Protein AF-A0A838L674-F1 (afdb_monomer)

Organism: NCBI:txid2683589

Secondary structure (DSSP, 8-state):
--EEEE--GGGGGGGHHHHHHHHHTT--EEESSGGGT-GGG-SHHHHHHHTEEE-TTS-TTSHHHHHHHHHHH-SEEEEEE-SGGGTSHHHHHHHHHHHHHTT-EEEEESS---GGGS-TTTTTSPEEEGGGSPTT-HHHHHHHIIIIIIHHHHHHHHTT--HHHHHHHHHHSS-----HHHHHHHHHHHHHHHHHS-EE--EEEEEETT--HHHHHHHTT-B-S----TTB-EEEEEEPPPS---TTHHHHHHHHHHHHHHHS-TT--HHHHHHHHHHH-S-EEEEEEE-S-GGG--HHHHHHHHHHHHHHHHH-TT-EEEEEEEEEESP--SSTTSPPPP--SSS-HHHHHHHHHHHHHHHHHTS-SS--------TTPPBPHHHHHHHHHHHHHHTS-HHHHHHHHHHIIIIITSSHHHHHH-B-HHHHHHHHHHHHH-

InterPro domains:
  IPR000157 Toll/interleukin-1 receptor homology (TIR) domain [PF13676] (3-128)
  IPR035897 Toll/interleukin-1 receptor homology (TIR) domain superfamily [G3DSA:3.40.50.10140] (1-124)

Radius of gyration: 28.42 Å; Cα contacts (8 Å, |Δi|>4): 595; chains: 1; bounding box: 70×61×75 Å

Structure (mmCIF, N/CA/C/O backbone):
data_AF-A0A838L674-F1
#
_entry.id   AF-A0A838L674-F1
#
loop_
_atom_site.group_PDB
_atom_site.id
_atom_site.type_symbol
_atom_site.label_atom_id
_atom_site.label_alt_id
_atom_site.label_comp_id
_atom_site.label_asym_id
_atom_site.label_entity_id
_atom_site.label_seq_id
_atom_site.pd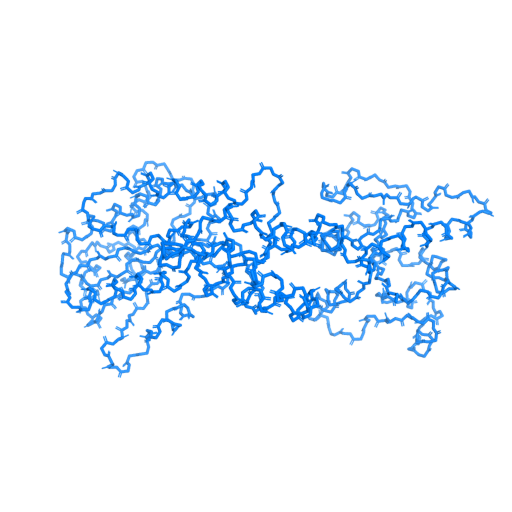bx_PDB_ins_code
_atom_site.Cartn_x
_atom_site.Cartn_y
_atom_site.Cartn_z
_atom_site.occupancy
_atom_site.B_iso_or_equiv
_atom_site.auth_seq_id
_atom_site.auth_comp_id
_atom_site.auth_asym_id
_atom_site.auth_atom_id
_atom_site.pdbx_PDB_model_num
ATOM 1 N N . MET A 1 1 ? 6.832 -9.378 -25.060 1.00 78.44 1 MET A N 1
ATOM 2 C CA . MET A 1 1 ? 8.159 -8.971 -24.554 1.00 78.44 1 MET A CA 1
ATOM 3 C C . MET A 1 1 ? 8.156 -7.478 -24.613 1.00 78.44 1 MET A C 1
ATOM 5 O O . MET A 1 1 ? 8.414 -6.964 -25.683 1.00 78.44 1 MET A O 1
ATOM 9 N N . THR A 1 2 ? 7.781 -6.805 -23.536 1.00 91.69 2 THR A N 1
ATOM 10 C CA . THR A 1 2 ? 7.606 -5.351 -23.599 1.00 91.69 2 THR A CA 1
ATOM 11 C C . THR A 1 2 ? 8.500 -4.662 -22.588 1.00 91.69 2 THR A C 1
ATOM 13 O O . THR A 1 2 ? 8.574 -5.089 -21.433 1.00 91.69 2 THR A O 1
ATOM 16 N N . VAL A 1 3 ? 9.215 -3.634 -23.040 1.00 95.81 3 VAL A N 1
ATOM 17 C CA . VAL A 1 3 ? 10.162 -2.864 -22.233 1.00 95.81 3 VAL A CA 1
ATOM 18 C C . VAL A 1 3 ? 9.635 -1.445 -22.067 1.00 95.81 3 VAL A C 1
ATOM 20 O O . VAL A 1 3 ? 9.452 -0.731 -23.047 1.00 95.81 3 VAL A O 1
ATOM 23 N N . PHE A 1 4 ? 9.431 -1.014 -20.829 1.00 96.00 4 PHE A N 1
ATOM 24 C CA . PHE A 1 4 ? 9.173 0.388 -20.521 1.00 96.00 4 PHE A CA 1
ATOM 25 C C . PHE A 1 4 ? 10.498 1.141 -20.409 1.00 96.00 4 PHE A C 1
ATOM 27 O O . PHE A 1 4 ? 11.373 0.730 -19.643 1.00 96.00 4 PHE A O 1
ATOM 34 N N . LEU A 1 5 ? 10.663 2.224 -21.169 1.00 96.25 5 LEU A N 1
ATOM 35 C CA . LEU A 1 5 ? 11.867 3.051 -21.137 1.00 96.25 5 LEU A CA 1
ATOM 36 C C . LEU A 1 5 ? 11.649 4.242 -20.195 1.00 96.25 5 LEU A C 1
ATOM 38 O O . LEU A 1 5 ? 10.994 5.210 -20.567 1.00 96.25 5 LEU A O 1
ATOM 42 N N . SER A 1 6 ? 12.219 4.180 -18.990 1.00 95.19 6 SER A N 1
ATOM 43 C CA . SER A 1 6 ? 12.151 5.268 -18.005 1.00 95.19 6 SER A CA 1
ATOM 44 C C . SER A 1 6 ? 13.402 6.142 -18.111 1.00 95.19 6 SER A C 1
ATOM 46 O O . SER A 1 6 ? 14.526 5.642 -18.002 1.00 95.19 6 SER A O 1
ATOM 48 N N . HIS A 1 7 ? 13.232 7.437 -18.377 1.00 94.50 7 HIS A N 1
ATOM 49 C CA . HIS A 1 7 ? 14.337 8.361 -18.631 1.00 94.50 7 HIS A CA 1
ATOM 50 C C . HIS A 1 7 ? 13.948 9.816 -18.331 1.00 94.50 7 HIS A C 1
ATOM 52 O O . HIS A 1 7 ? 12.779 10.183 -18.421 1.00 94.50 7 HIS A O 1
ATOM 58 N N . ALA A 1 8 ? 14.941 10.673 -18.069 1.00 93.25 8 ALA A N 1
ATOM 59 C CA . ALA A 1 8 ? 14.697 12.105 -17.918 1.00 93.25 8 ALA A CA 1
ATOM 60 C C . ALA A 1 8 ? 14.282 12.736 -19.257 1.00 93.25 8 ALA A C 1
ATOM 62 O O . ALA A 1 8 ? 14.741 12.321 -20.331 1.00 93.25 8 ALA A O 1
ATOM 63 N N . GLY A 1 9 ? 13.443 13.771 -19.221 1.00 91.38 9 GLY A N 1
ATOM 64 C CA . GLY A 1 9 ? 12.971 14.460 -20.424 1.00 91.38 9 GLY A CA 1
ATOM 65 C C . GLY A 1 9 ? 14.116 15.011 -21.279 1.00 91.38 9 GLY A C 1
ATOM 66 O O . GLY A 1 9 ? 14.084 14.902 -22.508 1.00 91.38 9 GLY A O 1
ATOM 67 N N . ALA A 1 10 ? 15.157 15.532 -20.627 1.00 94.06 10 ALA A N 1
ATOM 68 C CA . ALA A 1 10 ? 16.344 16.091 -21.272 1.00 94.06 10 ALA A CA 1
ATOM 69 C C . ALA A 1 10 ? 17.252 15.048 -21.955 1.00 94.06 10 ALA A C 1
ATOM 71 O O . ALA A 1 10 ? 18.045 15.408 -22.827 1.00 94.06 10 ALA A O 1
ATOM 72 N N . ASP A 1 11 ? 17.137 13.761 -21.610 1.00 95.19 11 ASP A N 1
ATOM 73 C CA . ASP A 1 11 ? 17.977 12.715 -22.205 1.00 95.19 11 ASP A CA 1
ATOM 74 C C . ASP A 1 11 ? 17.475 12.224 -23.556 1.00 95.19 11 ASP A C 1
ATOM 76 O O . ASP A 1 11 ? 18.248 11.602 -24.281 1.00 95.19 11 ASP A O 1
ATOM 80 N N . LYS A 1 12 ? 16.227 12.527 -23.930 1.00 95.00 12 LYS A N 1
ATOM 81 C CA . LYS A 1 12 ? 15.579 12.002 -25.141 1.00 95.00 12 LYS A CA 1
ATOM 82 C C . LYS A 1 12 ? 16.474 12.028 -26.396 1.00 95.00 12 LYS A C 1
ATOM 84 O O . LYS A 1 12 ? 16.638 10.966 -26.997 1.00 95.00 12 LYS A O 1
ATOM 89 N N . PRO A 1 13 ? 17.163 13.135 -26.749 1.00 94.75 13 PRO A N 1
ATOM 90 C CA . PRO A 1 13 ? 18.027 13.163 -27.934 1.00 94.75 13 PRO A CA 1
ATOM 91 C C . PRO A 1 13 ? 19.218 12.190 -27.881 1.00 94.75 13 PRO A C 1
ATOM 93 O O . PRO A 1 13 ? 19.725 11.775 -28.919 1.00 94.75 13 PRO A O 1
ATOM 96 N N . LYS A 1 14 ? 19.684 11.814 -26.682 1.00 95.31 14 LYS A N 1
ATOM 97 C CA . LYS A 1 14 ? 20.804 10.878 -26.487 1.00 95.31 14 LYS A CA 1
ATOM 98 C C . LYS A 1 14 ? 20.383 9.417 -26.681 1.00 95.31 14 LYS A C 1
ATOM 100 O O . LYS A 1 14 ? 21.240 8.555 -26.865 1.00 95.31 14 LYS A O 1
ATOM 105 N N . LEU A 1 15 ? 19.082 9.118 -26.625 1.00 96.44 15 LEU A N 1
ATOM 106 C CA . LEU A 1 15 ? 18.565 7.746 -26.605 1.00 96.44 15 LEU A CA 1
ATOM 107 C C . LEU A 1 15 ? 18.332 7.151 -27.995 1.00 96.44 15 LEU A C 1
ATOM 109 O O . LEU A 1 15 ? 18.083 5.951 -28.084 1.00 96.44 15 LEU A O 1
ATOM 113 N N . ALA A 1 16 ? 18.448 7.938 -29.071 1.00 95.69 16 ALA A N 1
ATOM 114 C CA . ALA A 1 16 ? 18.119 7.503 -30.431 1.00 95.69 16 ALA A CA 1
ATOM 115 C C . ALA A 1 16 ? 18.809 6.183 -30.820 1.00 95.69 16 ALA A C 1
ATOM 117 O O . ALA A 1 16 ? 18.149 5.224 -31.225 1.00 95.69 16 ALA A O 1
ATOM 118 N N . SER A 1 17 ? 20.127 6.088 -30.614 1.00 93.81 17 SER A N 1
ATOM 119 C CA . SER A 1 17 ? 20.902 4.882 -30.936 1.00 93.81 17 SER A CA 1
ATOM 120 C C . SER A 1 17 ? 20.486 3.666 -30.103 1.00 93.81 17 SER A C 1
ATOM 122 O O . SER A 1 17 ? 20.413 2.559 -30.632 1.00 93.81 17 SER A O 1
ATOM 124 N N . LEU A 1 18 ? 20.171 3.865 -28.818 1.00 95.44 18 LEU A N 1
ATOM 125 C CA . LEU A 1 18 ? 19.705 2.797 -27.931 1.00 95.44 18 LEU A CA 1
ATOM 126 C C . LEU A 1 18 ? 18.316 2.301 -28.352 1.00 95.44 18 LEU A C 1
ATOM 128 O O . LEU A 1 18 ? 18.121 1.098 -28.500 1.00 95.44 18 LEU A O 1
ATOM 132 N N . VAL A 1 19 ? 17.370 3.211 -28.591 1.00 96.12 19 VAL A N 1
ATOM 133 C CA . VAL A 1 19 ? 16.001 2.863 -29.002 1.00 96.12 19 VAL A CA 1
ATOM 134 C C . VAL A 1 19 ? 16.011 2.113 -30.331 1.00 96.12 19 VAL A C 1
ATOM 136 O O . VAL A 1 19 ? 15.438 1.029 -30.414 1.00 96.12 19 VAL A O 1
ATOM 139 N N . ARG A 1 20 ? 16.739 2.611 -31.342 1.00 94.56 20 ARG A N 1
ATOM 140 C CA . ARG A 1 20 ? 16.915 1.909 -32.628 1.00 94.56 20 ARG A CA 1
ATOM 141 C C . ARG A 1 20 ? 17.482 0.503 -32.426 1.00 94.56 20 ARG A C 1
ATOM 143 O O . ARG A 1 20 ? 16.994 -0.451 -33.025 1.00 94.56 20 ARG A O 1
ATOM 150 N N . ALA A 1 21 ? 18.485 0.356 -31.562 1.00 93.81 21 ALA A N 1
ATOM 151 C CA . ALA A 1 21 ? 19.097 -0.935 -31.271 1.00 93.81 21 ALA A CA 1
ATOM 152 C C . ALA A 1 21 ? 18.122 -1.931 -30.616 1.00 93.81 21 ALA A C 1
ATOM 154 O O . ALA A 1 21 ? 18.151 -3.115 -30.960 1.00 93.81 21 ALA A O 1
ATOM 155 N N . LEU A 1 22 ? 17.257 -1.479 -29.705 1.00 93.94 22 LEU A N 1
ATOM 156 C CA . LEU A 1 22 ? 16.237 -2.324 -29.073 1.00 93.94 22 LEU A CA 1
ATOM 157 C C . LEU A 1 22 ? 15.123 -2.706 -30.066 1.00 93.94 22 LEU A C 1
ATOM 159 O O . LEU A 1 22 ? 14.750 -3.877 -30.140 1.00 93.94 22 LEU A O 1
ATOM 163 N N . VAL A 1 23 ? 14.671 -1.759 -30.895 1.00 93.88 23 VAL A N 1
ATOM 164 C CA . VAL A 1 23 ? 13.682 -1.997 -31.965 1.00 93.88 23 VAL A CA 1
ATOM 165 C C . VAL A 1 23 ? 14.199 -3.013 -32.985 1.00 93.88 23 VAL A C 1
ATOM 167 O O . VAL A 1 23 ? 13.493 -3.959 -33.324 1.00 93.88 23 VAL A O 1
ATOM 170 N N . MET A 1 24 ? 15.453 -2.885 -33.438 1.00 92.06 24 MET A N 1
ATOM 171 C CA . MET A 1 24 ? 16.070 -3.847 -34.366 1.00 92.06 24 MET A CA 1
ATOM 172 C C . MET A 1 24 ? 16.154 -5.268 -33.793 1.00 92.06 24 MET A C 1
ATOM 174 O O . MET A 1 24 ? 16.178 -6.233 -34.553 1.00 92.06 24 MET A O 1
ATOM 178 N N . ARG A 1 25 ? 16.172 -5.408 -32.463 1.00 90.50 25 ARG A N 1
ATOM 179 C CA . ARG A 1 25 ? 16.142 -6.702 -31.762 1.00 90.50 25 ARG A CA 1
ATOM 180 C C . ARG A 1 25 ? 14.722 -7.229 -31.540 1.00 90.50 25 ARG A C 1
ATOM 182 O O . ARG A 1 25 ? 14.551 -8.267 -30.909 1.00 90.50 25 ARG A O 1
ATOM 189 N N . GLY A 1 26 ? 13.711 -6.543 -32.074 1.00 92.69 26 GLY A N 1
ATOM 190 C CA . GLY A 1 26 ? 12.313 -6.947 -31.980 1.00 92.69 26 GLY A CA 1
ATOM 191 C C . GLY A 1 26 ? 11.758 -6.836 -30.565 1.00 92.69 26 GLY A C 1
ATOM 192 O O . GLY A 1 26 ? 10.918 -7.650 -30.187 1.00 92.69 26 GLY A O 1
ATOM 193 N N . LEU A 1 27 ? 12.248 -5.875 -29.773 1.00 92.50 27 LEU A N 1
ATOM 194 C CA . LEU A 1 27 ? 11.741 -5.597 -28.433 1.00 92.50 27 LEU A CA 1
ATOM 195 C C . LEU A 1 27 ? 10.672 -4.502 -28.498 1.00 92.50 27 LEU A C 1
ATOM 197 O O . LEU A 1 27 ? 11.030 -3.351 -28.734 1.00 92.50 27 LEU A O 1
ATOM 201 N N . PRO A 1 28 ? 9.385 -4.831 -28.284 1.00 95.00 28 PRO A N 1
ATOM 202 C CA . PRO A 1 28 ? 8.348 -3.832 -28.083 1.00 95.00 28 PRO A CA 1
ATOM 203 C C . PRO A 1 28 ? 8.690 -2.846 -26.964 1.00 95.00 28 PRO A C 1
ATOM 205 O O . PRO A 1 28 ? 9.124 -3.265 -25.885 1.00 95.00 28 PRO A O 1
ATOM 208 N N . LEU A 1 29 ? 8.477 -1.550 -27.206 1.00 96.25 29 LEU A N 1
ATOM 209 C CA . LEU A 1 29 ? 8.847 -0.476 -26.280 1.00 96.25 29 LEU A CA 1
ATOM 210 C C . LEU A 1 29 ? 7.646 0.384 -25.892 1.00 96.25 29 LEU A C 1
ATOM 212 O O . LEU A 1 29 ? 6.852 0.761 -26.748 1.00 96.25 29 LEU A O 1
ATOM 216 N N . PHE A 1 30 ? 7.575 0.776 -24.623 1.00 95.94 30 PHE A N 1
ATOM 217 C CA . PHE A 1 30 ? 6.740 1.884 -24.159 1.00 95.94 30 PHE A CA 1
ATOM 218 C C . PHE A 1 30 ? 7.623 3.112 -23.966 1.00 95.94 30 PHE A C 1
ATOM 220 O O . PHE A 1 30 ? 8.600 3.052 -23.213 1.00 95.94 30 PHE A O 1
ATOM 227 N N . ILE A 1 31 ? 7.314 4.200 -24.677 1.00 93.94 31 ILE A N 1
ATOM 228 C CA . ILE A 1 31 ? 8.137 5.416 -24.682 1.00 93.94 31 ILE A CA 1
ATOM 229 C C . ILE A 1 31 ? 7.246 6.654 -24.562 1.00 93.94 31 ILE A C 1
ATOM 231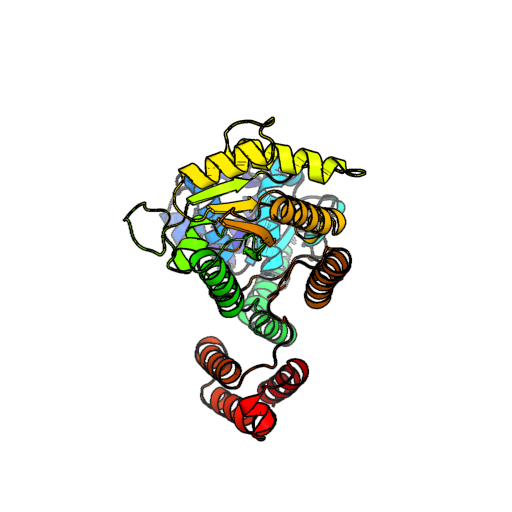 O O . ILE A 1 31 ? 6.264 6.816 -25.294 1.00 93.94 31 ILE A O 1
ATOM 235 N N . ASP A 1 32 ? 7.636 7.563 -23.671 1.00 91.06 32 ASP A N 1
ATOM 236 C CA . ASP A 1 32 ? 7.097 8.917 -23.628 1.00 91.06 32 ASP A CA 1
ATOM 237 C C . ASP A 1 32 ? 7.703 9.786 -24.741 1.00 91.06 32 ASP A C 1
ATOM 239 O O . ASP A 1 32 ? 8.921 9.961 -24.819 1.00 91.06 32 ASP A O 1
ATOM 243 N N . HIS A 1 33 ? 6.850 10.378 -25.580 1.00 91.50 33 HIS A N 1
ATOM 244 C CA . HIS A 1 33 ? 7.275 11.265 -26.666 1.00 91.50 33 HIS A CA 1
ATOM 245 C C . HIS A 1 33 ? 8.432 10.715 -27.541 1.00 91.50 33 HIS A C 1
ATOM 247 O O . HIS A 1 33 ? 9.469 11.386 -27.655 1.00 91.50 33 HIS A O 1
ATOM 253 N N . PRO A 1 34 ? 8.320 9.515 -28.166 1.00 94.06 34 PRO A N 1
ATOM 254 C CA . PRO A 1 34 ? 9.387 8.961 -29.002 1.00 94.06 34 PRO A CA 1
ATOM 255 C C . PRO A 1 34 ? 9.807 9.856 -30.177 1.00 94.06 34 PRO A C 1
ATOM 257 O O . PRO A 1 34 ? 10.960 9.782 -30.592 1.00 94.06 34 PRO A O 1
ATOM 260 N N . GLU A 1 35 ? 8.958 10.770 -30.653 1.00 94.31 35 GLU A N 1
ATOM 261 C CA . GLU A 1 35 ? 9.301 11.764 -31.679 1.00 94.31 35 GLU A CA 1
ATOM 262 C C . GLU A 1 35 ? 10.400 12.739 -31.236 1.00 94.31 35 GLU A C 1
ATOM 264 O O . GLU A 1 35 ? 11.129 13.291 -32.060 1.00 94.31 35 GLU A O 1
ATOM 269 N N . LYS A 1 36 ? 10.524 12.955 -29.922 1.00 94.50 36 LYS A N 1
ATOM 270 C CA . LYS A 1 36 ? 11.577 13.780 -29.317 1.00 94.50 36 LYS A CA 1
ATOM 271 C C . LYS A 1 36 ? 12.875 12.996 -29.099 1.00 94.50 36 LYS A C 1
ATOM 273 O O . LYS A 1 36 ? 13.911 13.617 -28.864 1.00 94.50 36 LYS A O 1
ATOM 278 N N . ILE A 1 37 ? 12.825 11.662 -29.148 1.00 95.62 37 ILE A N 1
ATOM 279 C CA . ILE A 1 37 ? 14.018 10.806 -29.190 1.00 95.62 37 ILE A CA 1
ATOM 280 C C . ILE A 1 37 ? 14.539 10.735 -30.622 1.00 95.62 37 ILE A C 1
ATOM 282 O O . ILE A 1 37 ? 15.727 10.935 -30.864 1.00 95.62 37 ILE A O 1
ATOM 286 N N . ASP A 1 38 ? 13.639 10.468 -31.564 1.00 94.62 38 ASP A N 1
ATOM 287 C CA . ASP A 1 38 ? 13.950 10.333 -32.977 1.00 94.62 38 ASP A CA 1
ATOM 288 C C . ASP A 1 38 ? 12.762 10.809 -33.832 1.00 94.62 38 ASP A C 1
ATOM 290 O O . ASP A 1 38 ? 11.669 10.243 -33.719 1.00 94.62 38 ASP A O 1
ATOM 294 N N . PRO A 1 39 ? 12.944 11.811 -34.713 1.00 93.69 39 PRO A N 1
ATOM 295 C CA . PRO A 1 39 ? 11.874 12.318 -35.572 1.00 93.69 39 PRO A CA 1
ATOM 296 C C . PRO A 1 39 ? 11.214 11.255 -36.461 1.00 93.69 39 PRO A C 1
ATOM 298 O O . PRO A 1 39 ? 10.077 11.448 -36.905 1.00 93.69 39 PRO A O 1
ATOM 301 N N . GLU A 1 40 ? 11.894 10.133 -36.724 1.00 92.44 40 GLU A N 1
ATOM 302 C CA . GLU A 1 40 ? 11.324 9.001 -37.459 1.00 92.44 40 GLU A CA 1
ATOM 303 C C . GLU A 1 40 ? 10.074 8.433 -36.757 1.00 92.44 40 GLU A C 1
ATOM 305 O O . GLU A 1 40 ? 9.129 8.029 -37.432 1.00 92.44 40 GLU A O 1
ATOM 310 N N . TYR A 1 41 ? 9.988 8.508 -35.424 1.00 92.12 41 TYR A N 1
ATOM 311 C CA . TYR A 1 41 ? 8.845 8.027 -34.634 1.00 92.12 41 TYR A CA 1
ATOM 312 C C . TYR A 1 41 ? 7.733 9.075 -34.441 1.00 92.12 41 TYR A C 1
ATOM 314 O O . TYR A 1 41 ? 6.926 8.981 -33.522 1.00 92.12 41 TYR A O 1
ATOM 322 N N . SER A 1 42 ? 7.653 10.084 -35.313 1.00 89.69 42 SER A N 1
ATOM 323 C CA . SER A 1 42 ? 6.653 11.166 -35.233 1.00 89.69 42 SER A CA 1
ATOM 324 C C . SER A 1 42 ? 5.218 10.764 -35.584 1.00 89.69 42 SER A C 1
ATOM 326 O O . SER A 1 42 ? 4.288 11.538 -35.360 1.00 89.69 42 SER A O 1
ATOM 328 N N . THR A 1 43 ? 5.011 9.569 -36.142 1.00 88.56 43 THR A N 1
ATOM 329 C CA . THR A 1 43 ? 3.687 9.092 -36.564 1.00 88.56 43 THR A CA 1
ATOM 330 C C . THR A 1 43 ? 3.322 7.791 -35.867 1.00 88.56 43 THR A C 1
ATOM 332 O O . THR A 1 43 ? 4.184 6.944 -35.620 1.00 88.56 43 THR A O 1
ATOM 335 N N . LYS A 1 44 ? 2.022 7.613 -35.596 1.00 88.00 44 LYS A N 1
ATOM 336 C CA . LYS A 1 44 ? 1.492 6.378 -35.008 1.00 88.00 44 LYS A CA 1
ATOM 337 C C . LYS A 1 44 ? 1.815 5.159 -35.877 1.00 88.00 44 LYS A C 1
ATOM 339 O O . LYS A 1 44 ? 2.335 4.183 -35.359 1.00 88.00 44 LYS A O 1
ATOM 344 N N . ASP A 1 45 ? 1.620 5.259 -37.192 1.00 90.19 45 ASP A N 1
ATOM 345 C CA . ASP A 1 45 ? 1.930 4.179 -38.137 1.00 90.19 45 ASP A CA 1
ATOM 346 C C . ASP A 1 45 ? 3.394 3.725 -38.060 1.00 90.19 45 ASP A C 1
ATOM 348 O O . ASP A 1 45 ? 3.677 2.531 -38.164 1.00 90.19 45 ASP A O 1
ATOM 352 N N . MET A 1 46 ? 4.343 4.656 -37.883 1.00 89.50 46 MET A N 1
ATOM 353 C CA . MET A 1 46 ? 5.747 4.276 -37.718 1.00 89.50 46 MET A CA 1
ATOM 354 C C . MET A 1 46 ? 5.993 3.611 -36.363 1.00 89.50 46 MET A C 1
ATOM 356 O O . MET A 1 46 ? 6.681 2.594 -36.308 1.00 89.50 46 MET A O 1
ATOM 360 N N . CYS A 1 47 ? 5.406 4.146 -35.291 1.00 91.38 47 CYS A N 1
ATOM 361 C CA . CYS A 1 47 ? 5.497 3.549 -33.960 1.00 91.38 47 CYS A CA 1
ATOM 362 C C . CYS A 1 47 ? 4.961 2.106 -33.965 1.00 91.38 47 CYS A C 1
ATOM 364 O O . CYS A 1 47 ? 5.689 1.191 -33.584 1.00 91.38 47 CYS A O 1
ATOM 366 N N . ASP A 1 48 ? 3.771 1.879 -34.528 1.00 90.06 48 ASP A N 1
ATOM 367 C CA . ASP A 1 48 ? 3.140 0.559 -34.639 1.00 90.06 48 ASP A CA 1
ATOM 368 C C . ASP A 1 48 ? 4.022 -0.425 -35.436 1.00 90.06 48 ASP A C 1
ATOM 370 O O . ASP A 1 48 ? 4.219 -1.572 -35.027 1.00 90.06 48 ASP A O 1
ATOM 374 N N . ARG A 1 49 ? 4.629 0.023 -36.548 1.00 90.19 49 ARG A N 1
ATOM 375 C CA . ARG A 1 49 ? 5.558 -0.795 -37.355 1.00 90.19 49 ARG A CA 1
ATOM 376 C C . ARG A 1 49 ? 6.848 -1.155 -36.621 1.00 90.19 49 ARG A C 1
ATOM 378 O O . ARG A 1 49 ? 7.425 -2.204 -36.905 1.00 90.19 49 ARG A O 1
ATOM 385 N N . CYS A 1 50 ? 7.307 -0.290 -35.725 1.00 90.38 50 CYS A N 1
ATOM 386 C CA . CYS A 1 50 ? 8.507 -0.485 -34.917 1.00 90.38 50 CYS A CA 1
ATOM 387 C C . CYS A 1 50 ? 8.221 -1.171 -33.570 1.00 90.38 50 CYS A C 1
ATOM 389 O O . CYS A 1 50 ? 9.156 -1.399 -32.806 1.00 90.38 50 CYS A O 1
ATOM 391 N N . GLY A 1 51 ? 6.960 -1.504 -33.269 1.00 92.25 51 GLY A N 1
ATOM 392 C CA . GLY A 1 51 ? 6.568 -2.065 -31.975 1.00 92.25 51 GLY A CA 1
ATOM 393 C C . GLY A 1 51 ? 6.714 -1.075 -30.815 1.00 92.25 51 GLY A C 1
ATOM 394 O O . GLY A 1 51 ? 6.925 -1.493 -29.680 1.00 92.25 51 GLY A O 1
ATOM 395 N N . ILE A 1 52 ? 6.646 0.227 -31.090 1.00 94.75 52 ILE A N 1
ATOM 396 C CA . ILE A 1 52 ? 6.673 1.282 -30.078 1.00 94.75 52 ILE A CA 1
ATOM 397 C C . ILE A 1 52 ? 5.230 1.680 -29.770 1.00 94.75 52 ILE A C 1
ATOM 399 O O . ILE A 1 52 ? 4.498 2.089 -30.665 1.00 94.75 52 ILE A O 1
ATOM 403 N N . GLU A 1 53 ? 4.832 1.625 -28.504 1.00 93.50 53 GLU A N 1
ATOM 404 C CA . GLU A 1 53 ? 3.614 2.279 -28.033 1.00 93.50 53 GLU A CA 1
ATOM 405 C C . GLU A 1 53 ? 3.976 3.644 -27.441 1.00 93.50 53 GLU A C 1
ATOM 407 O O . GLU A 1 53 ? 4.717 3.760 -26.460 1.00 93.50 53 GLU A O 1
ATOM 412 N N . ALA A 1 54 ? 3.461 4.688 -28.081 1.00 89.19 54 ALA A N 1
ATOM 413 C CA . ALA A 1 54 ? 3.675 6.066 -27.686 1.00 89.19 54 ALA A CA 1
ATOM 414 C C . ALA A 1 54 ? 2.687 6.493 -26.592 1.00 89.19 54 ALA A C 1
ATOM 416 O O . ALA A 1 54 ? 1.474 6.390 -26.771 1.00 89.19 54 ALA A O 1
ATOM 417 N N . LEU A 1 55 ? 3.196 7.031 -25.481 1.00 85.81 55 LEU A N 1
ATOM 418 C CA . LEU A 1 55 ? 2.366 7.352 -24.312 1.00 85.81 55 LEU A CA 1
ATOM 419 C C . LEU A 1 55 ? 1.655 8.720 -24.393 1.00 85.81 55 LEU A C 1
ATOM 421 O O . LEU A 1 55 ? 0.714 8.967 -23.642 1.00 85.81 55 LEU A O 1
ATOM 425 N N . TRP A 1 56 ? 2.028 9.597 -25.335 1.00 73.81 56 TRP A N 1
ATOM 426 C CA . TRP A 1 56 ? 1.599 11.010 -25.391 1.00 73.81 56 TRP A CA 1
ATOM 427 C C . TRP A 1 56 ? 0.100 11.264 -25.637 1.00 73.81 56 TRP A C 1
ATOM 429 O O . TRP A 1 56 ? -0.325 12.418 -25.660 1.00 73.81 56 TRP A O 1
ATOM 439 N N . THR A 1 57 ? -0.714 10.240 -25.912 1.00 61.91 57 THR A N 1
ATOM 440 C CA . THR A 1 57 ? -2.145 10.422 -26.226 1.00 61.91 57 THR A CA 1
ATOM 441 C C . THR A 1 57 ? -3.032 10.586 -24.991 1.00 61.91 57 THR A C 1
ATOM 443 O O . THR A 1 57 ? -4.236 10.784 -25.143 1.00 61.91 57 THR A O 1
ATOM 446 N N . GLN A 1 58 ? -2.471 10.486 -23.784 1.00 61.94 58 GLN A N 1
ATOM 447 C CA . GLN A 1 58 ? -3.222 10.573 -22.532 1.00 61.94 58 GLN A CA 1
ATOM 448 C C . GLN A 1 58 ? -3.302 12.017 -22.017 1.00 61.94 58 GLN A C 1
ATOM 450 O O . GLN A 1 58 ? -2.363 12.800 -22.166 1.00 61.94 58 GLN A O 1
ATOM 455 N N . ALA A 1 59 ? -4.444 12.387 -21.433 1.00 61.62 59 ALA A N 1
ATOM 456 C CA . ALA A 1 59 ? -4.628 13.709 -20.848 1.00 61.62 59 ALA A CA 1
ATOM 457 C C . ALA A 1 59 ? -3.686 13.897 -19.642 1.00 61.62 59 ALA A C 1
ATOM 459 O O . ALA A 1 59 ? -3.392 12.953 -18.910 1.00 61.62 59 ALA A O 1
ATOM 460 N N . GLN A 1 60 ? -3.180 15.119 -19.448 1.00 66.00 60 GLN A N 1
ATOM 461 C CA . GLN A 1 60 ? -2.125 15.420 -18.469 1.00 66.00 60 GLN A CA 1
ATOM 462 C C . GLN A 1 60 ? -2.534 15.113 -17.014 1.00 66.00 60 GLN A C 1
ATOM 464 O O . GLN A 1 60 ? -1.679 14.883 -16.166 1.00 66.00 60 GLN A O 1
ATOM 469 N N . ASP A 1 61 ? -3.835 15.079 -16.728 1.00 71.31 61 ASP A N 1
ATOM 470 C CA . ASP A 1 61 ? -4.432 14.718 -15.441 1.00 71.31 61 ASP A CA 1
ATOM 471 C C . ASP A 1 61 ? -4.483 13.202 -15.171 1.00 71.31 61 ASP A C 1
ATOM 473 O O . ASP A 1 61 ? -4.704 12.804 -14.029 1.00 71.31 61 ASP A O 1
ATOM 477 N N . GLN A 1 62 ? -4.233 12.364 -16.182 1.00 75.50 62 GLN A N 1
ATOM 478 C CA . GLN A 1 62 ? -4.201 10.895 -16.082 1.00 75.50 62 GLN A CA 1
ATOM 479 C C . GLN A 1 62 ? -2.791 10.305 -16.238 1.00 75.50 62 GLN A C 1
ATOM 481 O O . GLN A 1 62 ? -2.615 9.090 -16.172 1.00 75.50 62 GLN A O 1
ATOM 486 N N . TRP A 1 63 ? -1.776 11.155 -16.422 1.00 79.38 63 TRP A N 1
ATOM 487 C CA . TRP A 1 63 ? -0.413 10.735 -16.752 1.00 79.38 63 TRP A CA 1
ATOM 488 C C . TRP A 1 63 ? 0.194 9.753 -15.738 1.00 79.38 63 TRP A C 1
ATOM 490 O O . TRP A 1 63 ? 0.751 8.729 -16.126 1.00 79.38 63 TRP A O 1
ATOM 500 N N . ASP A 1 64 ? 0.022 10.013 -14.440 1.00 76.75 64 ASP A N 1
ATOM 501 C CA . ASP A 1 64 ? 0.553 9.157 -13.371 1.00 76.75 64 ASP A CA 1
ATOM 502 C C . ASP A 1 64 ? -0.078 7.755 -13.348 1.00 76.75 64 ASP A C 1
ATOM 504 O O . ASP A 1 64 ? 0.578 6.779 -12.980 1.00 76.75 64 ASP A O 1
ATOM 508 N N . GLU A 1 65 ? -1.364 7.652 -13.687 1.00 77.94 65 GLU A N 1
ATOM 509 C CA . GLU A 1 65 ? -2.092 6.380 -13.737 1.00 77.94 65 GLU A CA 1
ATOM 510 C C . GLU A 1 65 ? -1.688 5.599 -14.989 1.00 77.94 65 GLU A C 1
ATOM 512 O O . GLU A 1 65 ? -1.259 4.452 -14.884 1.00 77.94 65 GLU A O 1
ATOM 517 N N . ALA A 1 66 ? -1.664 6.275 -16.140 1.00 80.50 66 ALA A N 1
ATOM 518 C CA . ALA A 1 66 ? -1.202 5.726 -17.411 1.00 80.50 66 ALA A CA 1
ATOM 519 C C . ALA A 1 66 ? 0.213 5.143 -17.324 1.00 80.50 66 ALA A C 1
ATOM 521 O O . ALA A 1 66 ? 0.498 4.060 -17.837 1.00 80.50 66 ALA A O 1
ATOM 522 N N . LEU A 1 67 ? 1.113 5.873 -16.666 1.00 82.75 67 LEU A N 1
ATOM 523 C CA . LEU A 1 67 ? 2.503 5.481 -16.530 1.00 82.75 67 LEU A CA 1
ATOM 524 C C . LEU A 1 67 ? 2.658 4.263 -15.608 1.00 82.75 67 LEU A C 1
ATOM 526 O O . LEU A 1 67 ? 3.436 3.356 -15.910 1.00 82.75 67 LEU A O 1
ATOM 530 N N . ARG A 1 68 ? 1.874 4.188 -14.524 1.00 81.25 68 ARG A N 1
ATOM 531 C CA . ARG A 1 68 ? 1.830 3.003 -13.651 1.00 81.25 68 ARG A CA 1
ATOM 532 C C . ARG A 1 68 ? 1.299 1.779 -14.376 1.00 81.25 68 ARG A C 1
ATOM 534 O O . ARG A 1 68 ? 1.946 0.738 -14.308 1.00 81.25 68 ARG A O 1
ATOM 541 N N . ASP A 1 69 ? 0.195 1.918 -15.103 1.00 83.81 69 ASP A N 1
ATOM 542 C CA . ASP A 1 69 ? -0.388 0.820 -15.875 1.00 83.81 69 ASP A CA 1
ATOM 543 C C . ASP A 1 69 ? 0.631 0.253 -16.868 1.00 83.81 69 ASP A C 1
ATOM 545 O O . ASP A 1 69 ? 0.773 -0.961 -17.007 1.00 83.81 69 ASP A O 1
ATOM 549 N N . LYS A 1 70 ? 1.427 1.125 -17.499 1.00 88.19 70 LYS A N 1
ATOM 550 C CA . LYS A 1 70 ? 2.462 0.710 -18.452 1.00 88.19 70 LYS A CA 1
ATOM 551 C C . LYS A 1 70 ? 3.680 0.069 -17.798 1.00 88.19 70 LYS A C 1
ATOM 553 O O . LYS A 1 70 ? 4.260 -0.846 -18.381 1.00 88.19 70 LYS A O 1
ATOM 558 N N . ILE A 1 71 ? 4.052 0.472 -16.586 1.00 86.31 71 ILE A N 1
ATOM 559 C CA . ILE A 1 71 ? 5.067 -0.231 -15.783 1.00 86.31 71 ILE A CA 1
ATOM 560 C C . ILE A 1 71 ? 4.562 -1.619 -15.349 1.00 86.31 71 ILE A C 1
ATOM 562 O O . ILE A 1 71 ? 5.322 -2.597 -15.357 1.00 86.31 71 ILE A O 1
ATOM 566 N N . ASP A 1 72 ? 3.282 -1.724 -14.992 1.00 83.06 72 ASP A N 1
ATOM 567 C CA . ASP A 1 72 ? 2.649 -2.982 -14.595 1.00 83.06 72 ASP A CA 1
ATOM 568 C C . ASP A 1 72 ? 2.503 -3.942 -15.786 1.00 83.06 72 ASP A C 1
ATOM 570 O O . ASP A 1 72 ? 2.783 -5.137 -15.646 1.00 83.06 72 ASP A O 1
ATOM 574 N N . GLU A 1 73 ? 2.179 -3.425 -16.971 1.00 87.56 73 GLU A N 1
ATOM 575 C CA . GLU A 1 73 ? 2.102 -4.184 -18.223 1.00 87.56 73 GLU A CA 1
ATOM 576 C C . GLU A 1 73 ? 3.487 -4.600 -18.749 1.00 87.56 73 GLU A C 1
ATOM 578 O O . GLU A 1 73 ? 3.657 -5.705 -19.272 1.00 87.56 73 GLU A O 1
ATOM 583 N N . ALA A 1 74 ? 4.504 -3.746 -18.597 1.00 92.06 74 ALA A N 1
ATOM 584 C CA . ALA A 1 74 ? 5.844 -4.044 -19.081 1.00 92.06 74 ALA A CA 1
ATOM 585 C C . ALA A 1 74 ? 6.457 -5.256 -18.366 1.00 92.06 74 ALA A C 1
ATOM 587 O O . ALA A 1 74 ? 6.313 -5.459 -17.160 1.00 92.06 74 ALA A O 1
ATOM 588 N N . GLU A 1 75 ? 7.212 -6.060 -19.108 1.00 91.88 75 GLU A N 1
ATOM 589 C CA . GLU A 1 75 ? 7.931 -7.218 -18.568 1.00 91.88 75 GLU A CA 1
ATOM 590 C C . GLU A 1 75 ? 9.319 -6.823 -18.040 1.00 91.88 75 GLU A C 1
ATOM 592 O O . GLU A 1 75 ? 9.913 -7.536 -17.232 1.00 91.88 75 GLU A O 1
ATOM 597 N N . CYS A 1 76 ? 9.826 -5.671 -18.484 1.00 94.94 76 CYS A N 1
ATOM 598 C CA . CYS A 1 76 ? 11.067 -5.054 -18.038 1.00 94.94 76 CYS A CA 1
ATOM 599 C C . CYS A 1 76 ? 10.909 -3.532 -18.023 1.00 94.94 76 CYS A C 1
ATOM 601 O O . CYS A 1 76 ? 10.307 -2.959 -18.926 1.00 94.94 76 CYS A O 1
ATOM 603 N N . VAL A 1 77 ? 11.515 -2.875 -17.042 1.00 95.38 77 VAL A N 1
ATOM 604 C CA . VAL A 1 77 ? 11.662 -1.420 -16.988 1.00 95.38 77 VAL A CA 1
ATOM 605 C C . VAL A 1 77 ? 13.139 -1.099 -17.138 1.00 95.38 77 VAL A C 1
ATOM 607 O O . VAL A 1 77 ? 13.941 -1.436 -16.269 1.00 95.38 77 VAL A O 1
ATOM 610 N N . LEU A 1 78 ? 13.504 -0.480 -18.255 1.00 97.00 78 LEU A N 1
ATOM 611 C CA . LEU A 1 78 ? 14.860 -0.023 -18.523 1.00 97.00 78 LEU A CA 1
ATOM 612 C C . LEU A 1 78 ? 14.991 1.428 -18.055 1.00 97.00 78 LEU A C 1
ATOM 614 O O . LEU A 1 78 ? 14.532 2.347 -18.730 1.00 97.00 78 LEU A O 1
ATOM 618 N N . ALA A 1 79 ? 15.604 1.615 -16.892 1.00 96.06 79 ALA A N 1
ATOM 619 C CA . ALA A 1 79 ? 15.857 2.920 -16.300 1.00 96.06 79 ALA A CA 1
ATOM 620 C C . ALA A 1 79 ? 17.195 3.482 -16.781 1.00 96.06 79 ALA A C 1
ATOM 622 O O . ALA A 1 79 ? 18.255 2.880 -16.573 1.00 96.06 79 ALA A O 1
ATOM 623 N N . ILE A 1 80 ? 17.141 4.647 -17.418 1.00 96.44 80 ILE A N 1
ATOM 624 C CA . ILE A 1 80 ? 18.312 5.332 -17.950 1.00 96.44 80 ILE A CA 1
ATOM 625 C C . ILE A 1 80 ? 18.933 6.220 -16.877 1.00 96.44 80 ILE A C 1
ATOM 627 O O . ILE A 1 80 ? 18.266 7.087 -16.321 1.00 96.44 80 ILE A O 1
ATOM 631 N N . LEU A 1 81 ? 20.224 6.018 -16.614 1.00 95.06 81 LEU A N 1
ATOM 632 C CA . LEU A 1 81 ? 21.012 6.818 -15.684 1.00 95.06 81 LEU A CA 1
ATOM 633 C C . LEU A 1 81 ? 21.849 7.850 -16.448 1.00 95.06 81 LEU A C 1
ATOM 635 O O . LEU A 1 81 ? 22.664 7.503 -17.308 1.00 95.06 81 LEU A O 1
ATOM 639 N N . SER A 1 82 ? 21.653 9.117 -16.091 1.00 94.62 82 SER A N 1
ATOM 640 C CA . SER A 1 82 ? 22.401 10.282 -16.566 1.00 94.62 82 SER A CA 1
ATOM 641 C C . SER A 1 82 ? 22.452 11.339 -15.458 1.00 94.62 82 SER A C 1
ATOM 643 O O . SER A 1 82 ? 21.752 11.238 -14.450 1.00 94.62 82 SER A O 1
ATOM 645 N N . LYS A 1 83 ? 23.230 12.403 -15.633 1.00 92.19 83 LYS A N 1
ATOM 646 C CA . LYS A 1 83 ? 23.223 13.556 -14.726 1.00 92.19 83 LYS A CA 1
ATOM 647 C C . LYS A 1 83 ? 21.867 14.270 -14.661 1.00 92.19 83 LYS A C 1
ATOM 649 O O . LYS A 1 83 ? 21.566 14.868 -13.632 1.00 92.19 83 LYS A O 1
ATOM 654 N N . GLU A 1 84 ? 21.051 14.196 -15.716 1.00 91.31 84 GLU A N 1
ATOM 655 C CA . GLU A 1 84 ? 19.764 14.901 -15.804 1.00 91.31 84 GLU A CA 1
ATOM 656 C C . GLU A 1 84 ? 18.696 14.257 -14.916 1.00 91.31 84 GLU A C 1
ATOM 658 O O . GLU A 1 84 ? 17.877 14.949 -14.316 1.00 91.31 84 GLU A O 1
ATOM 663 N N . VAL A 1 85 ? 18.790 12.940 -14.715 1.00 87.12 85 VAL A N 1
ATOM 664 C CA . VAL A 1 85 ? 17.977 12.184 -13.751 1.00 87.12 85 VAL A CA 1
ATOM 665 C C . VAL A 1 85 ? 17.997 12.802 -12.359 1.00 87.12 85 VAL A C 1
ATOM 667 O O . VAL A 1 85 ? 16.994 12.758 -11.656 1.00 87.12 85 VAL A O 1
ATOM 670 N N . ILE A 1 86 ? 19.128 13.367 -11.929 1.00 80.75 86 ILE A N 1
ATOM 671 C CA . ILE A 1 86 ? 19.262 13.946 -10.585 1.00 80.75 86 ILE A CA 1
ATOM 672 C C . ILE A 1 86 ? 18.323 15.152 -10.426 1.00 80.75 86 ILE A C 1
ATOM 674 O O . ILE A 1 86 ? 17.796 15.382 -9.338 1.00 80.75 86 ILE A O 1
ATOM 678 N N . ASN A 1 87 ? 18.079 15.890 -11.510 1.00 77.88 87 ASN A N 1
ATOM 679 C CA . ASN A 1 87 ? 17.209 17.063 -11.516 1.00 77.88 87 ASN A CA 1
ATOM 680 C C . ASN A 1 87 ? 15.719 16.674 -11.549 1.00 77.88 87 ASN A C 1
ATOM 682 O O . ASN A 1 87 ? 14.897 17.368 -10.957 1.00 77.88 87 ASN A O 1
ATOM 686 N N . GLU A 1 88 ? 15.382 15.537 -12.166 1.00 75.38 88 GLU A N 1
ATOM 687 C CA . GLU A 1 88 ? 14.016 14.982 -12.280 1.00 75.38 88 GLU A CA 1
ATOM 688 C C . GLU A 1 88 ? 13.754 13.831 -11.273 1.00 75.38 88 GLU A C 1
ATOM 690 O O . GLU A 1 88 ? 12.771 13.093 -11.349 1.00 75.38 88 GLU A O 1
ATOM 695 N N . HIS A 1 89 ? 14.633 13.690 -10.275 1.00 65.75 89 HIS A N 1
ATOM 696 C CA . HIS A 1 89 ? 14.774 12.508 -9.418 1.00 65.75 89 HIS A CA 1
ATOM 697 C C . HIS A 1 89 ? 13.497 12.098 -8.672 1.00 65.75 89 HIS A C 1
ATOM 699 O O . HIS A 1 89 ? 13.307 10.926 -8.365 1.00 65.75 89 HIS A O 1
ATOM 705 N N . ARG A 1 90 ? 12.603 13.037 -8.344 1.00 65.88 90 ARG A N 1
ATOM 706 C CA . ARG A 1 90 ? 11.427 12.726 -7.516 1.00 65.88 90 ARG A CA 1
ATOM 707 C C . ARG A 1 90 ? 10.397 11.857 -8.242 1.00 65.88 90 ARG A C 1
ATOM 709 O O . ARG A 1 90 ? 9.800 10.997 -7.599 1.00 65.88 90 ARG A O 1
ATOM 716 N N . GLU A 1 91 ? 10.192 12.087 -9.533 1.00 70.19 91 GLU A N 1
ATOM 717 C CA . GLU A 1 91 ? 9.184 11.379 -10.332 1.00 70.19 91 GLU A CA 1
ATOM 718 C C . GLU A 1 91 ? 9.709 9.993 -10.722 1.00 70.19 91 GLU A C 1
ATOM 720 O O . GLU A 1 91 ? 9.083 8.979 -10.412 1.00 70.19 91 GLU A O 1
ATOM 725 N N . MET A 1 92 ? 10.947 9.930 -11.216 1.00 77.88 92 MET A N 1
ATOM 726 C CA . MET A 1 92 ? 11.582 8.676 -11.639 1.00 77.88 92 MET A CA 1
ATOM 727 C C . MET A 1 92 ? 11.826 7.687 -10.490 1.00 77.88 92 MET A C 1
ATOM 729 O O . MET A 1 92 ? 11.769 6.475 -10.686 1.00 77.88 92 MET A O 1
ATOM 733 N N . VAL A 1 93 ? 12.038 8.161 -9.257 1.00 73.62 93 VAL A N 1
ATOM 734 C CA . VAL A 1 93 ? 12.195 7.272 -8.091 1.00 73.62 93 VAL A CA 1
ATOM 735 C C . VAL A 1 93 ? 10.931 6.465 -7.792 1.00 73.62 93 VAL A C 1
ATOM 737 O O . VAL A 1 93 ? 11.044 5.332 -7.319 1.00 73.62 93 VAL A O 1
ATOM 740 N N . LEU A 1 94 ? 9.740 7.002 -8.073 1.00 72.19 94 LEU A N 1
ATOM 741 C CA . LEU A 1 94 ? 8.495 6.251 -7.900 1.00 72.19 94 LEU A CA 1
ATOM 742 C C . LEU A 1 94 ? 8.389 5.127 -8.936 1.00 72.19 94 LEU A C 1
ATOM 744 O O . LEU A 1 94 ? 8.062 3.995 -8.576 1.00 72.19 94 LEU A O 1
ATOM 748 N N . GLU A 1 95 ? 8.738 5.421 -10.188 1.00 81.62 95 GLU A N 1
ATOM 749 C CA . GLU A 1 95 ? 8.756 4.450 -11.287 1.00 81.62 95 GLU A CA 1
ATOM 750 C C . GLU A 1 95 ? 9.745 3.317 -11.010 1.00 81.62 95 GLU A C 1
ATOM 752 O O . GLU A 1 95 ? 9.407 2.133 -11.072 1.00 81.62 95 GLU A O 1
ATOM 757 N N . TRP A 1 96 ? 10.974 3.682 -10.642 1.00 89.56 96 TRP A N 1
ATOM 758 C CA . TRP A 1 96 ? 12.054 2.730 -10.408 1.00 89.56 96 TRP A CA 1
ATOM 759 C C . TRP A 1 96 ? 11.818 1.923 -9.142 1.00 89.56 96 TRP A C 1
ATOM 761 O O . TRP A 1 96 ? 12.107 0.730 -9.117 1.00 89.56 96 TRP A O 1
ATOM 771 N N . GLY A 1 97 ? 11.252 2.543 -8.104 1.00 80.94 97 GLY A N 1
ATOM 772 C CA . GLY A 1 97 ? 10.834 1.855 -6.888 1.00 80.94 97 GLY A CA 1
ATOM 773 C C . GLY A 1 97 ? 9.813 0.758 -7.187 1.00 80.94 97 GLY A C 1
ATOM 774 O O . GLY A 1 97 ? 10.034 -0.392 -6.805 1.00 80.94 97 GLY A O 1
ATOM 775 N N . GLY A 1 98 ? 8.750 1.085 -7.932 1.00 77.50 98 GLY A N 1
ATOM 776 C CA . GLY A 1 98 ? 7.736 0.112 -8.349 1.00 77.50 98 GLY A CA 1
ATOM 777 C C . GLY A 1 98 ? 8.323 -1.007 -9.212 1.00 77.50 98 GLY A C 1
ATOM 778 O O . GLY A 1 98 ? 8.162 -2.189 -8.909 1.00 77.50 98 GLY A O 1
ATOM 779 N N . ALA A 1 99 ? 9.104 -0.650 -10.231 1.00 85.69 99 ALA A N 1
ATOM 780 C CA . ALA A 1 99 ? 9.764 -1.616 -11.104 1.00 85.69 99 ALA A CA 1
ATOM 781 C C . ALA A 1 99 ? 10.731 -2.553 -10.360 1.00 85.69 99 ALA A C 1
ATOM 783 O O . ALA A 1 99 ? 10.803 -3.747 -10.661 1.00 85.69 99 ALA A O 1
ATOM 784 N N . ASN A 1 100 ? 11.480 -2.027 -9.388 1.00 86.38 100 ASN A N 1
ATOM 785 C CA . ASN A 1 100 ? 12.419 -2.800 -8.582 1.00 86.38 100 ASN A CA 1
ATOM 786 C C . ASN A 1 100 ? 11.693 -3.777 -7.651 1.00 86.38 100 ASN A C 1
ATOM 788 O O . ASN A 1 100 ? 12.085 -4.940 -7.554 1.00 86.38 100 ASN A O 1
ATOM 792 N N . GLN A 1 101 ? 10.595 -3.341 -7.025 1.00 77.00 101 GLN A N 1
ATOM 793 C CA . GLN A 1 101 ? 9.734 -4.209 -6.212 1.00 77.00 101 GLN A CA 1
ATOM 794 C C . GLN A 1 101 ? 9.166 -5.369 -7.038 1.00 77.00 101 GLN A C 1
ATOM 796 O O . GLN A 1 101 ? 9.169 -6.513 -6.584 1.00 77.00 101 GLN A O 1
ATOM 801 N N . LEU A 1 102 ? 8.772 -5.090 -8.283 1.00 78.44 102 LEU A N 1
ATOM 802 C CA . LEU A 1 102 ? 8.323 -6.094 -9.249 1.00 78.44 102 LEU A CA 1
ATOM 803 C C . LEU A 1 102 ? 9.472 -6.916 -9.860 1.00 78.44 102 LEU A C 1
ATOM 805 O O . LEU A 1 102 ? 9.225 -7.817 -10.659 1.00 78.44 102 LEU A O 1
ATOM 809 N N . ARG A 1 103 ? 10.731 -6.624 -9.500 1.00 84.12 103 ARG A N 1
ATOM 810 C CA . ARG A 1 103 ? 11.955 -7.222 -10.064 1.00 84.12 103 ARG A CA 1
ATOM 811 C C . ARG A 1 103 ? 12.047 -7.124 -11.589 1.00 84.12 103 ARG A C 1
ATOM 813 O O . ARG A 1 103 ? 12.673 -7.974 -12.222 1.00 84.12 103 ARG A O 1
ATOM 820 N N . LYS A 1 104 ? 11.443 -6.080 -12.155 1.00 92.25 104 LYS A N 1
ATOM 821 C CA . LYS A 1 104 ? 11.449 -5.741 -13.583 1.00 92.25 104 LYS A CA 1
ATOM 822 C C . LYS A 1 104 ? 12.536 -4.723 -13.937 1.00 92.25 104 LYS A C 1
ATOM 824 O O . LYS A 1 104 ? 12.769 -4.485 -15.116 1.00 92.25 104 LYS A O 1
ATOM 829 N N . LEU A 1 105 ? 13.173 -4.102 -12.942 1.00 93.94 105 LEU A N 1
ATOM 830 C CA . LEU A 1 105 ? 14.116 -3.004 -13.152 1.00 93.94 105 LEU A CA 1
ATOM 831 C C . LEU A 1 105 ? 15.462 -3.479 -13.722 1.00 93.94 105 LEU A C 1
ATOM 833 O O . LEU A 1 105 ? 16.108 -4.373 -13.175 1.00 93.94 105 LEU A O 1
ATOM 837 N N . VAL A 1 106 ? 15.909 -2.806 -14.779 1.00 95.31 106 VAL A N 1
ATOM 838 C CA . VAL A 1 106 ? 17.270 -2.850 -15.320 1.00 95.31 106 VAL A CA 1
ATOM 839 C C . VAL A 1 106 ? 17.809 -1.426 -15.339 1.00 95.31 106 VAL A C 1
ATOM 841 O O . VAL A 1 106 ? 17.188 -0.540 -15.921 1.00 95.31 106 VAL A O 1
ATOM 844 N N . LEU A 1 107 ? 18.972 -1.206 -14.728 1.00 95.44 107 LEU A N 1
ATOM 845 C CA . LEU A 1 107 ? 19.647 0.090 -14.739 1.00 95.44 107 LEU A CA 1
ATOM 846 C C . LEU A 1 107 ? 20.651 0.154 -15.895 1.00 95.44 107 LEU A C 1
ATOM 848 O O . LEU A 1 107 ? 21.490 -0.737 -16.040 1.00 95.44 107 LEU A O 1
ATOM 852 N N . CYS A 1 108 ? 20.599 1.217 -16.695 1.00 96.62 108 CYS A N 1
ATOM 853 C CA . CYS A 1 108 ? 21.506 1.437 -17.820 1.00 96.62 108 CYS A CA 1
ATOM 854 C C . CYS A 1 108 ? 22.081 2.855 -17.780 1.00 96.62 108 CYS A C 1
ATOM 856 O O . CYS A 1 108 ? 21.356 3.828 -17.966 1.00 96.62 108 CYS A O 1
ATOM 858 N N . ALA A 1 109 ? 23.386 2.984 -17.545 1.00 96.25 109 ALA A N 1
ATOM 859 C CA . ALA A 1 109 ? 24.076 4.268 -17.531 1.00 96.25 109 ALA A CA 1
ATOM 860 C C . ALA A 1 109 ? 24.589 4.634 -18.928 1.00 96.25 109 ALA A C 1
ATOM 862 O O . ALA A 1 109 ? 25.443 3.940 -19.481 1.00 96.25 109 ALA A O 1
ATOM 863 N N . ILE A 1 110 ? 24.082 5.735 -19.487 1.00 96.00 110 ILE A N 1
ATOM 864 C CA . ILE A 1 110 ? 24.476 6.243 -20.816 1.00 96.00 110 ILE A CA 1
ATOM 865 C C . ILE A 1 110 ? 25.640 7.243 -20.753 1.00 96.00 110 ILE A C 1
ATOM 867 O O . ILE A 1 110 ? 26.192 7.617 -21.783 1.00 96.00 110 ILE A O 1
ATOM 871 N N . GLU A 1 111 ? 26.024 7.650 -19.546 1.00 95.00 111 GLU A N 1
ATOM 872 C CA . GLU A 1 111 ? 27.179 8.487 -19.219 1.00 95.00 111 GLU A CA 1
ATOM 873 C C . GLU A 1 111 ? 27.692 8.114 -17.817 1.00 95.00 111 GLU A C 1
ATOM 875 O O . GLU A 1 111 ? 27.047 7.337 -17.105 1.00 95.00 111 GLU A O 1
ATOM 880 N N . GLU A 1 112 ? 28.855 8.637 -17.421 1.00 94.31 112 GLU A N 1
ATOM 881 C CA . GLU A 1 112 ? 29.413 8.399 -16.086 1.00 94.31 112 GLU A CA 1
ATOM 882 C C . GLU A 1 112 ? 28.435 8.889 -15.003 1.00 94.31 112 GLU A C 1
ATOM 884 O O . GLU A 1 112 ? 28.066 10.066 -14.957 1.00 94.31 112 GLU A O 1
ATOM 889 N N . PHE A 1 113 ? 27.994 7.975 -14.134 1.00 92.25 113 PHE A N 1
ATOM 890 C CA . PHE A 1 113 ? 26.964 8.242 -13.134 1.00 92.25 113 PHE A CA 1
ATOM 891 C C . PHE A 1 113 ? 27.349 7.667 -11.769 1.00 92.25 113 PHE A C 1
ATOM 893 O O . PHE A 1 113 ? 27.685 6.493 -11.632 1.00 92.25 113 PHE A O 1
ATOM 900 N N . ASP A 1 114 ? 27.244 8.496 -10.733 1.00 90.81 114 ASP A N 1
ATOM 901 C CA . ASP A 1 114 ? 27.512 8.094 -9.355 1.00 90.81 114 ASP A CA 1
ATOM 902 C C . ASP A 1 114 ? 26.292 7.377 -8.752 1.00 90.81 114 ASP A C 1
ATOM 904 O O . ASP A 1 114 ? 25.333 8.008 -8.301 1.00 90.81 114 ASP A O 1
ATOM 908 N N . ILE A 1 115 ? 26.350 6.042 -8.714 1.00 88.31 115 ILE A N 1
ATOM 909 C CA . ILE A 1 115 ? 25.301 5.159 -8.172 1.00 88.31 115 ILE A CA 1
ATOM 910 C C . ILE A 1 115 ? 24.967 5.497 -6.710 1.00 88.31 115 ILE A C 1
ATOM 912 O O . ILE A 1 115 ? 23.841 5.269 -6.262 1.00 88.31 115 ILE A O 1
ATOM 916 N N . SER A 1 116 ? 25.897 6.095 -5.953 1.00 87.00 116 SER A N 1
ATOM 917 C CA . SER A 1 116 ? 25.632 6.509 -4.571 1.00 87.00 116 SER A CA 1
ATOM 918 C C . SER A 1 116 ? 24.576 7.615 -4.466 1.00 87.00 116 SER A C 1
ATOM 920 O O . SER A 1 116 ? 24.021 7.826 -3.388 1.00 87.00 116 SER A O 1
ATOM 922 N N . LYS A 1 117 ? 24.234 8.277 -5.576 1.00 85.94 117 LYS A N 1
ATOM 923 C CA . LYS A 1 117 ? 23.148 9.260 -5.644 1.00 85.94 117 LYS A CA 1
ATOM 924 C C . LYS A 1 117 ? 21.764 8.622 -5.752 1.00 85.94 117 LYS A C 1
ATOM 926 O O . LYS A 1 117 ? 20.779 9.309 -5.511 1.00 85.94 117 LYS A O 1
ATOM 931 N N . LEU A 1 118 ? 21.672 7.324 -6.058 1.00 84.94 118 LEU A N 1
ATOM 932 C CA . LEU A 1 118 ? 20.394 6.608 -6.101 1.00 84.94 118 LEU A CA 1
ATOM 933 C C . LEU A 1 118 ? 19.863 6.315 -4.689 1.00 84.94 118 LEU A C 1
ATOM 935 O O . LEU A 1 118 ? 20.652 6.199 -3.741 1.00 84.94 118 LEU A O 1
ATOM 939 N N . PRO A 1 119 ? 18.544 6.118 -4.515 1.00 80.94 119 PRO A N 1
ATOM 940 C CA . PRO A 1 119 ? 17.980 5.574 -3.283 1.00 80.94 119 PRO A CA 1
ATOM 941 C C . PRO A 1 119 ? 18.577 4.204 -2.945 1.00 80.94 119 PRO A C 1
ATOM 943 O O . PRO A 1 119 ? 18.820 3.391 -3.837 1.00 80.94 119 PRO A O 1
ATOM 946 N N . SER A 1 120 ? 18.770 3.917 -1.654 1.00 78.06 120 SER A N 1
ATOM 947 C CA . SER A 1 120 ? 19.374 2.659 -1.177 1.00 78.06 120 SER A CA 1
ATOM 948 C C . SER A 1 120 ? 18.692 1.408 -1.737 1.00 78.06 120 SER A C 1
ATOM 950 O O . SER A 1 120 ? 19.383 0.462 -2.099 1.00 78.06 120 SER A O 1
ATOM 952 N N . ALA A 1 121 ? 17.364 1.441 -1.883 1.00 73.25 121 ALA A N 1
ATOM 953 C CA . ALA A 1 121 ? 16.569 0.342 -2.426 1.00 73.25 121 ALA A CA 1
ATOM 954 C C . ALA A 1 121 ? 16.932 -0.033 -3.876 1.00 73.25 121 ALA A C 1
ATOM 956 O O . ALA A 1 121 ? 16.721 -1.172 -4.273 1.00 73.25 121 ALA A O 1
ATOM 957 N N . ILE A 1 122 ? 17.469 0.906 -4.663 1.00 81.50 122 ILE A N 1
ATOM 958 C CA . ILE A 1 122 ? 17.788 0.713 -6.087 1.00 81.50 122 ILE A CA 1
ATOM 959 C C . ILE A 1 122 ? 19.277 0.379 -6.288 1.00 81.50 122 ILE A C 1
ATOM 961 O O . ILE A 1 122 ? 19.625 -0.306 -7.248 1.00 81.50 122 ILE A O 1
ATOM 965 N N . ARG A 1 123 ? 20.160 0.792 -5.363 1.00 79.31 123 ARG A N 1
ATOM 966 C CA . ARG A 1 123 ? 21.628 0.610 -5.457 1.00 79.31 123 ARG A CA 1
ATOM 967 C C . ARG A 1 123 ? 22.092 -0.842 -5.564 1.00 79.31 123 ARG A C 1
ATOM 969 O O . ARG A 1 123 ? 23.217 -1.080 -5.982 1.00 79.31 123 ARG A O 1
ATOM 976 N N . THR A 1 124 ? 21.270 -1.794 -5.138 1.00 69.62 124 THR A N 1
ATOM 977 C CA . THR A 1 124 ? 21.576 -3.231 -5.189 1.00 69.62 124 THR A CA 1
ATOM 978 C C . THR A 1 124 ? 21.340 -3.845 -6.570 1.00 69.62 124 THR A C 1
ATOM 980 O O . THR A 1 124 ? 21.670 -5.010 -6.779 1.00 69.62 124 THR A O 1
ATOM 983 N N . THR A 1 125 ? 20.777 -3.080 -7.508 1.00 78.75 125 THR A N 1
ATOM 984 C CA . THR A 1 125 ? 20.516 -3.530 -8.877 1.00 78.75 125 THR A CA 1
ATOM 985 C C . THR A 1 125 ? 21.785 -3.425 -9.714 1.00 78.75 125 THR A C 1
ATOM 987 O O . THR A 1 125 ? 22.454 -2.391 -9.700 1.00 78.75 125 THR A O 1
ATOM 990 N N . ASP A 1 126 ? 22.093 -4.473 -10.480 1.00 83.50 126 ASP A N 1
ATOM 991 C CA . ASP A 1 126 ? 23.206 -4.448 -11.429 1.00 83.50 126 ASP A CA 1
ATOM 992 C C . ASP A 1 126 ? 23.015 -3.307 -12.443 1.00 83.50 126 ASP A C 1
ATOM 994 O O . ASP A 1 126 ? 21.973 -3.208 -13.098 1.00 83.50 126 ASP A O 1
ATOM 998 N N . VAL A 1 127 ? 24.041 -2.468 -12.599 1.00 92.31 127 VAL A N 1
ATOM 999 C CA . VAL A 1 127 ? 24.061 -1.380 -13.583 1.00 92.31 127 VAL A CA 1
ATOM 1000 C C . VAL A 1 127 ? 24.820 -1.826 -14.824 1.00 92.31 127 VAL A C 1
ATOM 1002 O O . VAL A 1 127 ? 25.948 -2.310 -14.741 1.00 92.31 127 VAL A O 1
ATOM 1005 N N . PHE A 1 128 ? 24.208 -1.644 -15.991 1.00 94.88 128 PHE A N 1
ATOM 1006 C CA . PHE A 1 128 ? 24.893 -1.768 -17.268 1.00 94.88 128 PHE A CA 1
ATOM 1007 C C . PHE A 1 128 ? 25.456 -0.408 -17.697 1.00 94.88 128 PHE A C 1
ATOM 1009 O O . PHE A 1 128 ? 24.710 0.523 -17.985 1.00 94.88 128 PHE A O 1
ATOM 1016 N N . GLU A 1 129 ? 26.778 -0.284 -17.745 1.00 94.44 129 GLU A N 1
ATOM 1017 C CA . GLU A 1 129 ? 27.467 0.944 -18.155 1.00 94.44 129 GLU A CA 1
ATOM 1018 C C . GLU A 1 129 ? 27.624 0.994 -19.680 1.00 94.44 129 GLU A C 1
ATOM 1020 O O . GLU A 1 129 ? 28.641 0.572 -20.231 1.00 94.44 129 GLU A O 1
ATOM 1025 N N . LEU A 1 130 ? 26.613 1.515 -20.381 1.00 93.25 130 LEU A N 1
ATOM 1026 C CA . LEU A 1 130 ? 26.657 1.659 -21.838 1.00 93.25 130 LEU A CA 1
ATOM 1027 C C . LEU A 1 130 ? 27.769 2.623 -22.281 1.00 93.25 130 LEU A C 1
ATOM 1029 O O . LEU A 1 130 ? 28.410 2.385 -23.300 1.00 93.25 130 LEU A O 1
ATOM 1033 N N . TRP A 1 131 ? 28.037 3.675 -21.503 1.00 92.12 131 TRP A N 1
ATOM 1034 C CA . TRP A 1 131 ? 29.094 4.653 -21.798 1.00 92.12 131 TRP A CA 1
ATOM 1035 C C . TRP A 1 131 ? 30.511 4.061 -21.795 1.00 92.12 131 TRP A C 1
ATOM 1037 O O . TRP A 1 131 ? 31.412 4.623 -22.411 1.00 92.12 131 TRP A O 1
ATOM 1047 N N . ASN A 1 132 ? 30.707 2.929 -21.115 1.00 92.19 132 ASN A N 1
ATOM 1048 C CA . ASN A 1 132 ? 31.995 2.252 -20.983 1.00 92.19 132 ASN A CA 1
ATOM 1049 C C . ASN A 1 132 ? 32.208 1.187 -22.083 1.00 92.19 132 ASN A C 1
ATOM 1051 O O . ASN A 1 132 ? 33.192 0.444 -22.083 1.00 92.19 132 ASN A O 1
ATOM 1055 N N . VAL A 1 133 ? 31.276 1.074 -23.036 1.00 90.19 133 VAL A N 1
ATOM 1056 C CA . VAL A 1 133 ? 31.432 0.193 -24.197 1.00 90.19 133 VAL A CA 1
ATOM 1057 C C . VAL A 1 133 ? 32.455 0.816 -25.157 1.00 90.19 133 VAL A C 1
ATOM 1059 O O . VAL A 1 133 ? 32.264 1.953 -25.585 1.00 90.19 133 VAL A O 1
ATOM 1062 N N . PRO A 1 134 ? 33.532 0.097 -25.536 1.00 88.81 134 PRO A N 1
ATOM 1063 C CA . PRO A 1 134 ? 34.548 0.643 -26.427 1.00 88.81 134 PRO A CA 1
ATOM 1064 C C . PRO A 1 134 ? 33.970 1.125 -27.759 1.00 88.81 134 PRO A C 1
ATOM 1066 O O . PRO A 1 134 ? 33.102 0.472 -28.349 1.00 88.81 134 PRO A O 1
ATOM 1069 N N . GLU A 1 135 ? 34.517 2.225 -28.271 1.00 81.62 135 GLU A N 1
ATOM 1070 C CA . GLU A 1 135 ? 34.177 2.742 -29.594 1.00 81.62 135 GLU A CA 1
ATOM 1071 C C . GLU A 1 135 ? 34.379 1.652 -30.667 1.00 81.62 135 GLU A C 1
ATOM 1073 O O . GLU A 1 135 ? 35.341 0.879 -30.631 1.00 81.62 135 GLU A O 1
ATOM 1078 N N . GLY A 1 136 ? 33.415 1.514 -31.581 1.00 84.12 136 GLY A N 1
ATOM 1079 C CA . GLY A 1 136 ? 33.372 0.418 -32.559 1.00 84.12 136 GLY A CA 1
ATOM 1080 C C . GLY A 1 136 ? 32.822 -0.917 -32.032 1.00 84.12 136 GLY A C 1
ATOM 1081 O O . GLY A 1 136 ? 32.676 -1.853 -32.814 1.00 84.12 136 GLY A O 1
ATOM 1082 N N . LYS A 1 137 ? 32.469 -1.023 -30.741 1.00 90.19 137 LYS A N 1
ATOM 1083 C CA . LYS A 1 137 ? 31.801 -2.202 -30.145 1.00 90.19 137 LYS A CA 1
ATOM 1084 C C . LYS A 1 137 ? 30.395 -1.915 -29.616 1.00 90.19 137 LYS A C 1
ATOM 1086 O O . LYS A 1 137 ? 29.839 -2.738 -28.892 1.00 90.19 137 LYS A O 1
ATOM 1091 N N . MET A 1 138 ? 29.809 -0.779 -29.990 1.00 89.06 138 MET A N 1
ATOM 1092 C CA . MET A 1 138 ? 28.483 -0.363 -29.518 1.00 89.06 138 MET A CA 1
ATOM 1093 C C . MET A 1 138 ? 27.395 -1.402 -29.802 1.00 89.06 138 MET A C 1
ATOM 1095 O O . MET A 1 138 ? 26.603 -1.696 -28.913 1.00 89.06 138 MET A O 1
ATOM 1099 N N . GLU A 1 139 ? 27.397 -2.028 -30.983 1.00 89.06 139 GLU A N 1
ATOM 1100 C CA . GLU A 1 139 ? 26.436 -3.093 -31.309 1.00 89.06 139 GLU A CA 1
ATOM 1101 C C . GLU A 1 139 ? 26.526 -4.277 -30.343 1.00 89.06 139 GLU A C 1
ATOM 1103 O O . GLU A 1 139 ? 25.508 -4.682 -29.785 1.00 89.06 139 GLU A O 1
ATOM 1108 N N . ALA A 1 140 ? 27.741 -4.752 -30.055 1.00 88.56 140 ALA A N 1
ATOM 1109 C CA . ALA A 1 140 ? 27.970 -5.813 -29.075 1.00 88.56 140 ALA A CA 1
ATOM 1110 C C . ALA A 1 140 ? 27.595 -5.378 -27.644 1.00 88.56 140 ALA A C 1
ATOM 1112 O O . ALA A 1 140 ? 27.174 -6.199 -26.828 1.00 88.56 140 ALA A O 1
ATOM 1113 N N . GLY A 1 141 ? 27.728 -4.086 -27.327 1.00 91.44 141 GLY A N 1
ATOM 1114 C CA . GLY A 1 141 ? 27.217 -3.499 -26.088 1.00 91.44 141 GLY A CA 1
ATOM 1115 C C . GLY A 1 141 ? 25.696 -3.615 -25.982 1.00 91.44 141 GLY A C 1
ATOM 1116 O O . GLY A 1 141 ? 25.186 -4.070 -24.959 1.00 91.44 141 GLY A O 1
ATOM 1117 N N . TYR A 1 142 ? 24.973 -3.279 -27.052 1.00 92.19 142 TYR A N 1
ATOM 1118 C CA . TYR A 1 142 ? 23.518 -3.420 -27.107 1.00 92.19 142 TYR A CA 1
ATOM 1119 C C . TYR A 1 142 ? 23.060 -4.883 -27.056 1.00 92.19 142 TYR A C 1
ATOM 1121 O O . TYR A 1 142 ? 22.086 -5.177 -26.364 1.00 92.19 142 TYR A O 1
ATOM 1129 N N . ASP A 1 143 ? 23.778 -5.807 -27.707 1.00 89.69 143 ASP A N 1
ATOM 1130 C CA . ASP A 1 143 ? 23.520 -7.250 -27.576 1.00 89.69 143 ASP A CA 1
ATOM 1131 C C . ASP A 1 143 ? 23.643 -7.694 -26.125 1.00 89.69 143 ASP A C 1
ATOM 1133 O O . ASP A 1 143 ? 22.767 -8.366 -25.586 1.00 89.69 143 ASP A O 1
ATOM 1137 N N . ARG A 1 144 ? 24.705 -7.250 -25.449 1.00 91.12 144 ARG A N 1
ATOM 1138 C CA . ARG A 1 144 ? 24.928 -7.583 -24.048 1.00 91.12 144 ARG A CA 1
ATOM 1139 C C . ARG A 1 144 ? 23.818 -7.042 -23.147 1.00 91.12 144 ARG A C 1
ATOM 1141 O O . ARG A 1 144 ? 23.353 -7.778 -22.277 1.00 91.12 144 ARG A O 1
ATOM 1148 N N . LEU A 1 145 ? 23.384 -5.799 -23.353 1.00 92.81 145 LEU A N 1
ATOM 1149 C CA . LEU A 1 145 ? 22.262 -5.209 -22.618 1.00 92.81 145 LEU A CA 1
ATOM 1150 C C . LEU A 1 145 ? 20.974 -6.022 -22.829 1.00 92.81 145 LEU A C 1
ATOM 1152 O O . LEU A 1 145 ? 20.326 -6.417 -21.858 1.00 92.81 145 LEU A O 1
ATOM 1156 N N . SER A 1 146 ? 20.637 -6.318 -24.085 1.00 91.31 146 SER A N 1
ATOM 1157 C CA . SER A 1 146 ? 19.447 -7.093 -24.444 1.00 91.31 146 SER A CA 1
ATOM 1158 C C . SER A 1 146 ? 19.483 -8.501 -23.846 1.00 91.31 146 SER A C 1
ATOM 1160 O O . SER A 1 146 ? 18.590 -8.886 -23.093 1.00 91.31 146 SER A O 1
ATOM 1162 N N . ASP A 1 147 ? 20.537 -9.267 -24.112 1.00 88.94 147 ASP A N 1
ATOM 1163 C CA . ASP A 1 147 ? 20.565 -10.699 -23.815 1.00 88.94 147 ASP A CA 1
ATOM 1164 C C . ASP A 1 147 ? 20.889 -11.007 -22.359 1.00 88.94 147 ASP A C 1
ATOM 1166 O O . ASP A 1 147 ? 20.327 -11.934 -21.771 1.00 88.94 147 ASP A O 1
ATOM 1170 N N . GLN A 1 148 ? 21.792 -10.239 -21.748 1.00 87.25 148 GLN A N 1
ATOM 1171 C CA . GLN A 1 148 ? 22.246 -10.541 -20.394 1.00 87.25 148 GLN A CA 1
ATOM 1172 C C . GLN A 1 148 ? 21.420 -9.847 -19.323 1.00 87.25 148 GLN A C 1
ATOM 1174 O O . GLN A 1 148 ? 21.308 -10.408 -18.233 1.00 87.25 148 GLN A O 1
ATOM 1179 N N . TYR A 1 149 ? 20.858 -8.671 -19.600 1.00 91.38 149 TYR A N 1
ATOM 1180 C CA . TYR A 1 149 ? 20.143 -7.891 -18.591 1.00 91.38 149 TYR A CA 1
ATOM 1181 C C . TYR A 1 149 ? 18.637 -7.944 -18.829 1.00 91.38 149 TYR A C 1
ATOM 1183 O O . TYR A 1 149 ? 17.921 -8.497 -17.994 1.00 91.38 149 TYR A O 1
ATOM 1191 N N . ILE A 1 150 ? 18.162 -7.476 -19.988 1.00 92.06 150 ILE A N 1
ATOM 1192 C CA . ILE A 1 150 ? 16.722 -7.405 -20.288 1.00 92.06 150 ILE A CA 1
ATOM 1193 C C . ILE A 1 150 ? 16.115 -8.814 -20.356 1.00 92.06 150 ILE A C 1
ATOM 1195 O O . ILE A 1 150 ? 15.215 -9.142 -19.584 1.00 92.06 150 ILE A O 1
ATOM 1199 N N . ASN A 1 151 ? 16.650 -9.695 -21.204 1.00 89.56 151 ASN A N 1
ATOM 1200 C CA . ASN A 1 151 ? 16.162 -11.069 -21.359 1.00 89.56 151 ASN A CA 1
ATOM 1201 C C . ASN A 1 151 ? 16.262 -11.878 -20.059 1.00 89.56 151 ASN A C 1
ATOM 1203 O O . ASN A 1 151 ? 15.382 -12.683 -19.764 1.00 89.56 151 ASN A O 1
ATOM 1207 N N . ARG A 1 152 ? 17.297 -11.655 -19.239 1.00 87.44 152 ARG A N 1
ATOM 1208 C CA . ARG A 1 152 ? 17.429 -12.314 -17.929 1.00 87.44 152 ARG A CA 1
ATOM 1209 C C . ARG A 1 152 ? 16.309 -11.905 -16.977 1.00 87.44 152 ARG A C 1
ATOM 1211 O O . ARG A 1 152 ? 15.750 -12.773 -16.308 1.00 87.44 152 ARG A O 1
ATOM 1218 N N . VAL A 1 153 ? 15.996 -10.612 -16.906 1.00 86.25 153 VAL A N 1
ATOM 1219 C CA . VAL A 1 153 ? 14.896 -10.097 -16.081 1.00 86.25 153 VAL A CA 1
ATOM 1220 C C . VAL A 1 153 ? 13.561 -10.630 -16.588 1.00 86.25 153 VAL A C 1
ATOM 1222 O O . VAL A 1 153 ? 12.816 -11.218 -15.811 1.00 86.25 153 VAL A O 1
ATOM 1225 N N . ILE A 1 154 ? 13.305 -10.554 -17.892 1.00 86.12 154 ILE A N 1
ATOM 1226 C CA . ILE A 1 154 ? 12.049 -11.036 -18.478 1.00 86.12 154 ILE A CA 1
ATOM 1227 C C . ILE A 1 154 ? 11.879 -12.541 -18.282 1.00 86.12 154 ILE A C 1
ATOM 1229 O O . ILE A 1 154 ? 10.815 -12.988 -17.866 1.00 86.12 154 ILE A O 1
ATOM 1233 N N . ASN A 1 155 ? 12.928 -13.337 -18.490 1.00 84.25 155 ASN A N 1
ATOM 1234 C CA . ASN A 1 155 ? 12.872 -14.776 -18.236 1.00 84.25 155 ASN A CA 1
ATOM 1235 C C . ASN A 1 155 ? 12.657 -15.087 -16.751 1.00 84.25 155 ASN A C 1
ATOM 1237 O O . ASN A 1 155 ? 11.944 -16.031 -16.437 1.00 84.25 155 ASN A O 1
ATOM 1241 N N . ARG A 1 156 ? 13.215 -14.291 -15.830 1.00 78.31 156 ARG A N 1
ATOM 1242 C CA . ARG A 1 156 ? 12.967 -14.428 -14.386 1.00 78.31 156 ARG A CA 1
ATOM 1243 C C . ARG A 1 156 ? 11.514 -14.111 -14.025 1.00 78.31 156 ARG A C 1
ATOM 1245 O O . ARG A 1 156 ? 10.927 -14.838 -13.228 1.00 78.31 156 ARG A O 1
ATOM 1252 N N . VAL A 1 157 ? 10.950 -13.056 -14.613 1.00 74.62 157 VAL A N 1
ATOM 1253 C CA . VAL A 1 157 ? 9.544 -12.664 -14.434 1.00 74.62 157 VAL A CA 1
ATOM 1254 C C . VAL A 1 157 ? 8.619 -13.752 -14.997 1.00 74.62 157 VAL A C 1
ATOM 1256 O O . VAL A 1 157 ? 7.737 -14.231 -14.291 1.00 74.62 157 VAL A O 1
ATOM 1259 N N . ARG A 1 158 ? 8.880 -14.233 -16.220 1.00 77.19 158 ARG A N 1
ATOM 1260 C CA . ARG A 1 158 ? 8.101 -15.293 -16.889 1.00 77.19 158 ARG 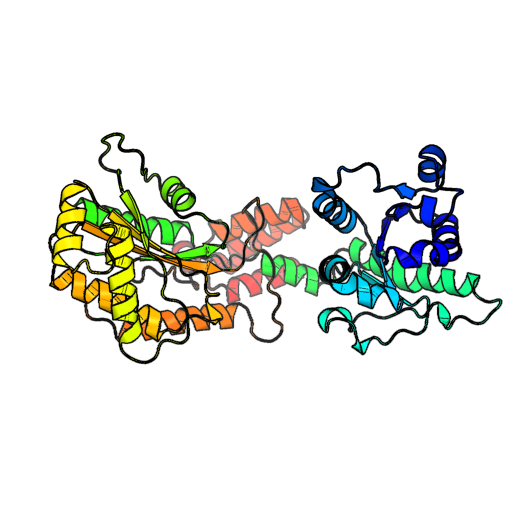A CA 1
ATOM 1261 C C . ARG A 1 158 ? 8.220 -16.667 -16.241 1.00 77.19 158 ARG A C 1
ATOM 1263 O O . ARG A 1 158 ? 7.255 -17.420 -16.241 1.00 77.19 158 ARG A O 1
ATOM 1270 N N . ALA A 1 159 ? 9.386 -17.013 -15.696 1.00 64.75 159 ALA A N 1
ATOM 1271 C CA . ALA A 1 159 ? 9.614 -18.297 -15.032 1.00 64.75 159 ALA A CA 1
ATOM 1272 C C . ALA A 1 159 ? 8.908 -18.413 -13.666 1.00 64.75 159 ALA A C 1
ATOM 1274 O O . ALA A 1 159 ? 9.056 -19.435 -12.995 1.00 64.75 159 ALA A O 1
ATOM 1275 N N . GLY A 1 160 ? 8.136 -17.398 -13.256 1.00 53.41 160 GLY A N 1
ATOM 1276 C CA . GLY A 1 160 ? 7.223 -17.502 -12.124 1.00 53.41 160 GLY A CA 1
ATOM 1277 C C . GLY A 1 160 ? 7.946 -17.688 -10.797 1.00 53.41 160 GLY A C 1
ATOM 1278 O O . GLY A 1 160 ? 7.636 -18.628 -10.069 1.00 53.41 160 GLY A O 1
ATOM 1279 N N . GLY A 1 161 ? 8.906 -16.805 -10.504 1.00 49.84 161 GLY A N 1
ATOM 1280 C CA . GLY A 1 161 ? 9.511 -16.677 -9.182 1.00 49.84 161 GLY A CA 1
ATOM 1281 C C . GLY A 1 161 ? 10.335 -17.894 -8.742 1.00 49.84 161 GLY A C 1
ATOM 1282 O O . GLY A 1 161 ? 10.020 -19.063 -8.982 1.00 49.84 161 GLY A O 1
ATOM 1283 N N . SER A 1 162 ? 11.434 -17.642 -8.043 1.00 47.19 162 SER A N 1
ATOM 1284 C CA . SER A 1 162 ? 12.153 -18.719 -7.358 1.00 47.19 162 SER A CA 1
ATOM 1285 C C . SER A 1 162 ? 11.192 -19.497 -6.436 1.00 47.19 162 SER A C 1
ATOM 1287 O O . SER A 1 162 ? 10.153 -18.978 -6.029 1.00 47.19 162 SER A O 1
ATOM 1289 N N . ALA A 1 163 ? 11.513 -20.737 -6.057 1.00 41.81 163 ALA A N 1
ATOM 1290 C CA . ALA A 1 163 ? 10.731 -21.462 -5.046 1.00 41.81 163 ALA A CA 1
ATOM 1291 C C . ALA A 1 163 ? 10.523 -20.625 -3.759 1.00 41.81 163 ALA A C 1
ATOM 1293 O O . ALA A 1 163 ? 9.491 -20.736 -3.108 1.00 41.81 163 ALA A O 1
ATOM 1294 N N . GLN A 1 164 ? 11.455 -19.714 -3.449 1.00 41.22 164 GLN A N 1
ATOM 1295 C CA . GLN A 1 164 ? 11.322 -18.722 -2.381 1.00 41.22 164 GLN A CA 1
ATOM 1296 C C . GLN A 1 164 ? 10.278 -17.631 -2.665 1.00 41.22 164 GLN A C 1
ATOM 1298 O O . GLN A 1 164 ? 9.610 -17.206 -1.732 1.00 41.22 164 GLN A O 1
ATOM 1303 N N . ASP A 1 165 ? 10.090 -17.201 -3.913 1.00 43.22 165 ASP A N 1
ATOM 1304 C CA . ASP A 1 165 ? 9.065 -16.215 -4.288 1.00 43.22 165 ASP A CA 1
ATOM 1305 C C . ASP A 1 165 ? 7.664 -16.828 -4.286 1.00 43.22 165 ASP A C 1
ATOM 1307 O O . ASP A 1 165 ? 6.728 -16.189 -3.822 1.00 43.22 165 ASP A O 1
ATOM 1311 N N . ARG A 1 166 ? 7.534 -18.100 -4.689 1.00 42.97 166 ARG A N 1
ATOM 1312 C CA . ARG A 1 166 ? 6.295 -18.869 -4.493 1.00 42.97 166 ARG A CA 1
ATOM 1313 C C . ARG A 1 166 ? 5.994 -19.061 -3.011 1.00 42.97 166 ARG A C 1
ATOM 1315 O O . ARG A 1 166 ? 4.869 -18.832 -2.599 1.00 42.97 166 ARG A O 1
ATOM 1322 N N . MET A 1 167 ? 6.990 -19.388 -2.183 1.00 36.59 167 MET A N 1
ATOM 1323 C CA . MET A 1 167 ? 6.812 -19.461 -0.724 1.00 36.59 167 MET A CA 1
ATOM 1324 C C . MET A 1 167 ? 6.525 -18.103 -0.072 1.00 36.59 167 MET A C 1
ATOM 1326 O O . MET A 1 167 ? 5.881 -18.070 0.973 1.00 36.59 167 MET A O 1
ATOM 1330 N N . ARG A 1 168 ? 6.985 -16.996 -0.664 1.00 36.84 168 ARG A N 1
ATOM 1331 C CA . ARG A 1 168 ? 6.707 -15.633 -0.203 1.00 36.84 168 ARG A CA 1
ATOM 1332 C C . ARG A 1 168 ? 5.306 -15.170 -0.610 1.00 36.84 168 ARG A C 1
ATOM 1334 O O . ARG A 1 168 ? 4.609 -14.667 0.254 1.00 36.84 168 ARG A O 1
ATOM 1341 N N . GLN A 1 169 ? 4.863 -15.427 -1.842 1.00 38.06 169 GLN A N 1
ATOM 1342 C CA . GLN A 1 169 ? 3.477 -15.197 -2.275 1.00 38.06 169 GLN A CA 1
ATOM 1343 C C . GLN A 1 169 ? 2.490 -16.084 -1.507 1.00 38.06 169 GLN A C 1
ATOM 1345 O O . GLN A 1 169 ? 1.473 -15.598 -1.032 1.00 38.06 169 GLN A O 1
ATOM 1350 N N . LEU A 1 170 ? 2.830 -17.358 -1.279 1.00 37.66 170 LEU A N 1
ATOM 1351 C CA . LEU A 1 170 ? 2.086 -18.232 -0.368 1.00 37.66 170 LEU A CA 1
ATOM 1352 C C . LEU A 1 170 ? 2.095 -17.664 1.056 1.00 37.66 170 LEU A C 1
ATOM 1354 O O . LEU A 1 170 ? 1.074 -17.706 1.717 1.00 37.66 170 LEU A O 1
ATOM 1358 N N . GLY A 1 171 ? 3.219 -17.099 1.513 1.00 34.25 171 GLY A N 1
ATOM 1359 C CA . GLY A 1 171 ? 3.356 -16.408 2.798 1.00 34.25 171 GLY A CA 1
ATOM 1360 C C . GLY A 1 171 ? 2.480 -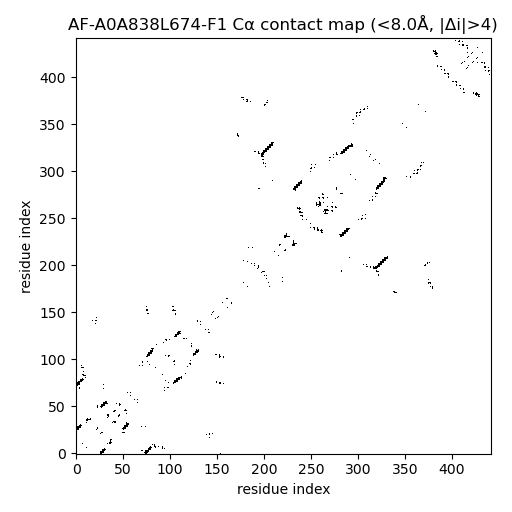15.160 2.948 1.00 34.25 171 GLY A C 1
ATOM 1361 O O . GLY A 1 171 ? 1.979 -14.904 4.039 1.00 34.25 171 GLY A O 1
ATOM 1362 N N . GLU A 1 172 ? 2.291 -14.426 1.852 1.00 34.34 172 GLU A N 1
ATOM 1363 C CA . GLU A 1 172 ? 1.448 -13.230 1.719 1.00 34.34 172 GLU A CA 1
ATOM 1364 C C . GLU A 1 172 ? -0.050 -13.597 1.560 1.00 34.34 172 GLU A C 1
ATOM 1366 O O . GLU A 1 172 ? -0.908 -12.809 1.942 1.00 34.34 172 GLU A O 1
ATOM 1371 N N . GLN A 1 173 ? -0.366 -14.818 1.100 1.00 34.38 173 GLN A N 1
ATOM 1372 C CA . GLN A 1 173 ? -1.724 -15.393 1.014 1.00 34.38 173 GLN A CA 1
ATOM 1373 C C . GLN A 1 173 ? -2.104 -16.306 2.194 1.00 34.38 173 GLN A C 1
ATOM 1375 O O . GLN A 1 173 ? -3.202 -16.867 2.239 1.00 34.38 173 GLN A O 1
ATOM 1380 N N . LEU A 1 174 ? -1.207 -16.502 3.160 1.00 33.25 174 LEU A N 1
ATOM 1381 C CA . LEU A 1 174 ? -1.557 -17.152 4.416 1.00 33.25 174 LEU A CA 1
ATOM 1382 C C . LEU A 1 174 ? -2.419 -16.183 5.237 1.00 33.25 174 LEU A C 1
ATOM 1384 O O . LEU A 1 174 ? -2.135 -14.986 5.249 1.00 33.25 174 LEU A O 1
ATOM 1388 N N . PRO A 1 175 ? -3.447 -16.654 5.966 1.00 34.69 175 PRO A N 1
ATOM 1389 C CA . PRO A 1 175 ? -4.322 -15.781 6.735 1.00 34.69 175 PRO A CA 1
ATOM 1390 C C . PRO A 1 175 ? -3.579 -15.209 7.951 1.00 34.69 175 PRO A C 1
ATOM 1392 O O . PRO A 1 175 ? -3.767 -15.649 9.083 1.00 34.69 175 PRO A O 1
ATOM 1395 N N . ALA A 1 176 ? -2.763 -14.180 7.743 1.00 38.81 176 ALA A N 1
ATOM 1396 C CA . ALA A 1 176 ? -2.324 -13.262 8.783 1.00 38.81 176 ALA A CA 1
ATOM 1397 C C . ALA A 1 176 ? -3.396 -12.179 8.960 1.00 38.81 176 ALA A C 1
ATOM 1399 O O . ALA A 1 176 ? -3.142 -10.990 8.842 1.00 38.81 176 ALA A O 1
ATOM 1400 N N . GLY A 1 177 ? -4.636 -12.608 9.199 1.00 40.22 177 GLY A N 1
ATOM 1401 C CA . GLY A 1 177 ? -5.803 -11.744 9.246 1.00 40.22 177 GLY A CA 1
ATOM 1402 C C . GLY A 1 177 ? -6.092 -11.220 10.644 1.00 40.22 177 GLY A C 1
ATOM 1403 O O . GLY A 1 177 ? -6.384 -12.000 11.547 1.00 40.22 177 GLY A O 1
ATOM 1404 N N . VAL A 1 178 ? -6.155 -9.898 10.815 1.00 47.00 178 VAL A N 1
ATOM 1405 C CA . VAL A 1 178 ? -7.065 -9.326 11.816 1.00 47.00 178 VAL A CA 1
ATOM 1406 C C . VAL A 1 178 ? -8.453 -9.859 11.468 1.00 47.00 178 VAL A C 1
ATOM 1408 O O . VAL A 1 178 ? -8.990 -9.525 10.413 1.00 47.00 178 VAL A O 1
ATOM 1411 N N . ALA A 1 179 ? -9.023 -10.723 12.310 1.00 50.47 179 ALA A N 1
ATOM 1412 C CA . ALA A 1 179 ? -10.332 -11.304 12.055 1.00 50.47 179 ALA A CA 1
ATOM 1413 C C . ALA A 1 179 ? -11.394 -10.192 12.091 1.00 50.47 179 ALA A C 1
ATOM 1415 O O . ALA A 1 179 ? -11.944 -9.865 13.141 1.00 50.47 179 ALA A O 1
ATOM 1416 N N . ARG A 1 180 ? -11.688 -9.589 10.933 1.00 56.94 180 ARG A N 1
ATOM 1417 C CA . ARG A 1 180 ? -12.674 -8.503 10.784 1.00 56.94 180 ARG A CA 1
ATOM 1418 C C . ARG A 1 180 ? -14.026 -8.884 11.357 1.00 56.94 180 ARG A C 1
ATOM 1420 O O . ARG A 1 180 ? -14.671 -8.065 11.997 1.00 56.94 180 ARG A O 1
ATOM 1427 N N . ASN A 1 181 ? -14.412 -10.148 11.207 1.00 55.56 181 ASN A N 1
ATOM 1428 C CA . ASN A 1 181 ? -15.622 -10.692 11.813 1.00 55.56 181 ASN A CA 1
ATOM 1429 C C . ASN A 1 181 ? -15.592 -10.656 13.348 1.00 55.56 181 ASN A C 1
ATOM 1431 O O . ASN A 1 181 ? -16.637 -10.492 13.969 1.00 55.56 181 ASN A O 1
ATOM 1435 N N . GLU A 1 182 ? -14.426 -10.786 13.977 1.00 56.84 182 GLU A N 1
ATOM 1436 C CA . GLU A 1 182 ? -14.275 -10.679 15.430 1.00 56.84 182 GLU A CA 1
ATOM 1437 C C . GLU A 1 182 ? -14.276 -9.227 15.898 1.00 56.84 182 GLU A C 1
ATOM 1439 O O . GLU A 1 182 ? -15.003 -8.927 16.839 1.00 56.84 182 GLU A O 1
ATOM 1444 N N . GLN A 1 183 ? -13.581 -8.318 15.201 1.00 59.53 183 GLN A N 1
ATOM 1445 C CA . GLN A 1 183 ? -13.691 -6.875 15.468 1.00 59.53 183 GLN A CA 1
ATOM 1446 C C . GLN A 1 183 ? -15.136 -6.393 15.299 1.00 59.53 183 GLN A C 1
ATOM 1448 O O . GLN A 1 183 ? -15.670 -5.708 16.165 1.00 59.53 183 GLN A O 1
ATOM 1453 N N . ARG A 1 184 ? -15.815 -6.834 14.233 1.00 64.69 184 ARG A N 1
ATOM 1454 C CA . ARG A 1 184 ? -17.241 -6.583 13.996 1.00 64.69 184 ARG A CA 1
ATOM 1455 C C . ARG A 1 184 ? -18.102 -7.100 15.141 1.00 64.69 184 ARG A C 1
ATOM 1457 O O . ARG A 1 184 ? -18.922 -6.352 15.657 1.00 64.69 184 ARG A O 1
ATOM 1464 N N . LYS A 1 185 ? -17.914 -8.352 15.572 1.00 66.19 185 LYS A N 1
ATOM 1465 C CA . LYS A 1 185 ? -18.652 -8.923 16.713 1.00 66.19 185 LYS A CA 1
ATOM 1466 C C . LYS A 1 185 ? -18.383 -8.160 18.010 1.00 66.19 185 LYS A C 1
ATOM 1468 O O . LYS A 1 185 ? -19.319 -7.938 18.767 1.00 66.19 185 LYS A O 1
ATOM 1473 N N . ALA A 1 186 ? -17.141 -7.761 18.265 1.00 64.69 186 ALA A N 1
ATOM 1474 C CA . ALA A 1 186 ? -16.762 -6.980 19.437 1.00 64.69 186 ALA A CA 1
ATOM 1475 C C . ALA A 1 186 ? -17.469 -5.624 19.466 1.00 64.69 186 ALA A C 1
ATOM 1477 O O . ALA A 1 186 ? -18.103 -5.278 20.458 1.00 64.69 186 ALA A O 1
ATOM 1478 N N . ILE A 1 187 ? -17.432 -4.904 18.344 1.00 70.38 187 ILE A N 1
ATOM 1479 C CA . ILE A 1 187 ? -18.107 -3.616 18.198 1.00 70.38 187 ILE A CA 1
ATOM 1480 C C . ILE A 1 187 ? -19.612 -3.774 18.375 1.00 70.38 187 ILE A C 1
ATOM 1482 O O . ILE A 1 187 ? -20.195 -3.055 19.178 1.00 70.38 187 ILE A O 1
ATOM 1486 N N . LEU A 1 188 ? -20.230 -4.742 17.690 1.00 73.06 188 LEU A N 1
ATOM 1487 C CA . LEU A 1 188 ? -21.664 -4.997 17.817 1.00 73.06 188 LEU A CA 1
ATOM 1488 C C . LEU A 1 188 ? -22.046 -5.314 19.269 1.00 73.06 188 LEU A C 1
ATOM 1490 O O . LEU A 1 188 ? -23.005 -4.745 19.771 1.00 73.06 188 LEU A O 1
ATOM 1494 N N . ARG A 1 189 ? -21.250 -6.109 19.998 1.00 75.38 189 ARG A N 1
ATOM 1495 C CA . ARG A 1 189 ? -21.473 -6.356 21.435 1.00 75.38 189 ARG A CA 1
ATOM 1496 C C . ARG A 1 189 ? -21.368 -5.086 22.283 1.00 75.38 189 ARG A C 1
ATOM 1498 O O . ARG A 1 189 ? -22.164 -4.904 23.203 1.00 75.38 189 ARG A O 1
ATOM 1505 N N . SER A 1 190 ? -20.396 -4.221 22.003 1.00 74.69 190 SER A N 1
ATOM 1506 C CA . SER A 1 190 ? -20.233 -2.938 22.700 1.00 74.69 190 SER A CA 1
ATOM 1507 C C . SER A 1 190 ? -21.412 -2.000 22.435 1.00 74.69 190 SER A C 1
ATOM 1509 O O . SER A 1 190 ? -21.950 -1.406 23.371 1.00 74.69 190 SER A O 1
ATOM 1511 N N . CYS A 1 191 ? -21.864 -1.932 21.182 1.00 74.81 191 CYS A N 1
ATOM 1512 C CA . CYS A 1 191 ? -23.063 -1.205 20.778 1.00 74.81 191 CYS A CA 1
ATOM 1513 C C . CYS A 1 191 ? -24.312 -1.771 21.470 1.00 74.81 191 CYS A C 1
ATOM 1515 O O . CYS A 1 191 ? -25.058 -1.011 22.079 1.00 74.81 191 CYS A O 1
ATOM 1517 N N . ASP A 1 192 ? -24.498 -3.093 21.483 1.00 76.50 192 ASP A N 1
ATOM 1518 C CA . ASP A 1 192 ? -25.620 -3.768 22.148 1.00 76.50 192 ASP A CA 1
ATOM 1519 C C . ASP A 1 192 ? -25.670 -3.466 23.645 1.00 76.50 192 ASP A C 1
ATOM 1521 O O . ASP A 1 192 ? -26.739 -3.223 24.208 1.00 76.50 192 ASP A O 1
ATOM 1525 N N . ARG A 1 193 ? -24.508 -3.447 24.302 1.00 76.31 193 ARG A N 1
ATOM 1526 C CA . ARG A 1 193 ? -24.394 -3.114 25.723 1.00 76.31 193 ARG A CA 1
ATOM 1527 C C . ARG A 1 193 ? -24.791 -1.667 26.002 1.00 76.31 193 ARG A C 1
ATOM 1529 O O . ARG A 1 193 ? -25.500 -1.411 26.972 1.00 76.31 193 ARG A O 1
ATOM 1536 N N . ILE A 1 194 ? -24.353 -0.728 25.168 1.00 78.94 194 ILE A N 1
ATOM 1537 C CA . ILE A 1 194 ? -24.689 0.695 25.321 1.00 78.94 194 ILE A CA 1
ATOM 1538 C C . ILE A 1 194 ? -26.152 0.967 24.951 1.00 78.94 194 ILE A C 1
ATOM 1540 O O . ILE A 1 194 ? -26.818 1.784 25.591 1.00 78.94 194 ILE A O 1
ATOM 1544 N N . ARG A 1 195 ? -26.693 0.232 23.979 1.00 74.50 195 ARG A N 1
ATOM 1545 C CA . ARG A 1 195 ? -28.112 0.255 23.615 1.00 74.50 195 ARG A CA 1
ATOM 1546 C C . ARG A 1 195 ? -28.981 -0.172 24.798 1.00 74.50 195 ARG A C 1
ATOM 1548 O O . ARG A 1 195 ? -29.831 0.604 25.239 1.00 74.50 195 ARG A O 1
ATOM 1555 N N . ASN A 1 196 ? -28.681 -1.335 25.377 1.00 72.06 196 ASN A N 1
ATOM 1556 C CA . ASN A 1 196 ? -29.448 -1.953 26.464 1.00 72.06 196 ASN A CA 1
ATOM 1557 C C . ASN A 1 196 ? -29.118 -1.417 27.871 1.00 72.06 196 ASN A C 1
ATOM 1559 O O . ASN A 1 196 ? -29.724 -1.847 28.851 1.00 72.06 196 ASN A O 1
ATOM 1563 N N . GLY A 1 197 ? -28.165 -0.492 27.996 1.00 70.31 197 GLY A N 1
ATOM 1564 C CA . GLY A 1 197 ? -27.665 -0.013 29.282 1.00 70.31 197 GLY A CA 1
ATOM 1565 C C . GLY A 1 197 ? -27.234 1.450 29.262 1.00 70.31 197 GLY A C 1
ATOM 1566 O O . GLY A 1 197 ? -27.620 2.235 28.400 1.00 70.31 197 GLY A O 1
ATOM 1567 N N . ARG A 1 198 ? -26.447 1.832 30.265 1.00 63.88 198 ARG A N 1
ATOM 1568 C CA . ARG A 1 198 ? -25.704 3.096 30.323 1.00 63.88 198 ARG A CA 1
ATOM 1569 C C . ARG A 1 198 ? -24.221 2.757 30.394 1.00 63.88 198 ARG A C 1
ATOM 1571 O O . ARG A 1 198 ? -23.872 1.684 30.891 1.00 63.88 198 ARG A O 1
ATOM 1578 N N . GLY A 1 199 ? -23.372 3.660 29.924 1.00 77.25 199 GLY A N 1
ATOM 1579 C CA . GLY A 1 199 ? -21.938 3.546 30.114 1.00 77.25 199 GLY A CA 1
ATOM 1580 C C . GLY A 1 199 ? -21.126 3.808 28.860 1.00 77.25 199 GLY A C 1
ATOM 1581 O O . GLY A 1 199 ? -21.634 4.127 27.782 1.00 77.25 199 GLY A O 1
ATOM 1582 N N . ILE A 1 200 ? -19.825 3.662 29.062 1.00 80.75 200 ILE A N 1
ATOM 1583 C CA . ILE A 1 200 ? -18.782 3.949 28.092 1.00 80.75 200 ILE A CA 1
ATOM 1584 C C . ILE A 1 200 ? -18.042 2.653 27.832 1.00 80.75 200 ILE A C 1
ATOM 1586 O O . ILE A 1 200 ? -17.581 2.004 28.769 1.00 80.75 200 ILE A O 1
ATOM 1590 N N . VAL A 1 201 ? -17.963 2.260 26.565 1.00 77.38 201 VAL A N 1
ATOM 1591 C CA . VAL A 1 201 ? -17.256 1.043 26.162 1.00 77.38 201 VAL A CA 1
ATOM 1592 C C . VAL A 1 201 ? -16.217 1.438 25.121 1.00 77.38 201 VAL A C 1
ATOM 1594 O O . VAL A 1 201 ? -16.566 1.569 23.949 1.00 77.38 201 VAL A O 1
ATOM 1597 N N . PRO A 1 202 ? -14.965 1.705 25.528 1.00 75.88 202 PRO A N 1
ATOM 1598 C CA . PRO A 1 202 ? -13.913 2.033 24.581 1.00 75.88 202 PRO A CA 1
ATOM 1599 C C . PRO A 1 202 ? -13.597 0.818 23.704 1.00 75.88 202 PRO A C 1
ATOM 1601 O O . PRO A 1 202 ? -13.460 -0.303 24.193 1.00 75.88 202 PRO A O 1
ATOM 1604 N N . VAL A 1 203 ? -13.471 1.051 22.401 1.00 75.94 203 VAL A N 1
ATOM 1605 C CA . VAL A 1 203 ? -13.149 0.040 21.396 1.00 75.94 203 VAL A CA 1
ATOM 1606 C C . VAL A 1 203 ? -11.956 0.512 20.576 1.00 75.94 203 VAL A C 1
ATOM 1608 O O . VAL A 1 203 ? -11.915 1.650 20.112 1.00 75.94 203 VAL A O 1
ATOM 1611 N N . ILE A 1 204 ? -10.986 -0.380 20.379 1.00 73.19 204 ILE A N 1
ATOM 1612 C CA . ILE A 1 204 ? -9.839 -0.144 19.500 1.00 73.19 204 ILE A CA 1
ATOM 1613 C C . ILE A 1 204 ? -10.049 -0.950 18.223 1.00 73.19 204 ILE A C 1
ATOM 1615 O O . ILE A 1 204 ? -10.239 -2.166 18.265 1.00 73.19 204 ILE A O 1
ATOM 1619 N N . VAL A 1 205 ? -9.999 -0.266 17.087 1.00 70.38 205 VAL A N 1
ATOM 1620 C CA . VAL A 1 205 ? -10.153 -0.849 15.757 1.00 70.38 205 VAL A CA 1
ATOM 1621 C C . VAL A 1 205 ? -8.834 -0.704 15.019 1.00 70.38 205 VAL A C 1
ATOM 1623 O O . VAL A 1 205 ? -8.210 0.352 15.045 1.00 70.38 205 VAL A O 1
ATOM 1626 N N . VAL A 1 206 ? -8.404 -1.770 14.350 1.00 66.56 206 VAL A N 1
ATOM 1627 C CA . VAL A 1 206 ? -7.187 -1.753 13.528 1.00 66.56 206 VAL A CA 1
ATOM 1628 C C . VAL A 1 206 ? -7.603 -1.876 12.069 1.00 66.56 206 VAL A C 1
ATOM 1630 O O . VAL A 1 206 ? -8.165 -2.899 11.687 1.00 66.56 206 VAL A O 1
ATOM 1633 N N . GLY A 1 207 ? -7.364 -0.831 11.274 1.00 57.22 207 GLY A N 1
ATOM 1634 C CA . GLY A 1 207 ? -7.898 -0.617 9.917 1.00 57.22 207 GLY A CA 1
ATOM 1635 C C . GLY A 1 207 ? -6.830 -0.183 8.909 1.00 57.22 207 GLY A C 1
ATOM 1636 O O . GLY A 1 207 ? -5.805 0.348 9.326 1.00 57.22 207 GLY A O 1
ATOM 1637 N N . PRO A 1 208 ? -7.002 -0.373 7.592 1.00 52.03 208 PRO A N 1
ATOM 1638 C CA . PRO A 1 208 ? -6.145 0.283 6.601 1.00 52.03 208 PRO A CA 1
ATOM 1639 C C . PRO A 1 208 ? -6.488 1.779 6.477 1.00 52.03 208 PRO A C 1
ATOM 1641 O O . PRO A 1 208 ? -7.649 2.152 6.614 1.00 52.03 208 PRO A O 1
ATOM 1644 N N . LEU A 1 209 ? -5.510 2.655 6.191 1.00 51.69 209 LEU A N 1
ATOM 1645 C CA . LEU A 1 209 ? -5.687 4.131 6.169 1.00 51.69 209 LEU A CA 1
ATOM 1646 C C . LEU A 1 209 ? -6.809 4.641 5.231 1.00 51.69 209 LEU A C 1
ATOM 1648 O O . LEU A 1 209 ? -7.247 5.785 5.344 1.00 51.69 209 LEU A O 1
ATOM 1652 N N . ASN A 1 210 ? -7.246 3.831 4.266 1.00 48.72 210 ASN A N 1
ATOM 1653 C CA . ASN A 1 210 ? -8.323 4.150 3.325 1.00 48.72 210 ASN A CA 1
ATOM 1654 C C . ASN A 1 210 ? -9.719 3.670 3.776 1.00 48.72 210 ASN A C 1
ATOM 1656 O O . ASN A 1 210 ? -10.700 3.987 3.106 1.00 48.72 210 ASN A O 1
ATOM 1660 N N . GLU A 1 211 ? -9.837 2.942 4.889 1.00 55.19 211 GLU A N 1
ATOM 1661 C CA . GLU A 1 211 ? -11.129 2.618 5.498 1.00 55.19 211 GLU A CA 1
ATOM 1662 C C . GLU A 1 211 ? -11.671 3.858 6.221 1.00 55.19 211 GLU A C 1
ATOM 1664 O O . GLU A 1 211 ? -11.092 4.351 7.189 1.00 55.19 211 GLU A O 1
ATOM 1669 N N . THR A 1 212 ? -12.786 4.403 5.727 1.00 62.91 212 THR A N 1
ATOM 1670 C CA . THR A 1 212 ? -13.435 5.534 6.400 1.00 62.91 212 THR A CA 1
ATOM 1671 C C . THR A 1 212 ? -14.282 5.034 7.574 1.00 62.91 212 THR A C 1
ATOM 1673 O O . THR A 1 212 ? -14.927 3.993 7.450 1.00 62.91 212 THR A O 1
ATOM 1676 N N . PRO A 1 213 ? -14.375 5.787 8.683 1.00 63.41 213 PRO A N 1
ATOM 1677 C CA . PRO A 1 213 ? -15.200 5.408 9.836 1.00 63.41 213 PRO A CA 1
ATOM 1678 C C . PRO A 1 213 ? -16.666 5.189 9.457 1.00 63.41 213 PRO A C 1
ATOM 1680 O O . PRO A 1 213 ? -17.284 4.229 9.898 1.00 63.41 213 PRO A O 1
ATOM 1683 N N . ASN A 1 214 ? -17.201 6.025 8.562 1.00 64.56 214 ASN A N 1
ATOM 1684 C CA . ASN A 1 214 ? -18.552 5.861 8.024 1.00 64.56 214 ASN A CA 1
ATOM 1685 C C . ASN A 1 214 ? -18.697 4.587 7.187 1.00 64.56 214 ASN A C 1
ATOM 1687 O O . ASN A 1 214 ? -19.690 3.881 7.329 1.00 64.56 214 ASN A O 1
ATOM 1691 N N . GLY A 1 215 ? -17.719 4.271 6.331 1.00 63.22 215 GLY A N 1
ATOM 1692 C CA . GLY A 1 215 ? -17.718 3.027 5.559 1.00 63.22 215 GLY A CA 1
ATOM 1693 C C . GLY A 1 215 ? -17.675 1.795 6.460 1.00 63.22 215 GLY A C 1
ATOM 1694 O O . GLY A 1 215 ? -18.441 0.855 6.257 1.00 63.22 215 GLY A O 1
ATOM 1695 N N . PHE A 1 216 ? -16.847 1.844 7.503 1.00 66.38 216 PHE A N 1
ATOM 1696 C CA . PHE A 1 216 ? -16.728 0.779 8.489 1.00 66.38 216 PHE A CA 1
ATOM 1697 C C . PHE A 1 216 ? -18.023 0.588 9.286 1.00 66.38 216 PHE A C 1
ATOM 1699 O O . PHE A 1 216 ? -18.552 -0.518 9.342 1.00 66.38 216 PHE A O 1
ATOM 1706 N N . MET A 1 217 ? -18.604 1.666 9.819 1.00 69.69 217 MET A N 1
ATOM 1707 C CA . MET A 1 217 ? -19.872 1.614 10.556 1.00 69.69 217 MET A CA 1
ATOM 1708 C C . MET A 1 217 ? -21.035 1.137 9.681 1.00 69.69 217 MET A C 1
ATOM 1710 O O . MET A 1 217 ? -21.803 0.266 10.093 1.00 69.69 217 MET A O 1
ATOM 1714 N N . LYS A 1 218 ? -21.109 1.609 8.432 1.00 65.25 218 LYS A N 1
ATOM 1715 C CA . LYS A 1 218 ? -22.102 1.145 7.459 1.00 65.25 218 LYS A CA 1
ATOM 1716 C C . LYS A 1 218 ? -21.959 -0.350 7.169 1.00 65.25 218 LYS A C 1
ATOM 1718 O O . LYS A 1 218 ? -22.963 -1.052 7.088 1.00 65.25 218 LYS A O 1
ATOM 1723 N N . ALA A 1 219 ? -20.731 -0.863 7.066 1.00 59.84 219 ALA A N 1
ATOM 1724 C CA . ALA A 1 219 ? -20.480 -2.294 6.882 1.00 59.84 219 ALA A CA 1
ATOM 1725 C C . ALA A 1 219 ? -20.939 -3.139 8.083 1.00 59.84 219 ALA A C 1
ATOM 1727 O O . ALA A 1 219 ? -21.287 -4.310 7.916 1.00 59.84 219 ALA A O 1
ATOM 1728 N N . LEU A 1 220 ? -20.996 -2.555 9.285 1.00 64.25 220 LEU A N 1
ATOM 1729 C CA . LEU A 1 220 ? -21.563 -3.202 10.469 1.00 64.25 220 LEU A CA 1
ATOM 1730 C C . LEU A 1 220 ? -23.096 -3.274 10.435 1.00 64.25 220 LEU A C 1
ATOM 1732 O O . LEU A 1 220 ? -23.655 -4.058 11.199 1.00 64.25 220 LEU A O 1
ATOM 1736 N N . GLY A 1 221 ? -23.752 -2.562 9.513 1.00 62.31 221 GLY A N 1
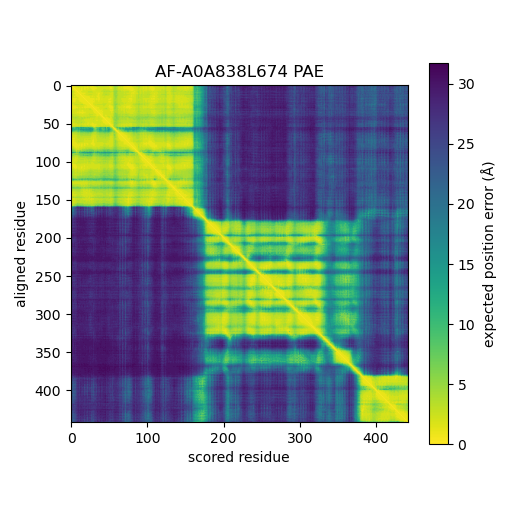ATOM 1737 C CA . GLY A 1 221 ? -25.205 -2.391 9.475 1.00 62.31 221 GLY A CA 1
ATOM 1738 C C . GLY A 1 221 ? -25.693 -1.242 10.359 1.00 62.31 221 GLY A C 1
ATOM 1739 O O . GLY A 1 221 ? -26.889 -1.128 10.592 1.00 62.31 221 GLY A O 1
ATOM 1740 N N . LEU A 1 222 ? -24.776 -0.409 10.856 1.00 68.81 222 LEU A N 1
ATOM 1741 C CA . LEU A 1 222 ? -25.090 0.756 11.673 1.00 68.81 222 LEU A CA 1
ATOM 1742 C C . LEU A 1 222 ? -25.246 1.967 10.757 1.00 68.81 222 LEU A C 1
ATOM 1744 O O . LEU A 1 222 ? -24.451 2.157 9.832 1.00 68.81 222 LEU A O 1
ATOM 1748 N N . SER A 1 223 ? -26.244 2.802 11.030 1.00 64.50 223 SER A N 1
ATOM 1749 C CA . SER A 1 223 ? -26.521 3.981 10.217 1.00 64.50 223 SER A CA 1
ATOM 1750 C C . SER A 1 223 ? -26.461 5.268 11.032 1.00 64.50 223 SER A C 1
ATOM 1752 O O . SER A 1 223 ? -26.942 5.321 12.162 1.00 64.50 223 SER A O 1
ATOM 1754 N N . ASP A 1 224 ? -25.877 6.305 10.430 1.00 67.00 224 ASP A N 1
ATOM 1755 C CA . ASP A 1 224 ? -25.918 7.692 10.920 1.00 67.00 224 ASP A CA 1
ATOM 1756 C C . ASP A 1 224 ? -27.141 8.442 10.348 1.00 67.00 224 ASP A C 1
ATOM 1758 O O . ASP A 1 224 ? -27.421 9.578 10.731 1.00 67.00 224 ASP A O 1
ATOM 1762 N N . ASP A 1 225 ? -27.921 7.820 9.448 1.00 60.12 225 ASP A N 1
ATOM 1763 C CA . ASP A 1 225 ? -29.183 8.405 8.995 1.00 60.12 225 ASP A CA 1
ATOM 1764 C C . ASP A 1 225 ? -30.215 8.348 10.124 1.00 60.12 225 ASP A C 1
ATOM 1766 O O . ASP A 1 225 ? -30.538 7.283 10.630 1.00 60.12 225 ASP A O 1
ATOM 1770 N N . GLY A 1 226 ? -30.715 9.507 10.562 1.00 55.78 226 GLY A N 1
ATOM 1771 C CA . GLY A 1 226 ? -31.714 9.655 11.634 1.00 55.78 226 GLY A CA 1
ATOM 1772 C C . GLY A 1 226 ? -33.091 9.077 11.294 1.00 55.78 226 GLY A C 1
ATOM 1773 O O . GLY A 1 226 ? -34.110 9.702 11.565 1.00 55.78 226 GLY A O 1
ATOM 1774 N N . SER A 1 227 ? -33.124 7.897 10.680 1.00 52.69 227 SER A N 1
ATOM 1775 C CA . SER A 1 227 ? -34.266 7.141 10.180 1.00 52.69 227 SER A CA 1
ATOM 1776 C C . SER A 1 227 ? -35.179 6.606 11.291 1.00 52.69 227 SER A C 1
ATOM 1778 O O . SER A 1 227 ? -36.172 5.946 10.998 1.00 52.69 227 SER A O 1
ATOM 1780 N N . GLY A 1 228 ? -34.889 6.912 12.563 1.00 52.28 228 GLY A N 1
ATOM 1781 C CA . GLY A 1 228 ? -35.714 6.526 13.710 1.00 52.28 228 GLY A CA 1
ATOM 1782 C C . GLY A 1 228 ? -35.659 5.034 14.049 1.00 52.28 228 GLY A C 1
ATOM 1783 O O . GLY A 1 228 ? -36.504 4.559 14.804 1.00 52.28 228 GLY A O 1
ATOM 1784 N N . SER A 1 229 ? -34.693 4.292 13.496 1.00 58.59 229 SER A N 1
ATOM 1785 C CA . SER A 1 229 ? -34.439 2.898 13.870 1.00 58.59 229 SER A CA 1
ATOM 1786 C C . SER A 1 229 ? -33.672 2.804 15.198 1.00 58.59 229 SER A C 1
ATOM 1788 O O . SER A 1 229 ? -32.916 3.708 15.556 1.00 58.59 229 SER A O 1
ATOM 1790 N N . GLU A 1 230 ? -33.841 1.699 15.933 1.00 58.25 230 GLU A N 1
ATOM 1791 C CA . GLU A 1 230 ? -33.123 1.437 17.198 1.00 58.25 230 GLU A CA 1
ATOM 1792 C C . GLU A 1 230 ? -31.592 1.322 17.030 1.00 58.25 230 GLU A C 1
ATOM 1794 O O . GLU A 1 230 ? -30.858 1.367 18.020 1.00 58.25 230 GLU A O 1
ATOM 1799 N N . ASP A 1 231 ? -31.109 1.220 15.788 1.00 65.38 231 ASP A N 1
ATOM 1800 C CA . ASP A 1 231 ? -29.695 1.065 15.427 1.00 65.38 231 ASP A CA 1
ATOM 1801 C C . ASP A 1 231 ? -29.055 2.375 14.927 1.00 65.38 231 ASP A C 1
ATOM 1803 O O . ASP A 1 231 ? -27.998 2.369 14.285 1.00 65.38 231 ASP A O 1
ATOM 1807 N N . HIS A 1 232 ? -29.687 3.511 15.236 1.00 75.50 232 HIS A N 1
ATOM 1808 C CA . HIS A 1 232 ? -29.166 4.838 14.922 1.00 75.50 232 HIS A CA 1
ATOM 1809 C C . HIS A 1 232 ? -28.067 5.266 15.903 1.00 75.50 232 HIS A C 1
ATOM 1811 O O . HIS A 1 232 ? -28.195 5.120 17.124 1.00 75.50 232 HIS A O 1
ATOM 1817 N N . PHE A 1 233 ? -26.982 5.816 15.361 1.00 79.88 233 PHE A N 1
ATOM 1818 C CA . PHE A 1 233 ? -25.906 6.437 16.128 1.00 79.88 233 PHE A CA 1
ATOM 1819 C C . PHE A 1 233 ? -25.591 7.822 15.566 1.00 79.88 233 PHE A C 1
ATOM 1821 O O . PHE A 1 233 ? -25.954 8.141 14.441 1.00 79.88 233 PHE A O 1
ATOM 1828 N N . THR A 1 234 ? -24.878 8.647 16.335 1.00 85.19 234 THR A N 1
ATOM 1829 C CA . THR A 1 234 ? -24.249 9.861 15.793 1.00 85.19 234 THR A CA 1
ATOM 1830 C C . THR A 1 234 ? -22.740 9.745 15.863 1.00 85.19 234 THR A C 1
ATOM 1832 O O . THR A 1 234 ? -22.179 9.548 16.945 1.00 85.19 234 THR A O 1
ATOM 1835 N N . LEU A 1 235 ? -22.078 9.902 14.715 1.00 84.31 235 LEU A N 1
ATOM 1836 C CA . LEU A 1 235 ? -20.621 9.944 14.650 1.00 84.31 235 LEU A CA 1
ATOM 1837 C C . LEU A 1 235 ? -20.095 11.328 15.049 1.00 84.31 235 LEU A C 1
ATOM 1839 O O . LEU A 1 235 ? -20.468 12.349 14.470 1.00 84.31 235 LEU A O 1
ATOM 1843 N N . LYS A 1 236 ? -19.161 11.365 16.000 1.00 88.44 236 LYS A N 1
ATOM 1844 C CA . LYS A 1 236 ? -18.378 12.554 16.355 1.00 88.44 236 LYS A CA 1
ATOM 1845 C C . LYS A 1 236 ? -16.901 12.260 16.152 1.00 88.44 236 LYS A C 1
ATOM 1847 O O . LYS A 1 236 ? -16.353 11.381 16.805 1.00 88.44 236 LYS A O 1
ATOM 1852 N N . ASN A 1 237 ? -16.256 12.991 15.247 1.00 85.12 237 ASN A N 1
ATOM 1853 C CA . ASN A 1 237 ? -14.818 12.864 15.029 1.00 85.12 237 ASN A CA 1
ATOM 1854 C C . ASN A 1 237 ? -14.064 13.675 16.084 1.00 85.12 237 ASN A C 1
ATOM 1856 O O . ASN A 1 237 ? -14.317 14.867 16.250 1.00 85.12 237 ASN A O 1
ATOM 1860 N N . ILE A 1 238 ? -13.141 13.017 16.777 1.00 89.06 238 ILE A N 1
ATOM 1861 C CA . ILE A 1 238 ? -12.285 13.598 17.804 1.00 89.06 238 ILE A CA 1
ATOM 1862 C C . ILE A 1 238 ? -10.854 13.597 17.275 1.00 89.06 238 ILE A C 1
ATOM 1864 O O . ILE A 1 238 ? -10.315 12.547 16.916 1.00 89.06 238 ILE A O 1
ATOM 1868 N N . SER A 1 239 ? -10.236 14.773 17.225 1.00 87.38 239 SER A N 1
ATOM 1869 C CA . SER A 1 239 ? -8.844 14.902 16.799 1.00 87.38 239 SER A CA 1
ATOM 1870 C C . SER A 1 239 ? -7.905 14.234 17.802 1.00 87.38 239 SER A C 1
ATOM 1872 O O . SER A 1 239 ? -8.035 14.421 19.015 1.00 87.38 239 SER A O 1
ATOM 1874 N N . TRP A 1 240 ? -6.938 13.467 17.303 1.00 87.31 240 TRP A N 1
ATOM 1875 C CA . TRP A 1 240 ? -5.861 12.932 18.130 1.00 87.31 240 TRP A CA 1
ATOM 1876 C C . TRP A 1 240 ? -4.812 14.025 18.399 1.00 87.31 240 TRP A C 1
ATOM 1878 O O . TRP A 1 240 ? -4.407 14.698 17.452 1.00 87.31 240 TRP A O 1
ATOM 1888 N N . PRO A 1 241 ? -4.374 14.240 19.652 1.00 86.44 241 PRO A N 1
ATOM 1889 C CA . PRO A 1 241 ? -3.320 15.198 19.968 1.00 86.44 241 PRO A CA 1
ATOM 1890 C C . PRO A 1 241 ? -2.012 14.886 19.224 1.00 86.44 241 PRO A C 1
ATOM 1892 O O . PRO A 1 241 ? -1.502 13.767 19.293 1.00 86.44 241 PRO A O 1
ATOM 1895 N N . GLU A 1 242 ? -1.460 15.878 18.525 1.00 78.19 242 GLU A N 1
ATOM 1896 C CA . GLU A 1 242 ? -0.200 15.755 17.784 1.00 78.19 242 GLU A CA 1
ATOM 1897 C C . GLU A 1 242 ? 1.019 16.161 18.637 1.00 78.19 242 GLU A C 1
ATOM 1899 O O . GLU A 1 242 ? 0.934 17.026 19.510 1.00 78.19 242 GLU A O 1
ATOM 1904 N N . GLY A 1 243 ? 2.183 15.571 18.337 1.00 66.12 243 GLY A N 1
ATOM 1905 C CA . GLY A 1 243 ? 3.485 15.970 18.887 1.00 66.12 243 GLY A CA 1
ATOM 1906 C C . GLY A 1 243 ? 4.007 15.125 20.063 1.00 66.12 243 GLY A C 1
ATOM 1907 O O . GLY A 1 243 ? 3.313 14.243 20.573 1.00 66.12 243 GLY A O 1
ATOM 1908 N N . PRO A 1 244 ? 5.267 15.350 20.489 1.00 59.25 244 PRO A N 1
ATOM 1909 C CA . PRO A 1 244 ? 5.851 14.683 21.647 1.00 59.25 244 PRO A CA 1
ATOM 1910 C C . PRO A 1 244 ? 5.208 15.225 22.923 1.00 59.25 244 PRO A C 1
ATOM 1912 O O . PRO A 1 244 ? 5.518 16.326 23.379 1.00 59.25 244 PRO A O 1
ATOM 1915 N N . ILE A 1 245 ? 4.305 14.442 23.500 1.00 62.59 245 ILE A N 1
ATOM 1916 C CA . ILE A 1 245 ? 3.577 14.841 24.696 1.00 62.59 245 ILE A CA 1
ATOM 1917 C C . ILE A 1 245 ? 4.317 14.312 25.926 1.00 62.59 245 ILE A C 1
ATOM 1919 O O . ILE A 1 245 ? 4.534 13.110 26.066 1.00 62.59 245 ILE A O 1
ATOM 1923 N N . LYS A 1 246 ? 4.756 15.235 26.786 1.00 65.88 246 LYS A N 1
ATOM 1924 C CA . LYS A 1 246 ? 5.326 14.938 28.106 1.00 65.88 246 LYS A CA 1
ATOM 1925 C C . LYS A 1 246 ? 4.230 15.105 29.161 1.00 65.88 246 LYS A C 1
ATOM 1927 O O . LYS A 1 246 ? 3.440 16.042 29.059 1.00 65.88 246 LYS A O 1
ATOM 1932 N N . ASP A 1 247 ? 4.232 14.241 30.174 1.00 64.50 247 ASP A N 1
ATOM 1933 C CA . ASP A 1 247 ? 3.347 14.301 31.350 1.00 64.50 247 ASP A CA 1
ATOM 1934 C C . ASP A 1 247 ? 1.834 14.195 31.017 1.00 64.50 247 ASP A C 1
ATOM 1936 O O . ASP A 1 247 ? 1.458 13.775 29.923 1.00 64.50 247 ASP A O 1
ATOM 1940 N N . ASP A 1 248 ? 0.943 14.589 31.943 1.00 70.31 248 ASP A N 1
ATOM 1941 C CA . ASP A 1 248 ? -0.534 14.561 31.795 1.00 70.31 248 ASP A CA 1
ATOM 1942 C C . ASP A 1 248 ? -1.093 15.506 30.699 1.00 70.31 248 ASP A C 1
ATOM 1944 O O . ASP A 1 248 ? -2.304 15.729 30.590 1.00 70.31 248 ASP A O 1
ATOM 1948 N N . ALA A 1 249 ? -0.231 16.098 29.869 1.00 81.94 249 ALA A N 1
ATOM 1949 C CA . ALA A 1 249 ? -0.642 17.007 28.806 1.00 81.94 249 ALA A CA 1
ATOM 1950 C C . ALA A 1 249 ? -1.479 16.307 27.717 1.00 81.94 249 ALA A C 1
ATOM 1952 O O . ALA A 1 249 ? -2.291 16.973 27.072 1.00 81.94 249 ALA A O 1
ATOM 1953 N N . PHE A 1 250 ? -1.353 14.980 27.550 1.00 86.56 250 PHE A N 1
ATOM 1954 C CA . PHE A 1 250 ? -2.157 14.234 26.572 1.00 86.56 250 PHE A CA 1
ATOM 1955 C C . PHE A 1 250 ? -3.624 14.239 26.971 1.00 86.56 250 PHE A C 1
ATOM 1957 O O . PHE A 1 250 ? -4.463 14.657 26.182 1.00 86.56 250 PHE A O 1
ATOM 1964 N N . VAL A 1 251 ? -3.929 13.818 28.203 1.00 86.25 251 VAL A N 1
ATOM 1965 C CA . VAL A 1 251 ? -5.306 13.720 28.707 1.00 86.25 251 VAL A CA 1
ATOM 1966 C C . VAL A 1 251 ? -6.003 15.072 28.618 1.00 86.25 251 VAL A C 1
ATOM 1968 O O . VAL A 1 251 ? -7.142 15.144 28.166 1.00 86.25 251 VAL A O 1
ATOM 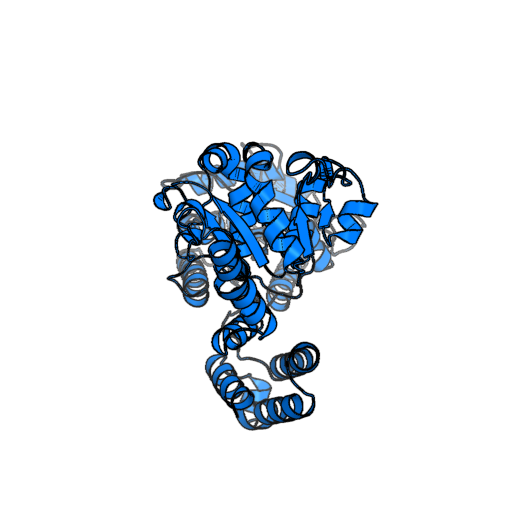1971 N N . ARG A 1 252 ? -5.301 16.156 28.969 1.00 88.88 252 ARG A N 1
ATOM 1972 C CA . ARG A 1 252 ? -5.840 17.517 28.869 1.00 88.88 252 ARG A CA 1
ATOM 1973 C C . ARG A 1 252 ? -6.150 17.911 27.425 1.00 88.88 252 ARG A C 1
ATOM 1975 O O . ARG A 1 252 ? -7.270 18.321 27.143 1.00 88.88 252 ARG A O 1
ATOM 1982 N N . SER A 1 253 ? -5.188 17.750 26.516 1.00 89.69 253 SER A N 1
ATOM 1983 C CA . SER A 1 253 ? -5.382 18.084 25.100 1.00 89.69 253 SER A CA 1
ATOM 1984 C C . SER A 1 253 ? -6.466 17.215 24.456 1.00 89.69 253 SER A C 1
ATOM 1986 O O . SER A 1 253 ? -7.289 17.695 23.680 1.00 89.69 253 SER A O 1
ATOM 1988 N N . TYR A 1 254 ? -6.523 15.936 24.823 1.00 91.25 254 TYR A N 1
ATOM 1989 C CA . TYR A 1 254 ? -7.553 15.026 24.353 1.00 91.25 254 TYR A CA 1
ATOM 1990 C C . TYR A 1 254 ? -8.941 15.419 24.883 1.00 91.25 254 TYR A C 1
ATOM 1992 O O . TYR A 1 254 ? -9.900 15.424 24.116 1.00 91.25 254 TYR A O 1
ATOM 2000 N N . ALA A 1 255 ? -9.056 15.831 26.150 1.00 91.19 255 ALA A N 1
ATOM 2001 C CA . ALA A 1 255 ? -10.302 16.338 26.723 1.00 91.19 255 ALA A CA 1
ATOM 2002 C C . ALA A 1 255 ? -10.809 17.597 25.995 1.00 91.19 255 ALA A C 1
ATOM 2004 O O . ALA A 1 255 ? -11.995 17.678 25.671 1.00 91.19 255 ALA A O 1
ATOM 2005 N N . GLU A 1 256 ? -9.916 18.538 25.673 1.00 91.38 256 GLU A N 1
ATOM 2006 C CA . GLU A 1 256 ? -10.237 19.724 24.863 1.00 91.38 256 GLU A CA 1
ATOM 2007 C C . GLU A 1 256 ? -10.741 19.325 23.464 1.00 91.38 256 GLU A C 1
ATOM 2009 O O . GLU A 1 256 ? -11.739 19.865 22.978 1.00 91.38 256 GLU A O 1
ATOM 2014 N N . ASN A 1 257 ? -10.111 18.327 22.834 1.00 92.19 257 ASN A N 1
ATOM 2015 C CA . ASN A 1 257 ? -10.539 17.799 21.537 1.00 92.19 257 ASN A CA 1
ATOM 2016 C C . ASN A 1 257 ? -11.902 17.095 21.611 1.00 92.19 257 ASN A C 1
ATOM 2018 O O . ASN A 1 257 ? -12.695 17.221 20.677 1.00 92.19 257 ASN A O 1
ATOM 2022 N N . VAL A 1 258 ? -12.209 16.390 22.706 1.00 91.81 258 VAL A N 1
ATOM 2023 C CA . VAL A 1 258 ? -13.535 15.792 22.939 1.00 91.81 258 VAL A CA 1
ATOM 2024 C C . VAL A 1 258 ? -14.595 16.877 23.101 1.00 91.81 258 VAL A C 1
ATOM 2026 O O . VAL A 1 258 ? -15.635 16.820 22.442 1.00 91.81 258 VAL A O 1
ATOM 2029 N N . GLY A 1 259 ? -14.318 17.900 23.912 1.00 90.12 259 GLY A N 1
ATOM 2030 C CA . GLY A 1 259 ? -15.194 19.058 24.065 1.00 90.12 259 GLY A CA 1
ATOM 2031 C C . GLY A 1 259 ? -15.460 19.761 22.733 1.00 90.12 259 GLY A C 1
ATOM 2032 O O . GLY A 1 259 ? -16.609 20.032 22.376 1.00 90.12 259 GLY A O 1
ATOM 2033 N N . SER A 1 260 ? -14.407 19.984 21.946 1.00 90.81 260 SER A N 1
ATOM 2034 C CA . SER A 1 260 ? -14.505 20.574 20.611 1.00 90.81 260 SER A CA 1
ATOM 2035 C C . SER A 1 260 ? -15.322 19.701 19.654 1.00 90.81 260 SER A C 1
ATOM 2037 O O . SER A 1 260 ? -16.267 20.182 19.031 1.00 90.81 260 SER A O 1
ATOM 2039 N N . GLY A 1 261 ? -15.033 18.399 19.584 1.00 89.06 261 GLY A N 1
ATOM 2040 C CA . GLY A 1 261 ? -15.697 17.478 18.660 1.00 89.06 261 GLY A CA 1
ATOM 2041 C C . GLY A 1 261 ? -17.172 17.221 18.985 1.00 89.06 261 GLY A C 1
ATOM 2042 O O . GLY A 1 261 ? -17.986 17.060 18.074 1.00 89.06 261 GLY A O 1
ATOM 2043 N N . ILE A 1 262 ? -17.546 17.202 20.269 1.00 89.25 262 ILE A N 1
ATOM 2044 C CA . ILE A 1 262 ? -18.921 16.903 20.702 1.00 89.25 262 ILE A CA 1
ATOM 2045 C C . ILE A 1 262 ? -19.753 18.178 20.870 1.00 89.25 262 ILE A C 1
ATOM 2047 O O . ILE A 1 262 ? -20.879 18.237 20.368 1.00 89.25 262 ILE A O 1
ATOM 2051 N N . CYS A 1 263 ? -19.204 19.192 21.540 1.00 89.19 263 CYS A N 1
ATOM 2052 C CA . CYS A 1 263 ? -19.916 20.416 21.920 1.00 89.19 263 CYS A CA 1
ATOM 2053 C C . CYS A 1 263 ? -19.593 21.622 21.031 1.00 89.19 263 CYS A C 1
ATOM 2055 O O . CYS A 1 263 ? -20.255 22.649 21.159 1.00 89.19 263 CYS A O 1
ATOM 2057 N N . GLY A 1 264 ? -18.577 21.539 20.167 1.00 85.62 264 GLY A N 1
ATOM 2058 C CA . GLY A 1 264 ? -18.083 22.690 19.408 1.00 85.62 264 GLY A CA 1
ATOM 2059 C C . GLY A 1 264 ? -17.276 23.683 20.252 1.00 85.62 264 GLY A C 1
ATOM 2060 O O . GLY A 1 264 ? -17.093 24.820 19.827 1.00 85.62 264 GLY A O 1
ATOM 2061 N N . SER A 1 265 ? -16.820 23.291 21.450 1.00 85.12 265 SER A N 1
ATOM 2062 C CA . SER A 1 265 ? -16.045 24.160 22.344 1.00 85.12 265 SER A CA 1
ATOM 2063 C C . SER A 1 265 ? -14.920 23.411 23.051 1.00 85.12 265 SER A C 1
ATOM 2065 O O . SER A 1 265 ? -15.168 22.445 23.768 1.00 85.12 265 SER A O 1
ATOM 2067 N N . ILE A 1 266 ? -13.693 23.920 22.929 1.00 77.12 266 ILE A N 1
ATOM 2068 C CA . ILE A 1 266 ? -12.499 23.388 23.610 1.00 77.12 266 ILE A CA 1
ATOM 2069 C C . ILE A 1 266 ? -12.563 23.506 25.142 1.00 77.12 266 ILE A C 1
ATOM 2071 O O . ILE A 1 266 ? -11.866 22.781 25.838 1.00 77.12 266 ILE A O 1
ATOM 2075 N N . SER A 1 267 ? -13.404 24.395 25.683 1.00 82.25 267 SER A N 1
ATOM 2076 C CA . SER A 1 267 ? -13.581 24.590 27.130 1.00 82.25 267 SER A CA 1
ATOM 2077 C C . SER A 1 267 ? -14.740 23.781 27.719 1.00 82.25 267 SER A C 1
ATOM 2079 O O . SER A 1 267 ? -15.095 23.970 28.884 1.00 82.25 267 SER A O 1
ATOM 2081 N N . ALA A 1 268 ? -15.369 22.907 26.927 1.00 81.88 268 ALA A N 1
ATOM 2082 C CA . ALA A 1 268 ? -16.461 22.076 27.407 1.00 81.88 268 ALA A CA 1
ATOM 2083 C C . ALA A 1 268 ? -15.937 21.038 28.412 1.00 81.88 268 ALA A C 1
ATOM 2085 O O . ALA A 1 268 ? -15.213 20.113 28.052 1.00 81.88 268 ALA A O 1
ATOM 2086 N N . GLY A 1 269 ? -16.333 21.192 29.676 1.00 85.50 269 GLY A N 1
ATOM 2087 C CA . GLY A 1 269 ? -16.099 20.185 30.709 1.00 85.50 269 GLY A CA 1
ATOM 2088 C C . GLY A 1 269 ? -17.000 18.959 30.536 1.00 85.50 269 GLY A C 1
ATOM 2089 O O . GLY A 1 269 ? -17.917 18.947 29.710 1.00 85.50 269 GLY A O 1
ATOM 2090 N N . VAL A 1 270 ? -16.779 17.941 31.371 1.00 85.81 270 VAL A N 1
ATOM 2091 C CA . VAL A 1 270 ? -17.513 16.662 31.339 1.00 85.81 270 VAL A CA 1
ATOM 2092 C C . VAL A 1 270 ? -19.033 16.857 31.377 1.00 85.81 270 VAL A C 1
ATOM 2094 O O . VAL A 1 270 ? -19.742 16.252 30.577 1.00 85.81 270 VAL A O 1
ATOM 2097 N N . GLN A 1 271 ? -19.537 17.773 32.213 1.00 87.56 271 GLN A N 1
ATOM 2098 C CA . GLN A 1 271 ? -20.972 18.082 32.290 1.00 87.56 271 GLN A CA 1
ATOM 2099 C C . GLN A 1 271 ? -21.539 18.600 30.962 1.00 87.56 271 GLN A C 1
ATOM 2101 O O . GLN A 1 271 ? -22.587 18.141 30.518 1.00 87.56 271 GLN A O 1
ATOM 2106 N N . SER A 1 272 ? -20.833 19.506 30.283 1.00 89.25 272 SER A N 1
ATOM 2107 C CA . SER A 1 272 ? -21.275 20.030 28.986 1.00 89.25 272 SER A CA 1
ATOM 2108 C C . SER A 1 272 ? -21.286 18.945 27.908 1.00 89.25 272 SER A C 1
ATOM 2110 O O . SER A 1 272 ? -22.217 18.887 27.107 1.00 89.25 272 SER A O 1
ATOM 2112 N N . VAL A 1 273 ? -20.282 18.061 27.906 1.00 87.81 273 VAL A N 1
ATOM 2113 C CA . VAL A 1 273 ? -20.233 16.901 27.000 1.00 87.81 273 VAL A CA 1
ATOM 2114 C C . VAL A 1 273 ? -21.395 15.948 27.279 1.00 87.81 273 VAL A C 1
ATOM 2116 O O . VAL A 1 273 ? -22.090 15.538 26.349 1.00 87.81 273 VAL A O 1
ATOM 2119 N N . GLN A 1 274 ? -21.665 15.647 28.548 1.00 88.06 274 GLN A N 1
ATOM 2120 C CA . GLN A 1 274 ? -22.779 14.797 28.962 1.00 88.06 274 GLN A CA 1
ATOM 2121 C C . GLN A 1 274 ? -24.138 15.384 28.559 1.00 88.06 274 GLN A C 1
ATOM 2123 O O . GLN A 1 274 ? -24.968 14.670 27.997 1.00 88.06 274 GLN A O 1
A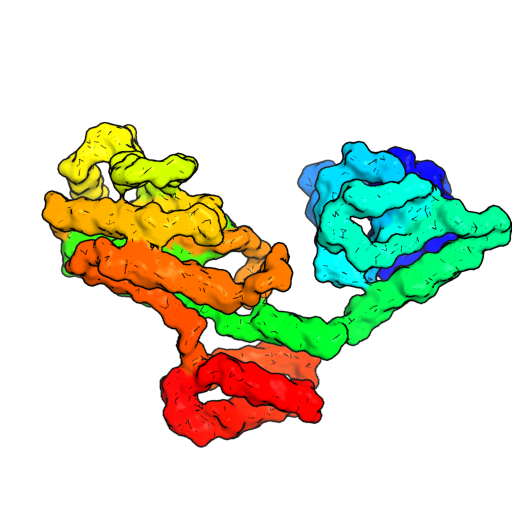TOM 2128 N N . GLU A 1 275 ? -24.372 16.674 28.810 1.00 88.06 275 GLU A N 1
ATOM 2129 C CA . GLU A 1 275 ? -25.602 17.362 28.406 1.00 88.06 275 GLU A CA 1
ATOM 2130 C C . GLU A 1 275 ? -25.798 17.318 26.891 1.00 88.06 275 GLU A C 1
ATOM 2132 O O . GLU A 1 275 ? -26.907 17.073 26.412 1.00 88.06 275 GLU A O 1
ATOM 2137 N N . GLN A 1 276 ? -24.725 17.531 26.127 1.00 89.38 276 GLN A N 1
ATOM 2138 C CA . GLN A 1 276 ? -24.792 17.508 24.674 1.00 89.38 276 GLN A CA 1
ATOM 2139 C C . GLN A 1 276 ? -25.085 16.105 24.135 1.00 89.38 276 GLN A C 1
ATOM 2141 O O . GLN A 1 276 ? -25.911 15.969 23.235 1.00 89.38 276 GLN A O 1
ATOM 2146 N N . ILE A 1 277 ? -24.481 15.063 24.713 1.00 86.38 277 ILE A N 1
ATOM 2147 C CA . ILE A 1 277 ? -24.817 13.669 24.393 1.00 86.38 277 ILE A CA 1
ATOM 2148 C C . ILE A 1 277 ? -26.275 13.371 24.772 1.00 86.38 277 ILE A C 1
ATOM 2150 O O . ILE A 1 277 ? -27.001 12.764 23.991 1.00 86.38 277 ILE A O 1
ATOM 2154 N N . GLY A 1 278 ? -26.747 13.861 25.921 1.00 84.00 278 GLY A N 1
ATOM 2155 C CA . GLY A 1 278 ? -28.140 13.714 26.347 1.00 84.00 278 GLY A CA 1
ATOM 2156 C C . GLY A 1 278 ? -29.148 14.334 25.373 1.00 84.00 278 GLY A C 1
ATOM 2157 O O . GLY A 1 278 ? -30.216 13.765 25.158 1.00 84.00 278 GLY A O 1
ATOM 2158 N N . LYS A 1 279 ? -28.801 15.462 24.737 1.00 86.25 279 LYS A N 1
ATOM 2159 C CA . LYS A 1 279 ? -29.638 16.121 23.716 1.00 86.25 279 LYS A CA 1
ATOM 2160 C C . LYS A 1 279 ? -29.719 15.353 22.397 1.00 86.25 279 LYS A C 1
ATOM 2162 O O . LYS A 1 279 ? -30.689 15.542 21.671 1.00 86.25 279 LYS A O 1
ATOM 2167 N N . ILE A 1 280 ? -28.722 14.525 22.077 1.00 83.44 280 ILE A N 1
ATOM 2168 C CA . ILE A 1 280 ? -28.712 13.722 20.844 1.00 83.44 280 ILE A CA 1
ATOM 2169 C C . ILE A 1 280 ? -29.830 12.669 20.882 1.00 83.44 280 ILE A C 1
ATOM 2171 O O . ILE A 1 280 ? -30.408 12.371 19.847 1.00 83.44 280 ILE A O 1
ATOM 2175 N N . GLY A 1 281 ? -30.208 12.180 22.069 1.00 72.00 281 GLY A N 1
ATOM 2176 C CA . GLY A 1 281 ? -31.356 11.282 22.257 1.00 72.00 281 GLY A CA 1
ATOM 2177 C C . GLY A 1 281 ? -31.052 9.795 22.032 1.00 72.00 281 GLY A C 1
ATOM 2178 O O . GLY A 1 281 ? -31.810 8.941 22.488 1.00 72.00 281 GLY A O 1
ATOM 2179 N N . HIS A 1 282 ? -29.906 9.479 21.429 1.00 76.38 282 HIS A N 1
ATOM 2180 C CA . HIS A 1 282 ? -29.362 8.131 21.225 1.00 76.38 282 HIS A CA 1
ATOM 2181 C C . HIS A 1 282 ? -27.859 8.097 21.548 1.00 76.38 282 HIS A C 1
ATOM 2183 O O . HIS A 1 282 ? -27.299 9.051 22.089 1.00 76.38 282 HIS A O 1
ATOM 2189 N N . TRP A 1 283 ? -27.205 6.961 21.303 1.00 82.31 283 TRP A N 1
ATOM 2190 C CA . TRP A 1 283 ? -25.802 6.764 21.661 1.00 82.31 283 TRP A CA 1
ATOM 2191 C C . TRP A 1 283 ? -24.847 7.370 20.625 1.00 82.31 283 TRP A C 1
ATOM 2193 O O . TRP A 1 283 ? -25.124 7.424 19.426 1.00 82.31 283 TRP A O 1
ATOM 2203 N N . VAL A 1 284 ? -23.703 7.849 21.106 1.00 84.00 284 VAL A N 1
ATOM 2204 C CA . VAL A 1 284 ? -22.703 8.554 20.292 1.00 84.00 284 VAL A CA 1
ATOM 2205 C C . VAL A 1 284 ? -21.505 7.654 20.029 1.00 84.00 284 VAL A C 1
ATOM 2207 O O . VAL A 1 284 ? -21.027 6.979 20.936 1.00 84.00 284 VAL A O 1
ATOM 2210 N N . VAL A 1 285 ? -20.972 7.682 18.810 1.00 84.88 285 VAL A N 1
ATOM 2211 C CA . VAL A 1 285 ? -19.657 7.106 18.501 1.00 84.88 285 VAL A CA 1
ATOM 2212 C C . VAL A 1 285 ? -18.644 8.235 18.468 1.00 84.88 285 VAL A C 1
ATOM 2214 O O . VAL A 1 285 ? -18.685 9.078 17.574 1.00 84.88 285 VAL A O 1
ATOM 2217 N N . ALA A 1 286 ? -17.745 8.268 19.450 1.00 85.69 286 ALA A N 1
ATOM 2218 C CA . ALA A 1 286 ? -16.658 9.241 19.494 1.00 85.69 286 ALA A CA 1
ATOM 2219 C C . ALA A 1 286 ? -15.424 8.640 18.831 1.00 85.69 286 ALA A C 1
ATOM 2221 O O . ALA A 1 286 ? -14.672 7.889 19.445 1.00 85.69 286 ALA A O 1
ATOM 2222 N N . HIS A 1 287 ? -15.247 8.948 17.556 1.00 86.62 287 HIS A N 1
ATOM 2223 C CA . HIS A 1 287 ? -14.196 8.392 16.729 1.00 86.62 287 HIS A CA 1
ATOM 2224 C C . HIS A 1 287 ? -12.912 9.222 16.817 1.00 86.62 287 HIS A C 1
ATOM 2226 O O . HIS A 1 287 ? -12.798 10.295 16.226 1.00 86.62 287 HIS A O 1
ATOM 2232 N N . SER A 1 288 ? -11.940 8.692 17.550 1.00 85.44 288 SER A N 1
ATOM 2233 C CA . SER A 1 288 ? -10.570 9.173 17.661 1.00 85.44 288 SER A CA 1
ATOM 2234 C C . SER A 1 288 ? -9.747 8.627 16.501 1.00 85.44 288 SER A C 1
ATOM 2236 O O . SER A 1 288 ? -9.375 7.449 16.468 1.00 85.44 288 SER A O 1
ATOM 2238 N N . ARG A 1 289 ? -9.455 9.494 15.534 1.00 75.56 289 ARG A N 1
ATOM 2239 C CA . ARG A 1 289 ? -8.610 9.139 14.396 1.00 75.56 289 ARG A CA 1
ATOM 2240 C C . ARG A 1 289 ? -7.147 9.358 14.751 1.00 75.56 289 ARG A C 1
ATOM 2242 O O . ARG A 1 289 ? -6.730 10.505 14.879 1.00 75.56 289 ARG A O 1
ATOM 2249 N N . CYS A 1 290 ? -6.371 8.281 14.863 1.00 72.56 290 CYS A N 1
ATOM 2250 C CA . CYS A 1 290 ? -4.926 8.393 14.992 1.00 72.56 290 CYS A CA 1
ATOM 2251 C C . CYS A 1 290 ? -4.251 8.155 13.635 1.00 72.56 290 CYS A C 1
ATOM 2253 O O . CYS A 1 290 ? -4.114 7.019 13.186 1.00 72.56 290 CYS A O 1
ATOM 2255 N N . ASP A 1 291 ? -3.843 9.244 12.978 1.00 63.78 291 ASP A N 1
ATOM 2256 C CA . ASP A 1 291 ? -3.121 9.209 11.694 1.00 63.78 291 ASP A CA 1
ATOM 2257 C C . ASP A 1 291 ? -1.616 8.927 11.845 1.00 63.78 291 ASP A C 1
ATOM 2259 O O . ASP A 1 291 ? -0.875 8.881 10.861 1.00 63.78 291 ASP A O 1
ATOM 2263 N N . ILE A 1 292 ? -1.155 8.713 13.077 1.00 61.81 292 ILE A N 1
ATOM 2264 C CA . ILE A 1 292 ? 0.210 8.292 13.372 1.00 61.81 292 ILE A CA 1
ATOM 2265 C C . ILE A 1 292 ? 0.326 6.806 13.011 1.00 61.81 292 ILE A C 1
ATOM 2267 O O . ILE A 1 292 ? -0.503 5.992 13.423 1.00 61.81 292 ILE A O 1
ATOM 2271 N N . LEU A 1 293 ? 1.357 6.438 12.240 1.00 56.09 293 LEU A N 1
ATOM 2272 C CA . LEU A 1 293 ? 1.653 5.028 11.976 1.00 56.09 293 LEU A CA 1
ATOM 2273 C C . LEU A 1 293 ? 1.780 4.302 13.315 1.00 56.09 293 LEU A C 1
ATOM 2275 O O . LEU A 1 293 ? 2.483 4.773 14.199 1.00 56.09 293 LEU A O 1
ATOM 2279 N N . VAL A 1 294 ? 1.155 3.132 13.457 1.00 54.25 294 VAL A N 1
ATOM 2280 C CA . VAL A 1 294 ? 1.076 2.415 14.748 1.00 54.25 294 VAL A CA 1
ATOM 2281 C C . VAL A 1 294 ? 2.445 2.212 15.426 1.00 54.25 294 VAL A C 1
ATOM 2283 O O . VAL A 1 294 ? 2.528 2.170 16.648 1.00 54.25 294 VAL A O 1
ATOM 2286 N N . ARG A 1 295 ? 3.535 2.136 14.649 1.00 49.69 295 ARG A N 1
ATOM 2287 C CA . ARG A 1 295 ? 4.918 2.033 15.155 1.00 49.69 295 ARG A CA 1
ATOM 2288 C C . ARG A 1 295 ? 5.419 3.276 15.905 1.00 49.69 295 ARG A C 1
ATOM 2290 O O . ARG A 1 295 ? 6.315 3.158 16.730 1.00 49.69 295 ARG A O 1
ATOM 2297 N N . ASP A 1 296 ? 4.847 4.434 15.599 1.00 59.34 296 ASP A N 1
ATOM 2298 C CA . ASP A 1 296 ? 5.192 5.742 16.157 1.00 59.34 296 ASP A CA 1
ATOM 2299 C C . ASP A 1 296 ? 4.217 6.137 17.286 1.00 59.34 296 ASP A C 1
ATOM 2301 O O . ASP A 1 296 ? 4.315 7.218 17.865 1.00 59.34 296 ASP A O 1
ATOM 2305 N N . LEU A 1 297 ? 3.270 5.250 17.614 1.00 65.81 297 LEU A N 1
ATOM 2306 C CA . LEU A 1 297 ? 2.277 5.464 18.650 1.00 65.81 297 LEU A CA 1
ATOM 2307 C C . LEU A 1 297 ? 2.838 5.107 20.033 1.00 65.81 297 LEU A C 1
ATOM 2309 O O . LEU A 1 297 ? 3.302 3.989 20.266 1.00 65.81 297 LEU A O 1
ATOM 2313 N N . SER A 1 298 ? 2.751 6.039 20.981 1.00 70.62 298 SER A N 1
ATOM 2314 C CA . SER A 1 298 ? 3.171 5.780 22.356 1.00 70.62 298 SER A CA 1
ATOM 2315 C C . SER A 1 298 ? 2.113 4.966 23.103 1.00 70.62 298 SER A C 1
ATOM 2317 O O . SER A 1 298 ? 0.940 5.341 23.154 1.00 70.62 298 SER A O 1
ATOM 2319 N N . THR A 1 299 ? 2.524 3.882 23.763 1.00 67.94 299 THR A N 1
ATOM 2320 C CA . THR A 1 299 ? 1.653 3.132 24.685 1.00 67.94 299 THR A CA 1
ATOM 2321 C C . THR A 1 299 ? 1.093 3.978 25.803 1.00 67.94 299 THR A C 1
ATOM 2323 O O . THR A 1 299 ? -0.032 3.738 26.236 1.00 67.94 299 THR A O 1
ATOM 2326 N N . VAL A 1 300 ? 1.850 4.988 26.225 1.00 72.81 300 VAL A N 1
ATOM 2327 C CA . VAL A 1 300 ? 1.414 5.963 27.221 1.00 72.81 300 VAL A CA 1
ATOM 2328 C C . VAL A 1 300 ? 0.189 6.723 26.714 1.00 72.81 300 VAL A C 1
ATOM 2330 O O . VAL A 1 300 ? -0.773 6.860 27.450 1.00 72.81 300 VAL A O 1
ATOM 2333 N N . GLN A 1 301 ? 0.150 7.111 25.435 1.00 78.00 301 GLN A N 1
ATOM 2334 C CA . GLN A 1 301 ? -0.994 7.835 24.865 1.00 78.00 301 GLN A CA 1
ATOM 2335 C C . GLN A 1 301 ? -2.248 6.957 24.749 1.00 78.00 301 GLN A C 1
ATOM 2337 O O . GLN A 1 301 ? -3.353 7.439 24.977 1.00 78.00 301 GLN A O 1
ATOM 2342 N N . ILE A 1 302 ? -2.104 5.663 24.431 1.00 78.62 302 ILE A N 1
ATOM 2343 C CA . ILE A 1 302 ? -3.246 4.732 24.474 1.00 78.62 302 ILE A CA 1
ATOM 2344 C C . ILE A 1 302 ? -3.742 4.564 25.910 1.00 78.62 302 ILE A C 1
ATOM 2346 O O . ILE A 1 302 ? -4.948 4.612 26.148 1.00 78.62 302 ILE A O 1
ATOM 2350 N N . ALA A 1 303 ? -2.829 4.348 26.859 1.00 74.06 303 ALA A N 1
ATOM 2351 C CA . ALA A 1 303 ? -3.179 4.210 28.268 1.00 74.06 303 ALA A CA 1
ATOM 2352 C C . ALA A 1 303 ? -3.885 5.473 28.785 1.00 74.06 303 ALA A C 1
ATOM 2354 O O . ALA A 1 303 ? -4.903 5.371 29.461 1.00 74.06 303 ALA A O 1
ATOM 2355 N N . ASP A 1 304 ? -3.411 6.653 28.392 1.00 81.19 304 ASP A N 1
ATOM 2356 C CA . ASP A 1 304 ? -4.018 7.938 28.728 1.00 81.19 304 ASP A CA 1
ATOM 2357 C C . ASP A 1 304 ? -5.381 8.148 28.062 1.00 81.19 304 ASP A C 1
ATOM 2359 O O . ASP A 1 304 ? -6.294 8.678 28.692 1.00 81.19 304 ASP A O 1
ATOM 2363 N N . TRP A 1 305 ? -5.558 7.699 26.816 1.00 86.75 305 TRP A N 1
ATOM 2364 C CA . TRP A 1 305 ? -6.860 7.691 26.145 1.00 86.75 305 TRP A CA 1
ATOM 2365 C C . TRP A 1 305 ? -7.865 6.795 26.881 1.00 86.75 305 TRP A C 1
ATOM 2367 O O . TRP A 1 305 ? -9.003 7.202 27.112 1.00 86.75 305 TRP A O 1
ATOM 2377 N N . LEU A 1 306 ? -7.444 5.598 27.302 1.00 80.56 306 LEU A N 1
ATOM 2378 C CA . LEU A 1 306 ? -8.271 4.692 28.107 1.00 80.56 306 LEU A CA 1
ATOM 2379 C C . LEU A 1 306 ? -8.594 5.289 29.478 1.00 80.56 306 LEU A C 1
ATOM 2381 O O . LEU A 1 306 ? -9.747 5.239 29.901 1.00 80.56 306 LEU A O 1
ATOM 2385 N N . ARG A 1 307 ? -7.594 5.875 30.146 1.00 80.00 307 ARG A N 1
ATOM 2386 C CA . ARG A 1 307 ? -7.737 6.566 31.433 1.00 80.00 307 ARG A CA 1
ATOM 2387 C C . ARG A 1 307 ? -8.758 7.695 31.332 1.00 80.00 307 ARG A C 1
ATOM 2389 O O . ARG A 1 307 ? -9.694 7.715 32.116 1.00 80.00 307 ARG A O 1
ATOM 2396 N N . TYR A 1 308 ? -8.660 8.545 30.310 1.00 87.19 308 TYR A N 1
ATOM 2397 C CA . TYR A 1 308 ? -9.625 9.620 30.080 1.00 87.19 308 TYR A CA 1
ATOM 2398 C C . TYR A 1 308 ? -11.069 9.108 30.010 1.00 87.19 308 TYR A C 1
ATOM 2400 O O . TYR A 1 308 ? -11.943 9.608 30.714 1.00 87.19 308 TYR A O 1
ATOM 2408 N N . TRP A 1 309 ? -11.335 8.104 29.168 1.00 86.19 309 TRP A N 1
ATOM 2409 C CA . TRP A 1 309 ? -12.688 7.555 29.044 1.00 86.19 309 TRP A CA 1
ATOM 2410 C C . TRP A 1 309 ? -13.140 6.838 30.306 1.00 86.19 309 TRP A C 1
ATOM 2412 O O . TRP A 1 309 ? -14.345 6.756 30.557 1.00 86.19 309 TRP A O 1
ATOM 2422 N N . SER A 1 310 ? -12.184 6.351 31.097 1.00 81.12 310 SER A N 1
ATOM 2423 C CA . SER A 1 310 ? -12.470 5.761 32.385 1.00 81.12 310 SER A CA 1
ATOM 2424 C C . SER A 1 310 ? -12.961 6.774 33.393 1.00 81.12 310 SER A C 1
ATOM 2426 O O . SER A 1 310 ? -14.078 6.633 33.891 1.00 81.12 310 SER A O 1
ATOM 2428 N N . ASP A 1 311 ? -12.180 7.825 33.601 1.00 81.88 311 ASP A N 1
ATOM 2429 C CA . ASP A 1 311 ? -12.509 8.923 34.503 1.00 81.88 311 ASP A CA 1
ATOM 2430 C C . ASP A 1 311 ? -13.836 9.574 34.073 1.00 81.88 311 ASP A C 1
ATOM 2432 O O . ASP A 1 311 ? -14.744 9.772 34.881 1.00 81.88 311 ASP A O 1
ATOM 2436 N N . PHE A 1 312 ? -14.030 9.771 32.763 1.00 84.50 312 PHE A N 1
ATOM 2437 C CA . PHE A 1 312 ? -15.292 10.269 32.214 1.00 84.50 312 PHE A CA 1
ATOM 2438 C C . PHE A 1 312 ? -16.476 9.356 32.569 1.00 84.50 312 PHE A C 1
ATOM 2440 O O . PHE A 1 312 ? -17.568 9.839 32.868 1.00 84.50 312 PHE A O 1
ATOM 2447 N N . SER A 1 313 ? -16.301 8.032 32.520 1.00 83.00 313 SER A N 1
ATOM 2448 C CA . SER A 1 313 ? -17.385 7.090 32.822 1.00 83.00 313 SER A CA 1
ATOM 2449 C C . SER A 1 313 ? -17.807 7.118 34.293 1.00 83.00 313 SER A C 1
ATOM 2451 O O . SER A 1 313 ? -18.989 6.920 34.583 1.00 83.00 313 SER A O 1
ATOM 2453 N N . GLU A 1 314 ? -16.870 7.405 35.200 1.00 81.50 314 GLU A N 1
ATOM 2454 C CA . GLU A 1 314 ? -17.137 7.577 36.629 1.00 81.50 314 GLU A CA 1
ATOM 2455 C C . GLU A 1 314 ? -17.865 8.897 36.899 1.00 81.50 314 GLU A C 1
ATOM 2457 O O . GLU A 1 314 ? -18.835 8.929 37.659 1.00 81.50 314 GLU A O 1
ATOM 2462 N N . GLU A 1 315 ? -17.449 9.974 36.230 1.00 84.50 315 GLU A N 1
ATOM 2463 C CA . GLU A 1 315 ? -18.061 11.298 36.364 1.00 84.50 315 GLU A CA 1
ATOM 2464 C C . GLU A 1 315 ? -19.442 11.394 35.693 1.00 84.50 315 GLU A C 1
ATOM 2466 O O . GLU A 1 315 ? -20.328 12.106 36.174 1.00 84.50 315 GLU A O 1
ATOM 2471 N N . ALA A 1 316 ? -19.655 10.666 34.594 1.00 83.62 316 ALA A N 1
ATOM 2472 C CA . ALA A 1 316 ? -20.858 10.749 33.771 1.00 83.62 316 ALA A CA 1
ATOM 2473 C C . ALA A 1 316 ? -21.461 9.362 33.446 1.00 83.62 316 ALA A C 1
ATOM 2475 O O . ALA A 1 316 ? -21.657 9.025 32.270 1.00 83.62 316 ALA A O 1
ATOM 2476 N N . PRO A 1 317 ? -21.866 8.568 34.459 1.00 78.75 317 PRO A N 1
ATOM 2477 C CA . PRO A 1 317 ? -22.258 7.161 34.302 1.00 78.75 317 PRO A CA 1
ATOM 2478 C C . PRO A 1 317 ? -23.550 6.951 33.503 1.00 78.75 317 PRO A C 1
ATOM 2480 O O . PRO A 1 317 ? -23.862 5.834 33.099 1.00 78.75 317 PRO A O 1
ATOM 2483 N N . ALA A 1 318 ? -24.339 8.009 33.282 1.00 81.94 318 ALA A N 1
ATOM 2484 C CA . ALA A 1 318 ? -25.555 7.958 32.472 1.00 81.94 318 ALA A CA 1
ATOM 2485 C C . ALA A 1 318 ? -25.313 8.154 30.968 1.00 81.94 318 ALA A C 1
ATOM 2487 O O . ALA A 1 318 ? -26.241 7.979 30.177 1.00 81.94 318 ALA A O 1
ATOM 2488 N N . THR A 1 319 ? -24.091 8.513 30.579 1.00 84.69 319 THR A N 1
ATOM 2489 C CA . THR A 1 319 ? -23.728 8.787 29.189 1.00 84.69 319 THR A CA 1
ATOM 2490 C C . THR A 1 319 ? -23.736 7.500 28.369 1.00 84.69 319 THR A C 1
ATOM 2492 O O . THR A 1 319 ? -23.310 6.448 28.845 1.00 84.69 319 THR A O 1
ATOM 2495 N N . LYS A 1 320 ? -24.227 7.583 27.129 1.00 87.69 320 LYS A N 1
ATOM 2496 C CA . LYS A 1 320 ? -24.196 6.493 26.150 1.00 87.69 320 LYS A CA 1
ATOM 2497 C C . LYS A 1 320 ? -23.230 6.851 25.028 1.00 87.69 320 LYS A C 1
ATOM 2499 O O . LYS A 1 320 ? -23.599 7.555 24.089 1.00 87.69 320 LYS A O 1
ATOM 2504 N N . ILE A 1 321 ? -21.989 6.399 25.142 1.00 87.00 321 ILE A N 1
ATOM 2505 C CA . ILE A 1 321 ? -20.934 6.736 24.185 1.00 87.00 321 ILE A CA 1
ATOM 2506 C C . ILE A 1 321 ? -20.020 5.535 23.959 1.00 87.00 321 ILE A C 1
ATOM 2508 O O . ILE A 1 321 ? -19.624 4.863 24.909 1.00 87.00 321 ILE A O 1
ATOM 2512 N N . VAL A 1 322 ? -19.687 5.266 22.699 1.00 86.44 322 VAL A N 1
ATOM 2513 C CA . VAL A 1 322 ? -18.708 4.253 22.300 1.00 86.44 322 VAL A CA 1
ATOM 2514 C C . VAL A 1 322 ? -17.477 4.983 21.756 1.00 86.44 322 VAL A C 1
ATOM 2516 O O . VAL A 1 322 ? -17.496 5.459 20.616 1.00 86.44 322 VAL A O 1
ATOM 2519 N N . PRO A 1 323 ? -16.415 5.148 22.558 1.00 85.25 323 PRO A N 1
ATOM 2520 C CA . PRO A 1 323 ? -15.158 5.686 22.068 1.00 85.25 323 PRO A CA 1
ATOM 2521 C C . PRO A 1 323 ? -14.498 4.709 21.105 1.00 85.25 323 PRO A C 1
ATOM 2523 O O . PRO A 1 323 ? -14.261 3.557 21.458 1.00 85.25 323 PRO A O 1
ATOM 2526 N N . PHE A 1 324 ? -14.195 5.161 19.896 1.00 84.25 324 PHE A N 1
ATOM 2527 C CA . PHE A 1 324 ? -13.541 4.370 18.861 1.00 84.25 324 PHE A CA 1
ATOM 2528 C C . PHE A 1 324 ? -12.148 4.925 18.622 1.00 84.25 324 PHE A C 1
ATOM 2530 O O . PHE A 1 324 ? -12.020 6.026 18.098 1.00 84.25 324 PHE A O 1
ATOM 2537 N N . LEU A 1 325 ? -11.112 4.159 18.944 1.00 81.12 325 LEU A N 1
ATOM 2538 C CA . LEU A 1 325 ? -9.755 4.472 18.515 1.00 81.12 325 LEU A CA 1
ATOM 2539 C C . LEU A 1 325 ? -9.434 3.678 17.253 1.00 81.12 325 LEU A C 1
ATOM 2541 O O . LEU A 1 325 ? -9.241 2.464 17.318 1.00 81.12 325 LEU A O 1
ATOM 2545 N N . SER A 1 326 ? -9.355 4.368 16.117 1.00 75.94 326 SER A N 1
ATOM 2546 C CA . SER A 1 326 ? -8.896 3.761 14.868 1.00 75.94 326 SER A CA 1
ATOM 2547 C C . SER A 1 326 ? -7.383 3.887 14.770 1.00 75.94 326 SER A C 1
ATOM 2549 O O . SER A 1 326 ? -6.846 4.991 14.653 1.00 75.94 326 SER A O 1
ATOM 2551 N N . LEU A 1 327 ? -6.704 2.744 14.821 1.00 71.69 327 LEU A N 1
ATOM 2552 C CA . LEU A 1 327 ? -5.276 2.616 14.571 1.00 71.69 327 LEU A CA 1
ATOM 2553 C C . LEU A 1 327 ? -5.084 2.203 13.116 1.00 71.69 327 LEU A C 1
ATOM 2555 O O . LEU A 1 327 ? -5.485 1.105 12.713 1.00 71.69 327 LEU A O 1
ATOM 2559 N N . PHE A 1 328 ? -4.490 3.089 12.321 1.00 63.25 328 PHE A N 1
ATOM 2560 C CA . PHE A 1 328 ? -4.338 2.846 10.897 1.00 63.25 328 PHE A CA 1
ATOM 2561 C C . PHE A 1 328 ? -3.008 2.178 10.546 1.00 63.25 328 PHE A C 1
ATOM 2563 O O . PHE A 1 328 ? -1.920 2.650 10.880 1.00 63.25 328 PHE A O 1
ATOM 2570 N N . LEU A 1 329 ? -3.114 1.082 9.802 1.00 51.75 329 LEU A N 1
ATOM 2571 C CA . LEU A 1 329 ? -2.034 0.503 9.011 1.00 51.75 329 LEU A CA 1
ATOM 2572 C C . LEU A 1 329 ? -1.914 1.290 7.687 1.00 51.75 329 LEU A C 1
ATOM 2574 O O . LEU A 1 329 ? -2.843 2.011 7.312 1.00 51.75 329 LEU A O 1
ATOM 2578 N N . LYS A 1 330 ? -0.778 1.191 6.973 1.00 47.44 330 LYS A N 1
ATOM 2579 C CA . LYS A 1 330 ? -0.561 1.888 5.680 1.00 47.44 330 LYS A CA 1
ATOM 2580 C C . LYS A 1 330 ? -1.773 1.715 4.731 1.00 47.44 330 LYS A C 1
ATOM 2582 O O . LYS A 1 330 ? -2.473 0.706 4.796 1.00 47.44 330 LYS A O 1
ATOM 2587 N N . ARG A 1 331 ? -2.021 2.710 3.854 1.00 39.53 331 ARG A N 1
ATOM 2588 C CA . ARG A 1 331 ? -3.101 2.671 2.838 1.00 39.53 331 ARG A CA 1
ATOM 2589 C C . ARG A 1 331 ? -3.073 1.348 2.096 1.00 39.53 331 ARG A C 1
ATOM 2591 O O . ARG A 1 331 ? -2.010 0.928 1.647 1.00 39.53 331 ARG A O 1
ATOM 2598 N N . ALA A 1 332 ? -4.241 0.771 1.885 1.00 39.72 332 ALA A N 1
ATOM 2599 C CA . ALA A 1 332 ? -4.357 -0.405 1.058 1.00 39.72 332 ALA A CA 1
ATOM 2600 C C . ALA A 1 332 ? -5.036 -0.065 -0.277 1.00 39.72 332 ALA A C 1
ATOM 2602 O O . ALA A 1 332 ? -5.781 0.914 -0.373 1.00 39.72 332 ALA A O 1
ATOM 2603 N N . LYS A 1 333 ? -4.702 -0.813 -1.336 1.00 34.50 333 LYS A N 1
ATOM 2604 C CA . LYS A 1 333 ? -5.206 -0.556 -2.695 1.00 34.50 333 LYS A CA 1
ATOM 2605 C C . LYS A 1 333 ? -6.714 -0.894 -2.794 1.00 34.50 333 LYS A C 1
ATOM 2607 O O . LYS A 1 333 ? -7.202 -1.682 -1.981 1.00 34.50 333 LYS A O 1
ATOM 2612 N N . PRO A 1 334 ? -7.474 -0.287 -3.728 1.00 29.28 334 PRO A N 1
ATOM 2613 C CA . PRO A 1 334 ? -8.879 -0.639 -3.969 1.00 29.28 334 PRO A CA 1
ATOM 2614 C C . PRO A 1 334 ? -9.020 -2.125 -4.345 1.00 29.28 334 PRO A C 1
ATOM 2616 O O . PRO A 1 334 ? -8.245 -2.601 -5.167 1.00 29.28 334 PRO A O 1
ATOM 2619 N N . GLY A 1 335 ? -9.996 -2.837 -3.764 1.00 35.41 335 GLY A N 1
ATOM 2620 C CA . GLY A 1 335 ? -10.232 -4.272 -4.022 1.00 35.41 335 GLY A CA 1
ATOM 2621 C C . GLY A 1 335 ? -9.730 -5.213 -2.920 1.00 35.41 335 GLY A C 1
ATOM 2622 O O . GLY A 1 335 ? -8.929 -6.099 -3.180 1.00 35.41 335 GLY A O 1
ATOM 2623 N N . TRP A 1 336 ? -10.181 -5.020 -1.677 1.00 31.44 336 TRP A N 1
ATOM 2624 C CA . TRP A 1 336 ? -9.778 -5.844 -0.528 1.00 31.44 336 TRP A CA 1
ATOM 2625 C C . TRP A 1 336 ? -10.269 -7.295 -0.612 1.00 31.44 336 TRP A C 1
ATOM 2627 O O . TRP A 1 336 ? -11.296 -7.632 -0.031 1.00 31.44 336 TRP A O 1
ATOM 2637 N N . GLU A 1 337 ? -9.471 -8.136 -1.268 1.00 28.39 337 GLU A N 1
ATOM 2638 C CA . GLU A 1 337 ? -9.311 -9.562 -0.948 1.00 28.39 337 GLU A CA 1
ATOM 2639 C C . GLU A 1 337 ? -7.846 -9.969 -0.691 1.00 28.39 337 GLU A C 1
ATOM 2641 O O . GLU A 1 337 ? -7.640 -11.003 -0.072 1.00 28.39 337 GLU A O 1
ATOM 2646 N N . ASP A 1 338 ? -6.839 -9.128 -0.978 1.00 32.19 338 ASP A N 1
ATOM 2647 C CA . ASP A 1 338 ? -5.430 -9.449 -0.689 1.00 32.19 338 ASP A CA 1
ATOM 2648 C C . ASP A 1 338 ? -4.657 -8.331 0.037 1.00 32.19 338 ASP A C 1
ATOM 2650 O O . ASP A 1 338 ? -4.802 -7.130 -0.220 1.00 32.19 338 ASP A O 1
ATOM 2654 N N . TRP A 1 339 ? -3.804 -8.771 0.965 1.00 29.95 339 TRP A N 1
ATOM 2655 C CA . TRP A 1 339 ? -2.878 -7.983 1.785 1.00 29.95 339 TRP A CA 1
ATOM 2656 C C . TRP A 1 339 ? -1.597 -7.680 0.979 1.00 29.95 339 TRP A C 1
ATOM 2658 O O . TRP A 1 339 ? -1.037 -8.606 0.398 1.00 29.95 339 TRP A O 1
ATOM 2668 N N . PRO A 1 340 ? -1.074 -6.437 0.920 1.00 33.69 340 PRO A N 1
ATOM 2669 C CA . PRO A 1 340 ? 0.176 -6.174 0.206 1.00 33.69 340 PRO A CA 1
ATOM 2670 C C . PRO A 1 340 ? 1.427 -6.275 1.111 1.00 33.69 340 PRO A C 1
ATOM 2672 O O . PRO A 1 340 ? 1.322 -6.107 2.329 1.00 33.69 340 PRO A O 1
ATOM 2675 N N . PRO A 1 341 ? 2.628 -6.481 0.528 1.00 30.98 341 PRO A N 1
ATOM 2676 C CA . PRO A 1 341 ? 3.862 -6.801 1.252 1.00 30.98 341 PRO A CA 1
ATOM 2677 C C . PRO A 1 341 ? 4.467 -5.594 1.986 1.00 30.98 341 PRO A C 1
ATOM 2679 O O . PRO A 1 341 ? 4.353 -4.452 1.537 1.00 30.98 341 PRO A O 1
ATOM 2682 N N . THR A 1 342 ? 5.194 -5.838 3.081 1.00 37.41 342 THR A N 1
ATOM 2683 C CA . THR A 1 342 ? 5.862 -4.793 3.885 1.00 37.41 342 THR A CA 1
ATOM 2684 C C . THR A 1 342 ? 7.295 -4.451 3.430 1.00 37.41 342 THR A C 1
ATOM 2686 O O . THR A 1 342 ? 8.083 -5.343 3.132 1.00 37.41 342 THR A O 1
ATOM 2689 N N . GLU A 1 343 ? 7.660 -3.160 3.478 1.00 36.53 343 GLU A N 1
ATOM 2690 C CA . GLU A 1 343 ? 8.956 -2.565 3.064 1.00 36.53 343 GLU A CA 1
ATOM 2691 C C . GLU A 1 343 ? 9.985 -2.360 4.205 1.00 36.53 343 GLU A C 1
ATOM 2693 O O . GLU A 1 343 ? 10.587 -1.294 4.315 1.00 36.53 343 GLU A O 1
ATOM 2698 N N . ASP A 1 344 ? 10.182 -3.308 5.117 1.00 38.34 344 ASP A N 1
ATOM 2699 C CA . ASP A 1 344 ? 11.171 -3.103 6.192 1.00 38.34 344 ASP A CA 1
ATOM 2700 C C . ASP A 1 344 ? 11.831 -4.442 6.549 1.00 38.34 344 ASP A C 1
ATOM 2702 O O . ASP A 1 344 ? 11.149 -5.412 6.880 1.00 38.34 344 ASP A O 1
ATOM 2706 N N . GLU A 1 345 ? 13.149 -4.508 6.339 1.00 39.78 345 GLU A N 1
ATOM 2707 C CA . GLU A 1 345 ? 13.901 -5.732 6.024 1.00 39.78 345 GLU A CA 1
ATOM 2708 C C . GLU A 1 345 ? 14.368 -6.551 7.237 1.00 39.78 345 GLU A C 1
ATOM 2710 O O . GLU A 1 345 ? 14.843 -7.662 7.041 1.00 39.78 345 GLU A O 1
ATOM 2715 N N . ASN A 1 346 ? 14.224 -6.078 8.483 1.00 42.34 346 ASN A N 1
ATOM 2716 C CA . ASN A 1 346 ? 14.877 -6.752 9.626 1.00 42.34 346 ASN A CA 1
ATOM 2717 C C . ASN A 1 346 ? 13.995 -7.083 10.837 1.00 42.34 346 ASN A C 1
ATOM 2719 O O . ASN A 1 346 ? 14.483 -7.687 11.787 1.00 42.34 346 ASN A O 1
ATOM 2723 N N . ALA A 1 347 ? 12.708 -6.748 10.815 1.00 39.69 347 ALA A N 1
ATOM 2724 C CA . ALA A 1 347 ? 11.747 -7.294 11.771 1.00 39.69 347 ALA A CA 1
ATOM 2725 C C . ALA A 1 347 ? 10.636 -7.962 10.977 1.00 39.69 347 ALA A C 1
ATOM 2727 O O . ALA A 1 347 ? 10.000 -7.305 10.149 1.00 39.69 347 ALA A O 1
ATOM 2728 N N . THR A 1 348 ? 10.405 -9.247 11.221 1.00 45.91 348 THR A N 1
ATOM 2729 C CA . THR A 1 348 ? 9.272 -9.959 10.642 1.00 45.91 348 THR A CA 1
ATOM 2730 C C . THR A 1 348 ? 7.980 -9.238 11.027 1.00 45.91 348 THR A C 1
ATOM 2732 O O . THR A 1 348 ? 7.833 -8.693 12.122 1.00 45.91 348 THR A O 1
ATOM 2735 N N . GLU A 1 349 ? 7.006 -9.221 10.129 1.00 43.81 349 GLU A N 1
ATOM 2736 C CA . GLU A 1 349 ? 5.693 -8.618 10.376 1.00 43.81 349 GLU A CA 1
ATOM 2737 C C . GLU A 1 349 ? 5.014 -9.202 11.638 1.00 43.81 349 GLU A C 1
ATOM 2739 O O . GLU A 1 349 ? 4.342 -8.490 12.386 1.00 43.81 349 GLU A O 1
ATOM 2744 N N . ARG A 1 350 ? 5.321 -10.471 11.963 1.00 41.34 350 ARG A N 1
ATOM 2745 C CA . ARG A 1 350 ? 4.992 -11.149 13.230 1.00 41.34 350 ARG A CA 1
ATOM 2746 C C . ARG A 1 350 ? 5.571 -10.431 14.449 1.00 41.34 350 ARG A C 1
ATOM 2748 O O . ARG A 1 350 ? 4.861 -10.262 15.434 1.00 41.34 350 ARG A O 1
ATOM 2755 N N . GLU A 1 351 ? 6.826 -9.998 14.401 1.00 44.25 351 GLU A N 1
ATOM 2756 C CA . GLU A 1 351 ? 7.486 -9.277 15.496 1.00 44.25 351 GLU A CA 1
ATOM 2757 C C . GLU A 1 351 ? 6.910 -7.876 15.682 1.00 44.25 351 GLU A C 1
ATOM 2759 O O . GLU A 1 351 ? 6.765 -7.431 16.819 1.00 44.25 351 GLU A O 1
ATOM 2764 N N . ARG A 1 352 ? 6.498 -7.204 14.600 1.00 46.78 352 ARG A N 1
ATOM 2765 C CA . ARG A 1 352 ? 5.855 -5.883 14.689 1.00 46.78 352 ARG A CA 1
ATOM 2766 C C . ARG A 1 352 ? 4.435 -5.963 15.223 1.00 46.78 352 ARG A C 1
ATOM 2768 O O . ARG A 1 352 ? 4.091 -5.209 16.126 1.00 46.78 352 ARG A O 1
ATOM 2775 N N . ASN A 1 353 ? 3.632 -6.908 14.743 1.00 46.25 353 ASN A N 1
ATOM 2776 C CA . ASN A 1 353 ? 2.282 -7.124 15.265 1.00 46.25 353 ASN A CA 1
ATOM 2777 C C . ASN A 1 353 ? 2.322 -7.634 16.712 1.00 46.25 353 ASN A C 1
ATOM 2779 O O . ASN A 1 353 ? 1.570 -7.149 17.554 1.00 46.25 353 ASN A O 1
ATOM 2783 N N . ALA A 1 354 ? 3.252 -8.536 17.047 1.00 49.34 354 ALA A N 1
ATOM 2784 C CA . ALA A 1 354 ? 3.485 -8.955 18.427 1.00 49.34 354 ALA A CA 1
ATOM 2785 C C . ALA A 1 354 ? 3.967 -7.793 19.307 1.00 49.34 354 ALA A C 1
ATOM 2787 O O . ALA A 1 354 ? 3.548 -7.699 20.459 1.00 49.34 354 ALA A O 1
ATOM 2788 N N . PHE A 1 355 ? 4.795 -6.886 18.779 1.00 49.50 355 PHE A N 1
ATOM 2789 C CA . PHE A 1 355 ? 5.202 -5.666 19.471 1.00 49.50 355 PHE A CA 1
ATOM 2790 C C . PHE A 1 355 ? 4.006 -4.747 19.727 1.00 49.50 355 PHE A C 1
ATOM 2792 O O . PHE A 1 355 ? 3.800 -4.369 20.873 1.00 49.50 355 PHE A O 1
ATOM 2799 N N . ILE A 1 356 ? 3.175 -4.459 18.721 1.00 50.66 356 ILE A N 1
ATOM 2800 C CA . ILE A 1 356 ? 1.962 -3.631 18.850 1.00 50.66 356 ILE A CA 1
ATOM 2801 C C . ILE A 1 356 ? 0.989 -4.240 19.865 1.00 50.66 356 ILE A C 1
ATOM 2803 O O . ILE A 1 356 ? 0.501 -3.548 20.753 1.00 50.66 356 ILE A O 1
ATOM 2807 N 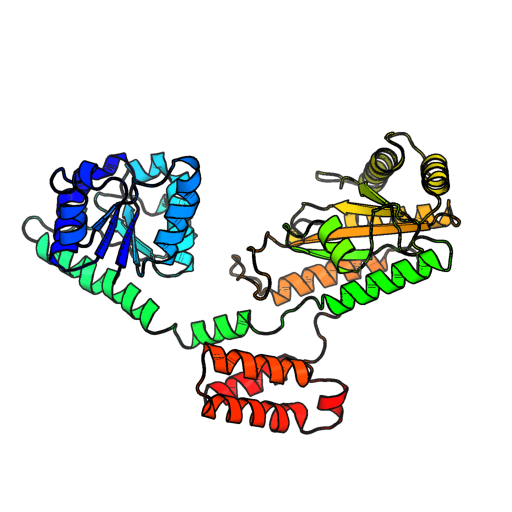N . LEU A 1 357 ? 0.736 -5.547 19.790 1.00 52.19 357 LEU A N 1
ATOM 2808 C CA . LEU A 1 357 ? -0.133 -6.241 20.742 1.00 52.19 357 LEU A CA 1
ATOM 2809 C C . LEU A 1 357 ? 0.447 -6.252 22.150 1.00 52.19 357 LEU A C 1
ATOM 2811 O O . LEU A 1 357 ? -0.292 -6.095 23.117 1.00 52.19 357 LEU A O 1
ATOM 2815 N N . ARG A 1 358 ? 1.763 -6.434 22.283 1.00 54.38 358 ARG A N 1
ATOM 2816 C CA . ARG A 1 358 ? 2.451 -6.331 23.570 1.00 54.38 358 ARG A CA 1
ATOM 2817 C C . ARG A 1 358 ? 2.311 -4.919 24.122 1.00 54.38 358 ARG A C 1
ATOM 2819 O O . ARG A 1 358 ? 1.929 -4.780 25.270 1.00 54.38 358 ARG A O 1
ATOM 2826 N N . GLN A 1 359 ? 2.536 -3.899 23.304 1.00 52.03 359 GLN A N 1
ATOM 2827 C CA . GLN A 1 359 ? 2.351 -2.496 23.655 1.00 52.03 359 GLN A CA 1
ATOM 2828 C C . GLN A 1 359 ? 0.906 -2.220 24.126 1.00 52.03 359 GLN A C 1
ATOM 2830 O O . GLN A 1 359 ? 0.708 -1.682 25.211 1.00 52.03 359 GLN A O 1
ATOM 2835 N N . LEU A 1 360 ? -0.108 -2.680 23.386 1.00 53.03 360 LEU A N 1
ATOM 2836 C CA . LEU A 1 360 ? -1.526 -2.559 23.757 1.00 53.03 360 LEU A CA 1
ATOM 2837 C C . LEU A 1 360 ? -1.864 -3.297 25.062 1.00 53.03 360 LEU A C 1
ATOM 2839 O O . LEU A 1 360 ? -2.544 -2.753 25.930 1.00 53.03 360 LEU A O 1
ATOM 2843 N N . ARG A 1 361 ? -1.361 -4.527 25.229 1.00 56.56 361 ARG A N 1
ATOM 2844 C CA . ARG A 1 361 ? -1.539 -5.323 26.454 1.00 56.56 361 ARG A CA 1
ATOM 2845 C C . ARG A 1 361 ? -0.816 -4.698 27.646 1.00 56.56 361 ARG A C 1
ATOM 2847 O O . ARG A 1 361 ? -1.351 -4.731 28.745 1.00 56.56 361 ARG A O 1
ATOM 2854 N N . GLU A 1 362 ? 0.362 -4.113 27.472 1.00 55.50 362 GLU A N 1
ATOM 2855 C CA . GLU A 1 362 ? 1.037 -3.391 28.555 1.00 55.50 362 GLU A CA 1
ATOM 2856 C C . GLU A 1 362 ? 0.277 -2.110 28.922 1.00 55.50 362 GLU A C 1
ATOM 2858 O O . GLU A 1 362 ? 0.028 -1.880 30.103 1.00 55.50 362 GLU A O 1
ATOM 2863 N N . ALA A 1 363 ? -0.196 -1.340 27.935 1.00 53.62 363 ALA A N 1
ATOM 2864 C CA . ALA A 1 363 ? -1.035 -0.161 28.168 1.00 53.62 363 ALA A CA 1
ATOM 2865 C C . ALA A 1 363 ? -2.325 -0.507 28.939 1.00 53.62 363 ALA A C 1
ATOM 2867 O O . ALA A 1 363 ? -2.748 0.246 29.812 1.00 53.62 363 ALA A O 1
ATOM 2868 N N . SER A 1 364 ? -2.913 -1.681 28.678 1.00 51.72 364 SER A N 1
ATOM 2869 C CA . SER A 1 364 ? -4.115 -2.154 29.377 1.00 51.72 364 SER A CA 1
ATOM 2870 C C . SER A 1 364 ? -3.920 -2.484 30.856 1.00 51.72 364 SER A C 1
ATOM 2872 O O . SER A 1 364 ? -4.862 -2.365 31.633 1.00 51.72 364 SER A O 1
ATOM 2874 N N . LYS A 1 365 ? -2.714 -2.899 31.266 1.00 53.97 365 LYS A N 1
ATOM 2875 C CA . LYS A 1 365 ? -2.447 -3.348 32.644 1.00 53.97 365 LYS A CA 1
ATOM 2876 C C . LYS A 1 365 ? -2.448 -2.199 33.652 1.00 53.97 365 LYS A C 1
ATOM 2878 O O . LYS A 1 365 ? -2.587 -2.453 34.843 1.00 53.97 365 LYS A O 1
ATOM 2883 N N . GLY A 1 366 ? -2.257 -0.966 33.179 1.00 44.72 366 GLY A N 1
ATOM 2884 C CA . GLY A 1 366 ? -2.285 0.250 33.992 1.00 44.72 366 GLY A CA 1
ATOM 2885 C C . GLY A 1 366 ? -3.624 0.994 33.974 1.00 44.72 366 GLY A C 1
ATOM 2886 O O . GLY A 1 366 ? -3.748 1.997 34.671 1.00 44.72 366 GLY A O 1
ATOM 2887 N N . ALA A 1 367 ? -4.606 0.542 33.188 1.00 44.34 367 ALA A N 1
ATOM 2888 C CA . ALA A 1 367 ? -5.916 1.182 33.112 1.00 44.34 367 ALA A CA 1
ATOM 2889 C C . ALA A 1 367 ? -6.807 0.762 34.307 1.00 44.34 367 ALA A C 1
ATOM 2891 O O . ALA A 1 367 ? -6.711 -0.386 34.753 1.00 44.34 367 ALA A O 1
ATOM 2892 N N . PRO A 1 368 ? -7.675 1.651 34.835 1.00 39.25 368 PRO A N 1
ATOM 2893 C CA . PRO A 1 368 ? -8.618 1.312 35.906 1.00 39.25 368 PRO A CA 1
ATOM 2894 C C . PRO A 1 368 ? -9.552 0.153 35.504 1.00 39.25 368 PRO A C 1
ATOM 2896 O O . PRO A 1 368 ? -9.695 -0.129 34.310 1.00 39.25 368 PRO A O 1
ATOM 2899 N N . PRO A 1 369 ? -10.225 -0.513 36.465 1.00 35.44 369 PRO A N 1
ATOM 2900 C CA . PRO A 1 369 ? -11.069 -1.684 36.237 1.00 35.44 369 PRO A CA 1
ATOM 2901 C C . PRO A 1 369 ? -12.421 -1.281 35.641 1.00 35.44 369 PRO A C 1
ATOM 2903 O O . PRO A 1 369 ? -13.487 -1.596 36.161 1.00 35.44 369 PRO A O 1
ATOM 2906 N N . ILE A 1 370 ? -12.393 -0.596 34.510 1.00 36.41 370 ILE A N 1
ATOM 2907 C CA . ILE A 1 370 ? -13.461 -0.739 33.540 1.00 36.41 370 ILE A CA 1
ATOM 2908 C C . ILE A 1 370 ? -13.310 -2.140 32.979 1.00 36.41 370 ILE A C 1
ATOM 2910 O O . ILE A 1 370 ? -12.199 -2.651 32.837 1.00 36.41 370 ILE A O 1
ATOM 2914 N N . GLU A 1 371 ? -14.422 -2.787 32.653 1.00 37.28 371 GLU A N 1
ATOM 2915 C CA . GLU A 1 371 ? -14.411 -3.909 31.719 1.00 37.28 371 GLU A CA 1
ATOM 2916 C C . GLU A 1 371 ? -13.928 -3.372 30.354 1.00 37.28 371 GLU A C 1
ATOM 2918 O O . GLU A 1 371 ? -14.691 -3.256 29.396 1.00 37.28 371 GLU A O 1
ATOM 2923 N N . VAL A 1 372 ? -12.654 -2.980 30.261 1.00 33.00 372 VAL A N 1
ATOM 2924 C CA . VAL A 1 372 ? -11.955 -2.752 29.013 1.00 33.00 372 VAL A CA 1
ATOM 2925 C C . VAL A 1 372 ? -11.783 -4.148 28.449 1.00 33.00 372 VAL A C 1
ATOM 2927 O O . VAL A 1 372 ? -10.767 -4.818 28.633 1.00 33.00 372 VAL A O 1
ATOM 2930 N N . ARG A 1 373 ? -12.850 -4.649 27.826 1.00 35.44 373 ARG A N 1
ATOM 2931 C CA . ARG A 1 373 ? -12.752 -5.821 26.978 1.00 35.44 373 ARG A CA 1
ATOM 2932 C C . ARG A 1 373 ? -11.956 -5.374 25.773 1.00 35.44 373 ARG A C 1
ATOM 2934 O O . ARG A 1 373 ? -12.496 -4.871 24.792 1.00 35.44 373 ARG A O 1
ATOM 2941 N N . PHE A 1 374 ? -10.647 -5.563 25.875 1.00 34.09 374 PHE A N 1
ATOM 2942 C CA . PHE A 1 374 ? -9.803 -5.751 24.716 1.00 34.09 374 PHE A CA 1
ATOM 2943 C C . PHE A 1 374 ? -10.281 -7.025 24.031 1.00 34.09 374 PHE A C 1
ATOM 2945 O O . PHE A 1 374 ? -9.651 -8.073 24.126 1.00 34.09 374 PHE A O 1
ATOM 2952 N N . ASP A 1 375 ? -11.380 -6.929 23.292 1.00 37.53 375 ASP A N 1
ATOM 2953 C CA . ASP A 1 375 ? -11.659 -7.845 22.199 1.00 37.53 375 ASP A CA 1
ATOM 2954 C C . ASP A 1 375 ? -10.704 -7.479 21.043 1.00 37.53 375 ASP A C 1
ATOM 2956 O O . ASP A 1 375 ? -11.106 -7.199 19.914 1.00 37.53 375 ASP A O 1
ATOM 2960 N N . LEU A 1 376 ? -9.402 -7.418 21.349 1.00 33.81 376 LEU A N 1
ATOM 2961 C CA . LEU A 1 376 ? -8.365 -7.502 20.343 1.00 33.81 376 LEU A CA 1
ATOM 2962 C C . LEU A 1 376 ? -8.542 -8.898 19.744 1.00 33.81 376 LEU A C 1
ATOM 2964 O O . LEU A 1 376 ? -8.514 -9.865 20.510 1.00 33.81 376 LEU A O 1
ATOM 2968 N N . PRO A 1 377 ? -8.769 -9.038 18.428 1.00 34.66 377 PRO A N 1
ATOM 2969 C CA . PRO A 1 377 ? -8.798 -10.361 17.827 1.00 34.66 377 PRO A CA 1
ATOM 2970 C C . PRO A 1 377 ? -7.504 -11.076 18.216 1.00 34.66 377 PRO A C 1
ATOM 2972 O O . PRO A 1 377 ? -6.414 -10.512 18.078 1.00 34.66 377 PRO A O 1
ATOM 2975 N N . ASP A 1 378 ? -7.624 -12.285 18.762 1.00 35.88 378 ASP A N 1
ATOM 2976 C CA . ASP A 1 378 ? -6.463 -13.115 19.057 1.00 35.88 378 ASP A CA 1
ATOM 2977 C C . ASP A 1 378 ? -5.767 -13.385 17.723 1.00 35.88 378 ASP A C 1
ATOM 2979 O O . ASP A 1 378 ? -6.214 -14.210 16.926 1.00 35.88 378 ASP A O 1
ATOM 2983 N N . LEU A 1 379 ? -4.653 -12.700 17.465 1.00 37.06 379 LEU A N 1
ATOM 2984 C CA . LEU A 1 379 ? -3.845 -12.878 16.252 1.00 37.06 379 LEU A CA 1
ATOM 2985 C C . LEU A 1 379 ? -3.041 -14.194 16.265 1.00 37.06 379 LEU A C 1
ATOM 2987 O O . LEU A 1 379 ? -2.019 -14.334 15.602 1.00 37.06 379 LEU A O 1
ATOM 2991 N N . THR A 1 380 ? -3.517 -15.180 17.018 1.00 43.06 380 THR A N 1
ATOM 2992 C CA . THR A 1 380 ? -2.987 -16.541 17.091 1.00 43.06 380 THR A CA 1
ATOM 2993 C C . THR A 1 380 ? -4.115 -17.563 17.175 1.00 43.06 380 THR A C 1
ATOM 2995 O O . THR A 1 380 ? -3.945 -18.604 17.815 1.00 43.06 380 THR A O 1
ATOM 2998 N N . ARG A 1 381 ? -5.294 -17.290 16.593 1.00 46.44 381 ARG A N 1
ATOM 2999 C CA . ARG A 1 381 ? -6.310 -18.340 16.552 1.00 46.44 381 ARG A CA 1
ATOM 3000 C C . ARG A 1 381 ? -5.820 -19.509 15.701 1.00 46.44 381 ARG A C 1
ATOM 3002 O O . ARG A 1 381 ? -5.204 -19.288 14.656 1.00 46.44 381 ARG A O 1
ATOM 3009 N N . PRO A 1 382 ? -6.087 -20.742 16.149 1.00 55.81 382 PRO A N 1
ATOM 3010 C CA . PRO A 1 382 ? -5.782 -21.913 15.358 1.00 55.81 382 PRO A CA 1
ATOM 3011 C C . PRO A 1 382 ? -6.478 -21.793 13.994 1.00 55.81 382 PRO A C 1
ATOM 3013 O O . PRO A 1 382 ? -7.640 -21.376 13.924 1.00 55.81 382 PRO A O 1
ATOM 3016 N N . VAL A 1 383 ? -5.769 -22.117 12.911 1.00 58.34 383 VAL A N 1
ATOM 3017 C CA . VAL A 1 383 ? -6.347 -22.214 11.567 1.00 58.34 383 VAL A CA 1
ATOM 3018 C C . VAL A 1 383 ? -7.542 -23.161 11.684 1.00 58.34 383 VAL A C 1
ATOM 3020 O O . VAL A 1 383 ? -7.446 -24.200 12.336 1.00 58.34 383 VAL A O 1
ATOM 3023 N N . LYS A 1 384 ? -8.700 -22.758 11.157 1.00 74.44 384 LYS A N 1
ATOM 3024 C CA . LYS A 1 384 ? -9.904 -23.596 11.136 1.00 74.44 384 LYS A CA 1
ATOM 3025 C C . LYS A 1 384 ? -9.952 -24.365 9.826 1.00 74.44 384 LYS A C 1
ATOM 3027 O O . LYS A 1 384 ? -9.486 -23.861 8.804 1.00 74.44 384 LYS A O 1
ATOM 3032 N N . LEU A 1 385 ? -10.567 -25.545 9.856 1.00 74.88 385 LEU A N 1
ATOM 3033 C CA . LEU A 1 385 ? -10.661 -26.428 8.696 1.00 74.88 385 LEU A CA 1
ATOM 3034 C C . LEU A 1 385 ? -11.251 -25.712 7.474 1.00 74.88 385 LEU A C 1
ATOM 3036 O O . LEU A 1 385 ? -10.669 -25.761 6.398 1.00 74.88 385 LEU A O 1
ATOM 3040 N N . SER A 1 386 ? -12.330 -24.952 7.667 1.00 65.31 386 SER A N 1
ATOM 3041 C CA . SER A 1 386 ? -12.961 -24.173 6.596 1.00 65.31 386 SER A CA 1
ATOM 3042 C C . SER A 1 386 ? -12.037 -23.112 5.989 1.00 65.31 386 SER A C 1
ATOM 3044 O O . SER A 1 386 ? -12.080 -22.888 4.785 1.00 65.31 386 SER A O 1
ATOM 3046 N N . HIS A 1 387 ? -11.172 -22.478 6.791 1.00 62.41 387 HIS A N 1
ATOM 3047 C CA . HIS A 1 387 ? -10.185 -21.520 6.283 1.00 62.41 387 HIS A CA 1
ATOM 3048 C C . HIS A 1 387 ? -9.103 -22.225 5.460 1.00 62.41 387 HIS A C 1
ATOM 3050 O O . HIS A 1 387 ? -8.725 -21.738 4.401 1.00 62.41 387 HIS A O 1
ATOM 3056 N N . ALA A 1 388 ? -8.622 -23.377 5.936 1.00 70.31 388 ALA A N 1
ATOM 3057 C CA . ALA A 1 388 ? -7.626 -24.174 5.229 1.00 70.31 388 ALA A CA 1
ATOM 3058 C C . ALA A 1 388 ? -8.166 -24.718 3.893 1.00 70.31 388 ALA A C 1
ATOM 3060 O O . ALA A 1 388 ? -7.474 -24.646 2.882 1.00 70.31 388 ALA A O 1
ATOM 3061 N N . GLN A 1 389 ? -9.406 -25.217 3.878 1.00 74.75 389 GLN A N 1
ATOM 3062 C CA . GLN A 1 389 ? -10.064 -25.742 2.678 1.00 74.75 389 GLN A CA 1
ATOM 3063 C C . GLN A 1 389 ? -10.336 -24.641 1.651 1.00 74.75 389 GLN A C 1
ATOM 3065 O O . GLN A 1 389 ? -9.924 -24.781 0.506 1.00 74.75 389 GLN A O 1
ATOM 3070 N N . SER A 1 390 ? -10.925 -23.517 2.073 1.00 64.19 390 SER A N 1
ATOM 3071 C CA . SER A 1 390 ? -11.174 -22.372 1.186 1.00 64.19 390 SER A CA 1
ATOM 3072 C C . SER A 1 390 ? -9.875 -21.810 0.595 1.00 64.19 390 SER A C 1
ATOM 3074 O O . SER A 1 390 ? -9.824 -21.463 -0.581 1.00 64.19 390 SER A O 1
ATOM 3076 N N . TRP A 1 391 ? -8.789 -21.791 1.374 1.00 71.31 391 TRP A N 1
ATOM 3077 C CA . TRP A 1 391 ? -7.466 -21.427 0.870 1.00 71.31 391 TRP A CA 1
ATOM 3078 C C . TRP A 1 391 ? -6.950 -22.409 -0.195 1.00 71.31 391 TRP A C 1
ATOM 3080 O O . TRP A 1 391 ? -6.454 -21.982 -1.235 1.00 71.31 391 TRP A O 1
ATOM 3090 N N . ALA A 1 392 ? -7.091 -23.720 0.028 1.00 69.12 392 ALA A N 1
ATOM 3091 C CA . ALA A 1 392 ? -6.668 -24.737 -0.936 1.00 69.12 392 ALA A CA 1
ATOM 3092 C C . ALA A 1 392 ? -7.496 -24.705 -2.233 1.00 69.12 392 ALA A C 1
ATOM 3094 O O . ALA A 1 392 ? -6.953 -24.932 -3.315 1.00 69.12 392 ALA A O 1
ATOM 3095 N N . GLU A 1 393 ? -8.789 -24.399 -2.131 1.00 67.88 393 GLU A N 1
ATOM 3096 C CA . GLU A 1 393 ? -9.682 -24.193 -3.274 1.00 67.88 393 GLU A CA 1
ATOM 3097 C C . GLU A 1 393 ? -9.234 -22.988 -4.111 1.00 67.88 393 GLU A C 1
ATOM 3099 O O . GLU A 1 393 ? -8.998 -23.140 -5.309 1.00 67.88 393 GLU A O 1
ATOM 3104 N N . ASN A 1 394 ? -8.981 -21.842 -3.475 1.00 53.19 394 ASN A N 1
ATOM 3105 C CA . ASN A 1 394 ? -8.507 -20.635 -4.160 1.00 53.19 394 ASN A CA 1
ATOM 3106 C C . ASN A 1 394 ? -7.116 -20.818 -4.793 1.00 53.19 394 ASN A C 1
ATOM 3108 O O . ASN A 1 394 ? -6.848 -20.310 -5.885 1.00 53.19 394 ASN A O 1
ATOM 3112 N N . LEU A 1 395 ? -6.228 -21.584 -4.150 1.00 57.16 395 LEU A N 1
ATOM 3113 C CA . LEU A 1 395 ? -4.897 -21.888 -4.681 1.00 57.16 395 LEU A CA 1
ATOM 3114 C C . LEU A 1 395 ? -4.964 -22.698 -5.988 1.00 57.16 395 LEU A C 1
ATOM 3116 O O . LEU A 1 395 ? -4.125 -22.533 -6.878 1.00 57.16 395 LEU A O 1
ATOM 3120 N N . ALA A 1 396 ? -5.954 -23.580 -6.113 1.00 58.78 396 ALA A N 1
ATOM 3121 C CA . ALA A 1 396 ? -6.157 -24.400 -7.303 1.00 58.78 396 ALA A CA 1
ATOM 3122 C C . ALA A 1 396 ? -6.634 -23.594 -8.511 1.00 58.78 396 ALA A C 1
ATOM 3124 O O . ALA A 1 396 ? -6.336 -23.942 -9.650 1.00 58.78 396 ALA A O 1
ATOM 3125 N N . GLU A 1 397 ? -7.371 -22.516 -8.262 1.00 47.97 397 GLU A N 1
ATOM 3126 C CA . GLU A 1 397 ? -7.839 -21.620 -9.316 1.00 47.97 397 GLU A CA 1
ATOM 3127 C C . GLU A 1 397 ? -6.716 -20.727 -9.853 1.00 47.97 397 GLU A C 1
ATOM 3129 O O . GLU A 1 397 ? -6.772 -20.284 -10.999 1.00 47.97 397 GLU A O 1
ATOM 3134 N N . THR A 1 398 ? -5.671 -20.493 -9.052 1.00 45.56 398 THR A N 1
ATOM 3135 C CA . THR A 1 398 ? -4.647 -19.482 -9.340 1.00 45.56 398 THR A CA 1
ATOM 3136 C C . THR A 1 398 ? -3.258 -20.044 -9.649 1.00 45.56 398 THR A C 1
ATOM 3138 O O . THR A 1 398 ? -2.547 -19.453 -10.461 1.00 45.56 398 THR A O 1
ATOM 3141 N N . ILE A 1 399 ? -2.827 -21.149 -9.021 1.00 50.00 399 ILE A N 1
ATOM 3142 C CA . ILE A 1 399 ? -1.397 -21.527 -9.006 1.00 50.00 399 ILE A CA 1
ATOM 3143 C C . ILE A 1 399 ? -1.137 -23.030 -9.214 1.00 50.00 399 ILE A C 1
ATOM 3145 O O . ILE A 1 399 ? -0.108 -23.387 -9.796 1.00 50.00 399 ILE A O 1
ATOM 3149 N N . VAL A 1 400 ? -2.016 -23.933 -8.761 1.00 53.78 400 VAL A N 1
ATOM 3150 C CA . VAL A 1 400 ? -1.743 -25.390 -8.766 1.00 53.78 400 VAL A CA 1
ATOM 3151 C C . VAL A 1 400 ? -2.754 -26.201 -9.579 1.00 53.78 400 VAL A C 1
ATOM 3153 O O . VAL A 1 400 ? -3.909 -25.824 -9.716 1.00 53.78 400 VAL A O 1
ATOM 3156 N N . SER A 1 401 ? -2.331 -27.348 -10.128 1.00 72.25 401 SER A N 1
ATOM 3157 C CA . SER A 1 401 ? -3.227 -28.223 -10.897 1.00 72.25 401 SER A CA 1
ATOM 3158 C C . SER A 1 401 ? -4.322 -28.849 -10.012 1.00 72.25 401 SER A C 1
ATOM 3160 O O . SER A 1 401 ? -4.085 -29.073 -8.821 1.00 72.25 401 SER A O 1
ATOM 3162 N N . PRO A 1 402 ? -5.486 -29.238 -10.576 1.00 75.75 402 PRO A N 1
ATOM 3163 C CA . PRO A 1 402 ? -6.570 -29.871 -9.812 1.00 75.75 402 PRO A CA 1
ATOM 3164 C C . PRO A 1 402 ? -6.137 -31.126 -9.039 1.00 75.75 402 PRO A C 1
ATOM 3166 O O . PRO A 1 402 ? -6.564 -31.346 -7.915 1.00 75.75 402 PRO A O 1
ATOM 3169 N N . GLN A 1 403 ? -5.220 -31.916 -9.601 1.00 76.94 403 GLN A N 1
ATOM 3170 C CA . GLN A 1 403 ? -4.672 -33.107 -8.941 1.00 76.94 403 GLN A CA 1
ATOM 3171 C C . GLN A 1 403 ? -3.837 -32.750 -7.705 1.00 76.94 403 GLN A C 1
ATOM 3173 O O . GLN A 1 403 ? -3.847 -33.476 -6.717 1.00 76.94 403 GLN A O 1
ATOM 3178 N N . ARG A 1 404 ? -3.115 -31.622 -7.745 1.00 75.06 404 ARG A N 1
ATOM 3179 C CA . ARG A 1 404 ? -2.311 -31.163 -6.609 1.00 75.06 404 ARG A CA 1
ATOM 3180 C C . ARG A 1 404 ? -3.161 -30.474 -5.547 1.00 75.06 404 ARG A C 1
ATOM 3182 O O . ARG A 1 404 ? -2.849 -30.601 -4.371 1.00 75.06 404 ARG A O 1
ATOM 3189 N N . ARG A 1 405 ? -4.268 -29.835 -5.938 1.00 80.94 405 ARG A N 1
ATOM 3190 C CA . ARG A 1 405 ? -5.312 -29.389 -5.003 1.00 80.94 405 ARG A CA 1
ATOM 3191 C C . ARG A 1 405 ? -5.831 -30.551 -4.163 1.00 80.94 405 ARG A C 1
ATOM 3193 O O . ARG A 1 405 ? -5.897 -30.418 -2.949 1.00 80.94 405 ARG A O 1
ATOM 3200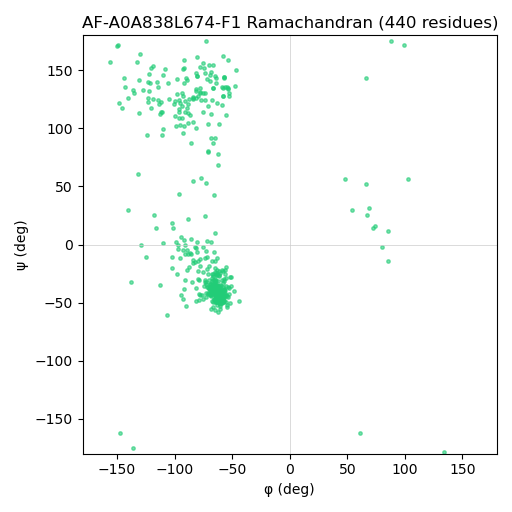 N N . ASP A 1 406 ? -6.178 -31.668 -4.795 1.00 84.44 406 ASP A N 1
ATOM 3201 C CA . ASP A 1 406 ? -6.764 -32.807 -4.082 1.00 84.44 406 ASP A CA 1
ATOM 3202 C C . ASP A 1 406 ? -5.764 -33.395 -3.064 1.00 84.44 406 ASP A C 1
ATOM 3204 O O . ASP A 1 406 ? -6.132 -33.638 -1.920 1.00 84.44 406 ASP A O 1
ATOM 3208 N N . LEU A 1 407 ? -4.471 -33.464 -3.408 1.00 80.69 407 LEU A N 1
ATOM 3209 C CA . LEU A 1 407 ? -3.402 -33.841 -2.468 1.00 80.69 407 LEU A CA 1
ATOM 3210 C C . LEU A 1 407 ? -3.248 -32.859 -1.292 1.00 80.69 407 LEU A C 1
ATOM 3212 O O . LEU A 1 407 ? -3.002 -33.273 -0.159 1.00 80.69 407 LEU A O 1
ATOM 3216 N N . ILE A 1 408 ? -3.395 -31.555 -1.542 1.00 77.75 408 ILE A N 1
ATOM 3217 C CA . ILE A 1 408 ? -3.352 -30.522 -0.497 1.00 77.75 408 ILE A CA 1
ATOM 3218 C C . ILE A 1 408 ? -4.574 -30.637 0.419 1.00 77.75 408 ILE A C 1
ATOM 3220 O O . ILE A 1 408 ? -4.428 -30.561 1.638 1.00 77.75 408 ILE A O 1
ATOM 3224 N N . LEU A 1 409 ? -5.765 -30.856 -0.142 1.00 84.50 409 LEU A N 1
ATOM 3225 C CA . LEU A 1 409 ? -6.993 -31.071 0.623 1.00 84.50 409 LEU A CA 1
ATOM 3226 C C . LEU A 1 409 ? -6.913 -32.350 1.462 1.00 84.50 409 LEU A C 1
ATOM 3228 O O . LEU A 1 409 ? -7.306 -32.325 2.627 1.00 84.50 409 LEU A O 1
ATOM 3232 N N . ASP A 1 410 ? -6.344 -33.429 0.929 1.00 89.25 410 ASP A N 1
ATOM 3233 C CA . ASP A 1 410 ? -6.108 -34.670 1.671 1.00 89.25 410 ASP A CA 1
ATOM 3234 C C . ASP A 1 410 ? -5.110 -34.462 2.819 1.00 89.25 410 ASP A C 1
ATOM 3236 O O . ASP A 1 410 ? -5.344 -34.933 3.933 1.00 89.25 410 ASP A O 1
ATOM 3240 N N . ALA A 1 411 ? -4.037 -33.694 2.602 1.00 84.25 411 ALA A N 1
ATOM 3241 C CA . ALA A 1 411 ? -3.088 -33.339 3.657 1.00 84.25 411 ALA A CA 1
ATOM 3242 C C . ALA A 1 411 ? -3.721 -32.437 4.734 1.00 84.25 411 ALA A C 1
ATOM 3244 O O . ALA A 1 411 ? -3.460 -32.615 5.924 1.00 84.25 411 ALA A O 1
ATOM 3245 N N . ILE A 1 412 ? -4.587 -31.494 4.346 1.00 79.88 412 ILE A N 1
ATOM 3246 C CA . ILE A 1 412 ? -5.369 -30.682 5.288 1.00 79.88 412 ILE A CA 1
ATOM 3247 C C . ILE A 1 412 ? -6.283 -31.597 6.108 1.00 79.88 412 ILE A C 1
ATOM 3249 O O . ILE A 1 412 ? -6.176 -31.639 7.331 1.00 79.88 412 ILE A O 1
ATOM 3253 N N . ASN A 1 413 ? -7.148 -32.369 5.459 1.00 88.69 413 ASN A N 1
ATOM 3254 C CA . ASN A 1 413 ? -8.152 -33.177 6.145 1.00 88.69 413 ASN A CA 1
ATOM 3255 C C . ASN A 1 413 ? -7.525 -34.298 6.990 1.00 88.69 413 ASN A C 1
ATOM 3257 O O . ASN A 1 413 ? -7.997 -34.565 8.088 1.00 88.69 413 ASN A O 1
ATOM 3261 N N . GLY A 1 414 ? -6.460 -34.936 6.502 1.00 88.12 414 GLY A N 1
ATOM 3262 C CA . GLY A 1 414 ? -5.824 -36.080 7.154 1.00 88.12 414 GLY A CA 1
ATOM 3263 C C . GLY A 1 414 ? -4.716 -35.710 8.140 1.00 88.12 414 GLY A C 1
ATOM 3264 O O . GLY A 1 414 ? -4.746 -36.153 9.285 1.00 88.12 414 GLY A O 1
ATOM 3265 N N . GLU A 1 415 ? -3.724 -34.916 7.719 1.00 86.88 415 GLU A N 1
ATOM 3266 C CA . GLU A 1 415 ? -2.542 -34.632 8.553 1.00 86.88 415 GLU A CA 1
ATOM 3267 C C . GLU A 1 415 ? -2.770 -33.480 9.541 1.00 86.88 415 GLU A C 1
ATOM 3269 O O . GLU A 1 415 ? -2.192 -33.488 10.627 1.00 86.88 415 GLU A O 1
ATOM 3274 N N . LEU A 1 416 ? -3.589 -32.484 9.185 1.00 80.75 416 LEU A N 1
ATOM 3275 C CA . LEU A 1 416 ? -3.866 -31.337 10.059 1.00 80.75 416 LEU A CA 1
ATOM 3276 C C . LEU A 1 416 ? -5.131 -31.525 10.889 1.00 80.75 416 LEU A C 1
ATOM 3278 O O . LEU A 1 416 ? -5.122 -31.215 12.076 1.00 80.75 416 LEU A O 1
ATOM 3282 N N . TYR A 1 417 ? -6.202 -32.029 10.283 1.00 88.62 417 TYR A N 1
ATOM 3283 C CA . TYR A 1 417 ? -7.525 -32.103 10.907 1.00 88.62 417 TYR A CA 1
ATOM 3284 C C . TYR A 1 417 ? -8.040 -33.537 11.076 1.00 88.62 417 TYR A C 1
ATOM 3286 O O . TYR A 1 417 ? -9.244 -33.749 11.171 1.00 88.62 417 TYR A O 1
ATOM 3294 N N . GLY A 1 418 ? -7.135 -34.518 11.155 1.00 84.69 418 GLY A N 1
ATOM 3295 C CA . GLY A 1 418 ? -7.488 -35.923 11.390 1.00 84.69 418 GLY A CA 1
ATOM 3296 C C . GLY A 1 418 ? -7.944 -36.244 12.822 1.00 84.69 418 GLY A C 1
ATOM 3297 O O . GLY A 1 418 ? -8.340 -37.377 13.084 1.00 84.69 418 GLY A O 1
ATOM 3298 N N . ASP A 1 419 ? -7.876 -35.274 13.738 1.00 86.69 419 ASP A N 1
ATOM 3299 C CA . ASP A 1 419 ? -8.335 -35.376 15.127 1.00 86.69 419 ASP A CA 1
ATOM 3300 C C . ASP A 1 419 ? -9.499 -34.401 15.377 1.00 86.69 419 ASP A C 1
ATOM 3302 O O . ASP A 1 419 ? -9.470 -33.251 14.921 1.00 86.69 419 ASP A O 1
ATOM 3306 N N . ASP A 1 420 ? -10.505 -34.842 16.134 1.00 72.75 420 ASP A N 1
ATOM 3307 C CA . ASP A 1 420 ? -11.701 -34.071 16.484 1.00 72.75 420 ASP A CA 1
ATOM 3308 C C . ASP A 1 420 ? -11.338 -32.769 17.211 1.00 72.75 420 ASP A C 1
ATOM 3310 O O . ASP A 1 420 ? -11.992 -31.740 17.019 1.00 72.75 420 ASP A O 1
ATOM 3314 N N . ASP A 1 421 ? -10.260 -32.766 17.999 1.00 59.84 421 ASP A N 1
ATOM 3315 C CA . ASP A 1 421 ? -9.773 -31.554 18.660 1.00 59.84 421 ASP A CA 1
ATOM 3316 C C . ASP A 1 421 ? -9.252 -30.525 17.648 1.00 59.84 421 ASP A C 1
ATOM 3318 O O . ASP A 1 421 ? -9.542 -29.330 17.760 1.00 59.84 421 ASP A O 1
ATOM 3322 N N . ALA A 1 422 ? -8.551 -30.964 16.603 1.00 67.44 422 ALA A N 1
ATOM 3323 C CA . ALA A 1 422 ? -8.103 -30.078 15.536 1.00 67.44 422 ALA A CA 1
ATOM 3324 C C . ALA A 1 422 ? -9.287 -29.551 14.711 1.00 67.44 422 ALA A C 1
ATOM 3326 O O . ALA A 1 422 ? -9.298 -28.379 14.339 1.00 67.44 422 ALA A O 1
ATOM 3327 N N . VAL A 1 423 ? -10.322 -30.359 14.465 1.00 64.38 423 VAL A N 1
ATOM 3328 C CA . VAL A 1 423 ? -11.546 -29.910 13.773 1.00 64.38 423 VAL A CA 1
ATOM 3329 C C . VAL A 1 423 ? -12.295 -28.861 14.602 1.00 64.38 423 VAL A C 1
ATOM 3331 O O . VAL A 1 423 ? -12.657 -27.795 14.092 1.00 64.38 423 VAL A O 1
ATOM 3334 N N . ASN A 1 424 ? -12.485 -29.121 15.896 1.00 54.66 424 ASN A N 1
ATOM 3335 C CA . ASN A 1 424 ? -13.274 -28.268 16.784 1.00 54.66 424 ASN A CA 1
ATOM 3336 C C . ASN A 1 424 ? -12.522 -26.996 17.191 1.00 54.66 424 ASN A C 1
ATOM 3338 O O . ASN A 1 424 ? -13.070 -25.884 17.159 1.00 54.66 424 ASN A O 1
ATOM 3342 N N . PHE A 1 425 ? -11.241 -27.120 17.532 1.00 57.22 425 PHE A N 1
ATOM 3343 C CA . PHE A 1 425 ? -10.438 -26.032 18.087 1.00 57.22 425 PHE A CA 1
ATOM 3344 C C . PHE A 1 425 ? -9.504 -25.393 17.059 1.00 57.22 425 PHE A C 1
ATOM 3346 O O . PHE A 1 425 ? -9.252 -24.193 17.171 1.00 57.22 425 PHE A O 1
ATOM 3353 N N . GLY A 1 426 ? -9.199 -26.080 15.960 1.00 65.19 426 GLY A N 1
ATOM 3354 C CA . GLY A 1 426 ? -8.304 -25.643 14.888 1.00 65.19 426 GLY A CA 1
ATOM 3355 C C . GLY A 1 426 ? -6.843 -26.023 15.157 1.00 65.19 426 GLY A C 1
ATOM 3356 O O . GLY A 1 426 ? -6.499 -26.505 16.233 1.00 65.19 426 GLY A O 1
ATOM 3357 N N . VAL A 1 427 ? -5.956 -25.760 14.199 1.00 65.56 427 VAL A N 1
ATOM 3358 C CA . VAL A 1 427 ? -4.527 -26.120 14.271 1.00 65.56 427 VAL A CA 1
ATOM 3359 C C . VAL A 1 427 ? -3.621 -24.905 14.428 1.00 65.56 427 VAL A C 1
ATOM 3361 O O . VAL A 1 427 ? -3.875 -23.843 13.864 1.00 65.56 427 VAL A O 1
ATOM 3364 N N . ASN A 1 428 ? -2.517 -25.040 15.164 1.00 71.19 428 ASN A N 1
ATOM 3365 C CA . ASN A 1 428 ? -1.511 -23.978 15.217 1.00 71.19 428 ASN A CA 1
ATOM 3366 C C . ASN A 1 428 ? -0.993 -23.680 13.797 1.00 71.19 428 ASN A C 1
ATOM 3368 O O . ASN A 1 428 ? -0.663 -24.588 13.034 1.00 71.19 428 ASN A O 1
ATOM 3372 N N . TYR A 1 429 ? -0.886 -22.395 13.471 1.00 58.53 429 TYR A N 1
ATOM 3373 C CA . TYR A 1 429 ? -0.348 -21.890 12.216 1.00 58.53 429 TYR A CA 1
ATOM 3374 C C . TYR A 1 429 ? 0.995 -22.516 11.806 1.00 58.53 429 TYR A C 1
ATOM 3376 O O . TYR A 1 429 ? 1.187 -22.843 10.642 1.00 58.53 429 TYR A O 1
ATOM 3384 N N . GLU A 1 430 ? 1.921 -22.747 12.739 1.00 58.59 430 GLU A N 1
ATOM 3385 C CA . GLU A 1 430 ? 3.217 -23.365 12.421 1.00 58.59 430 GLU A CA 1
ATOM 3386 C C . GLU A 1 430 ? 3.066 -24.815 11.943 1.00 58.59 430 GLU A C 1
ATOM 3388 O O . GLU A 1 430 ? 3.771 -25.238 11.025 1.00 58.59 430 GLU A O 1
ATOM 3393 N N . ALA A 1 431 ? 2.110 -25.558 12.510 1.00 71.94 431 ALA A N 1
ATOM 3394 C CA . ALA A 1 431 ? 1.769 -26.900 12.050 1.00 71.94 431 ALA A CA 1
ATOM 3395 C C . ALA A 1 431 ? 1.109 -26.846 10.665 1.00 71.94 431 ALA A C 1
ATOM 3397 O O . ALA A 1 431 ? 1.523 -27.585 9.773 1.00 71.94 431 ALA A O 1
ATOM 3398 N N . PHE A 1 432 ? 0.170 -25.914 10.460 1.00 72.88 432 PHE A N 1
ATOM 3399 C CA . PHE A 1 432 ? -0.460 -25.667 9.160 1.00 72.88 432 PHE A CA 1
ATOM 3400 C C . PHE A 1 432 ? 0.577 -25.388 8.070 1.00 72.88 432 PHE A C 1
ATOM 3402 O O . PHE A 1 432 ? 0.654 -26.109 7.079 1.00 72.88 432 PHE A O 1
ATOM 3409 N N . VAL A 1 433 ? 1.458 -24.415 8.298 1.00 63.06 433 VAL A N 1
ATOM 3410 C CA . VAL A 1 433 ? 2.524 -24.047 7.361 1.00 63.06 433 VAL A CA 1
ATOM 3411 C C . VAL A 1 433 ? 3.471 -25.213 7.096 1.00 63.06 433 VAL A C 1
ATOM 3413 O O . VAL A 1 433 ? 3.899 -25.405 5.960 1.00 63.06 433 VAL A O 1
ATOM 3416 N N . LYS A 1 434 ? 3.813 -26.006 8.116 1.00 75.75 434 LYS A N 1
ATOM 3417 C CA . LYS A 1 434 ? 4.689 -27.172 7.952 1.00 75.75 434 LYS A CA 1
ATOM 3418 C C . LYS A 1 434 ? 4.072 -28.220 7.021 1.00 75.75 434 LYS A C 1
ATOM 3420 O O . LYS A 1 434 ? 4.770 -28.704 6.132 1.00 75.75 434 LYS A O 1
ATOM 3425 N N . VAL A 1 435 ? 2.793 -28.541 7.204 1.00 75.88 435 VAL A N 1
ATOM 3426 C CA . VAL A 1 435 ? 2.082 -29.523 6.369 1.00 75.88 435 VAL A CA 1
ATOM 3427 C C . VAL A 1 435 ? 1.866 -28.981 4.954 1.00 75.88 435 VAL A C 1
ATOM 3429 O O . VAL A 1 435 ? 2.102 -29.701 3.989 1.00 75.88 435 VAL A O 1
ATOM 3432 N N . MET A 1 436 ? 1.542 -27.694 4.801 1.00 72.69 436 MET A N 1
ATOM 3433 C CA . MET A 1 436 ? 1.385 -27.070 3.478 1.00 72.69 436 MET A CA 1
ATOM 3434 C C . MET A 1 436 ? 2.693 -26.991 2.699 1.00 72.69 436 MET A C 1
ATOM 3436 O O . MET A 1 436 ? 2.709 -27.271 1.505 1.00 72.69 436 MET A O 1
ATOM 3440 N N . LYS A 1 437 ? 3.816 -26.696 3.365 1.00 67.75 437 LYS A N 1
ATOM 3441 C CA . LYS A 1 437 ? 5.138 -26.750 2.726 1.00 67.75 437 LYS A CA 1
ATOM 3442 C C . LYS A 1 437 ? 5.428 -28.138 2.171 1.00 67.75 437 LYS A C 1
ATOM 3444 O O . LYS A 1 437 ? 5.830 -28.230 1.022 1.00 67.75 437 LYS A O 1
ATOM 3449 N N . LYS A 1 438 ? 5.184 -29.182 2.967 1.00 75.50 438 LYS A N 1
ATOM 3450 C CA . LYS A 1 438 ? 5.375 -30.579 2.564 1.00 75.50 438 LYS A CA 1
ATOM 3451 C C . LYS A 1 438 ? 4.489 -30.944 1.363 1.00 75.50 438 LYS A C 1
ATOM 3453 O O . LYS A 1 438 ? 5.014 -31.381 0.350 1.00 75.50 438 LYS A O 1
ATOM 3458 N N . ALA A 1 439 ? 3.185 -30.666 1.433 1.00 70.12 439 ALA A N 1
ATOM 3459 C CA . ALA A 1 439 ? 2.225 -30.984 0.367 1.00 70.12 439 ALA A CA 1
ATOM 3460 C C . ALA A 1 439 ? 2.475 -30.233 -0.959 1.00 70.12 439 ALA A C 1
ATOM 3462 O O . ALA A 1 439 ? 2.058 -30.678 -2.025 1.00 70.12 439 ALA A O 1
ATOM 3463 N N . LEU A 1 440 ? 3.138 -29.074 -0.905 1.00 63.22 440 LEU A N 1
ATOM 3464 C CA . LEU A 1 440 ? 3.493 -28.290 -2.090 1.00 63.22 440 LEU A CA 1
ATOM 3465 C C . LEU A 1 440 ? 4.851 -28.667 -2.689 1.00 63.22 440 LEU A C 1
ATOM 3467 O O . LEU A 1 440 ? 5.094 -28.367 -3.859 1.00 63.22 440 LEU A O 1
ATOM 3471 N N . THR A 1 441 ? 5.744 -29.275 -1.905 1.00 67.19 441 THR A N 1
ATOM 3472 C CA . THR A 1 441 ? 7.060 -29.724 -2.377 1.00 67.19 441 THR A CA 1
ATOM 3473 C C . THR A 1 441 ? 7.052 -31.162 -2.873 1.00 67.19 441 THR A C 1
ATOM 3475 O O . THR A 1 441 ? 7.715 -31.434 -3.875 1.00 67.19 441 THR A O 1
ATOM 3478 N N . ASP A 1 442 ? 6.307 -32.040 -2.198 1.00 60.94 442 ASP A N 1
ATOM 3479 C CA . ASP A 1 442 ? 6.081 -33.440 -2.584 1.00 60.94 442 ASP A CA 1
ATOM 3480 C C . ASP A 1 442 ? 5.110 -33.497 -3.767 1.00 60.94 442 ASP A C 1
ATOM 3482 O O . ASP A 1 442 ? 5.464 -34.086 -4.813 1.00 60.94 442 ASP A O 1
#

Mean predicted aligned error: 18.93 Å

Nearest PDB structures (foldseek):
  7jps-assembly1_D  TM=3.465E-01  e=5.059E-03  Homo sapiens
  7ctg-assembly1_D  TM=3.056E-01  e=7.365E-03  Homo sapiens
  3i6i-assembly1_A  TM=5.038E-01  e=1.568E-01  Vitis vinifera
  4r1t-assembly1_A  TM=2.073E-01  e=1.016E-02  Petunia x hybrida
  8k8f-assembly1_A  TM=2.937E-01  e=5.387E-01  synthetic construct

Solvent-accessible surface area (backbone atoms only — not comparable to full-atom values): 24779 Å² total; per-residue (Å²): 115,34,34,26,55,45,64,40,82,88,48,30,66,78,40,35,69,58,52,52,54,41,36,76,70,72,39,28,33,38,31,73,51,44,35,62,28,36,68,79,42,66,40,69,73,47,20,58,76,50,39,35,49,68,56,71,84,59,57,84,92,46,44,74,57,56,52,48,53,45,57,69,70,26,45,26,30,43,35,49,41,42,76,60,32,70,79,50,40,77,63,53,49,56,54,50,50,53,28,46,78,71,55,22,54,38,42,35,23,70,38,92,65,71,62,84,77,50,58,76,90,58,60,80,56,72,68,43,59,60,56,74,41,55,90,97,37,54,68,61,45,50,48,47,46,46,59,64,48,50,47,46,34,32,50,48,60,71,66,60,48,56,76,65,47,50,53,45,54,50,57,53,68,44,90,85,55,78,47,58,72,48,44,50,51,43,50,51,51,48,50,50,48,34,72,80,48,59,26,64,45,65,42,77,44,81,43,42,59,68,65,45,70,66,59,54,40,45,73,73,72,39,38,71,63,89,77,79,53,97,60,42,39,46,84,30,65,24,65,55,77,83,76,94,70,66,77,76,53,50,46,53,49,36,46,24,27,45,12,30,41,70,65,72,32,57,81,39,48,71,68,53,44,45,54,50,48,60,70,67,74,55,40,34,35,41,35,31,53,38,89,55,51,62,91,77,54,55,43,64,57,55,28,37,52,52,38,48,55,47,56,47,33,72,78,42,48,78,37,37,38,36,40,32,39,41,43,29,45,75,71,61,74,91,76,87,84,72,71,82,88,82,96,61,95,84,59,58,70,66,55,52,52,50,46,53,50,48,38,53,53,55,25,54,73,75,40,72,93,60,88,69,65,75,56,62,56,68,88,74,63,36,48,38,58,69,58,55,50,53,48,44,55,54,40,34,79,73,79,40,55,70,74,54,30,51,51,40,47,49,44,45,50,52,76,58,38,63,42,72,63,25,53,76,62,21,34,55,58,71,59,53,52,52,54,52,52,48,54,72,70,108

Sequence (442 aa):
MTVFLSHAGADKPKLASLVRALVMRGLPLFIDHPEKIDPEYSTKDMCDRCGIEALWTQAQDQWDEALRDKIDEAECVLAILSKEVINEHREMVLEWGGANQLRKLVLCAIEEFDISKLPSAIRTTDVFELWNVPEGKMEAGYDRLSDQYINRVINRVRAGGSAQDRMRQLGEQLPAGVARNEQRKAILRSCDRIRNGRGIVPVIVVGPLNETPNGFMKALGLSDDGSGSEDHFTLKNISWPEGPIKDDAFVRSYAENVGSGICGSISAGVQSVQEQIGKIGHWVVAHSRCDILVRDLSTVQIADWLRYWSDFSEEAPATKIVPFLSLFLKRAKPGWEDWPPTEDENATERERNAFILRQLREASKGAPPIEVRFDLPDLTRPVKLSHAQSWAENLAETIVSPQRRDLILDAINGELYGDDDAVNFGVNYEAFVKVMKKALTD

Foldseek 3Di:
DEEEEAEFPVCLCVCLVLLVLCLVVVHQYEDEPNCSNPVQPVDPVSCVVSNYDYQPPDDPVCSLVSLVVSLVVGLAYEYEDDPNCLVVVPSSLVSQVVCVVLLRYAAEYSDDHDLVSHDPSNSVHDYLDLVPQDPVCSSVSSVCCVVVTNVVSSCCSVVPHDPVVVVVVVVQLDPLDQPLVLLLVVVVVLQVDLLVFWFEAEGEAEEAPPCDPQNSCVVSVADCPPPVDSRHEHEFEFEQDDDDDDDLVRLLQSCLSLCCRQVVGSPDDLVNSLVSQVVVVGAYEYEYEDPPALVRDALVNVLSVLQSRVVSCVVRVRHRYYYYYYHHDYHDDPDPPGDDDDDDDPAPPVRVVVVSVVSNVVSVVPHPPDPNPPSRPPSWQAQELVNQLVSLVVCCVPPDPPVLSVLSNCLSCCVQVVDPCCNVRHHTPVSNSVSNVVSVVD

pLDDT: mean 73.4, std 18.42, range [28.39, 97.0]

=== Feature glossary ===
The features interleaved in this record are:

— What the protein is —

Sequence gives the chain of amino acids in standard one-letter code (A=alanine, C=cysteine, …, Y=tyrosine), read N→C. It is the only feature that is directly encoded by the gene; all structural features are derived from the folded form of this sequence.

Database cross-references. InterPro integrates a dozen domain/family signature databases into unified entries with residue-range hits. GO terms attach function/process/location labels with evidence codes. CATH codes position the fold in a four-level structural taxonomy. Organism is the NCBI-taxonomy species name.

— Where its atoms are —

Atomic coordinates in PDBx/mmCIF format — the same representation the Protein Data Bank distributes. Each line of the _atom_site loop places one backbone atom in Cartesian space (units: ångströms, origin: arbitrary).

The six renders are orthographic views along the three Cartesian axes in both directions. Representation (cartoon, sticks, or surface) and color scheme (sequence-rainbow or by-chain) vary across proteins so the training set covers all the common visualization conventions.

— Local backbone conformation —

Eight-state secondary structure (DSSP): H is the canonical α-helix, G the tighter 3₁₀-helix, I the wider π-helix; E/B are β-structure, T and S are turns and bends, and '-' is everything else. DSSP derives these from the pattern of main-chain N–H···O=C hydrogen bonds, not from the sequence.

P-SEA three-state annotation labels each residue as helix, strand, or coil based purely on the geometry of the Cα trace. It serves as a fallback when the full backbone (and thus DSSP) is unavailable.

The φ/ψ torsion pair specifies the backbone conformation at each residue. φ rotates about the N–Cα bond, ψ about the Cα–C bond. Steric clashes forbid most of the (φ, ψ) plane — the allowed regions (α-helix basin, β-sheet basin, left-handed helix) are the Ramachandran-allowed regions.

— Global shape and packing —

The geometric summary reports three shape descriptors. Rg (radius of gyration) measures how spread out the Cα atoms are about their centre of mass; compact globular proteins have small Rg, elongated or unfolded ones large. Cα contacts (<8 Å, |i−j|>4) count long-range residue pairs in spatial proximity — high for tightly packed folds, near zero for rods or random coil. The bounding-box extents give the protein's footprint along x, y, z in Å.

Solvent-accessible surface area (SASA) is the area in Å² traced out by the centre of a 1.4 Å probe sphere (a water molecule) rolled over the protein's van der Waals surface (Shrake–Rupley / Lee–Richards construction). Buried residues have near-zero SASA; fully exposed residues can exceed 200 Å². The total SASA scales roughly with the number of surface residues.

The contact map is a binary N×N matrix image: pixel (i, j) is dark where Cα_i and Cα_j are within 8 Å and |i−j|>4. Because the |i−j|>4 filter removes local helical contacts, off-diagonal stripes parallel to the main diagonal indicate parallel β-sheets; stripes perpendicular to it indicate antiparallel β-sheets. The Ramachandran plot scatters every residue's (φ, ψ) pair against the sterically allowed regions. The PAE heatmap renders the predicted-aligned-error matrix.

— Structural neighborhood —

3Di is Foldseek's structural alphabet. Each residue is assigned one of twenty discrete states based on how its Cα sits relative to its spatial (not sequential) neighbors. Aligning 3Di strings finds structural homologs roughly as well as full 3D superposition, but orders of magnitude faster.

Nearest PDB neighbors are the top structural matches found by Foldseek when searching this structure against the entire Protein Data Bank. Each hit reports a TM-score (0 to 1; >0.5 almost always implies the same fold) and an E-value. These are *structural* homologs — they may share no detectable sequence similarity.

— Confidence and disorder —

For AlphaFold models, the B-factor field carries pLDDT — the model's own estimate of local accuracy on a 0–100 scale. Regions with pLDDT<50 should be treated as essentially unmodeled; they often correspond to intrinsically disordered segments.

Crystallographic B-factors measure how much each atom's electron density is smeared out, in Å². They rise in mobile loops and surface residues and fall in the buried interior. In AlphaFold models this column is repurposed to hold pLDDT instead.

Predicted aligned error is AlphaFold's pairwise confidence. Unlike pLDDT (per-residue), PAE is per-residue-pair and captures whether two parts of the structure are correctly placed relative to each other. Units are ångströms of expected positional error.